Protein AF-A0A1B0DGS0-F1 (afdb_monomer_lite)

pLDDT: mean 70.15, std 24.25, range [21.56, 97.75]

Radius of gyration: 39.39 Å; chains: 1; bounding box: 71×102×113 Å

Organism: Phlebotomus papatasi (NCBI:txid29031)

InterPro domains:
  IPR001995 Peptidase A2A, retrovirus, catalytic [PS50175] (140-220)
  IPR005312 Domain of unknown function DUF1759 [PF03564] (257-398)
  IPR021109 Aspartic peptidase domain superfamily [G3DSA:2.40.70.10] (124-211)
  IPR021109 Aspartic peptidase domain superfamily [SSF50630] (137-196)

Sequence (472 aa):
MDQTKKPDKKIIHHCEKHFAETHTRTQDGRYEVKLPFKDDTSKLGDSRKQAMARLCVRKGTCQQCDKEHHTLLHFEKKNEDKSASDGSNKSTNALTLSIEDAEEEEEEEQHVVLHSSSGSPLFPTALVKIKAIGGNWTLFRALIDTGSGDTFISEKAAQELSLPREKINAPVRGIGGATAGVSKHQIRIQVAPRFPSTFQLDAQALVLSSLTGLLPQRNIESSSYKGLKIGNTANDQYTWSHAAQRPKLPPIKIGKFSGQLTEWKSFYEMFVHIIHKDPRLHDTEKFSYLLSYLEGEAKGVVAHLSPTGDHYQAALELLKKRYDNKRGVTFQYVNILLDSKKVEFRNAKDIIALHDKINEFSAGMKSLGYSVEDWDPVIVGIIIRKLDGESLRLFEESILDPTAVPTTQQLQTFLLKRHHVLNTLKAGDSNIKAKKTNKDNKETSRKAFHATNIQFLHLYFLSRALWTRMVF

Secondary structure (DSSP, 8-state):
-----PPPHHHHHHHHHHHHHHEEE-TTSPEEE-----S-GGGGTTHHHHHHHHH--S----TTT-SSS-GGG-------------------------------------------TTS-PPPPEEEEEEE-TTS-EEEEEEE--TT-SSEEEEHHHHHHHT---EEEEEEEE-TTS-EEEEEEEEEEEEEEESSS-S--EEEEEEEES-S--SS-SS---GGG-TT-----TTS-----S-----------PPPPB-S-HHHHHHHHHHHIIIIIT-TTS-HHHHHHHHHHHB-HHHHHHHTTS-SSHHHHHHHHHHHHHHH--HHHHHHHHHHHHHTPPPPPTT-HHHHHHHHHHHHHHHHHHHHTT---GGGHHHHHHHHHTTS-HHHHHHHHHH-SSTTSPPPHHHHHHHHHHHHHHHHHHHHHHHHHHHHHTS----------------------------------

Foldseek 3Di:
DDDDDDPDPVVVVVVVVQCVVFWDADPVGDIDGHDDDDPDPPPPPCPVVVVQVVQQPDPDAAPPPRHRGDVVVPDPDPDDDDDDYDDDDDDDDDDDDDDDDDDDDDDDPDPDQQDFPPPDGDWDKAWKWKAAPVRDTDIDIDTDDPPDPAAADEPVVCVVSVFDKDADWAFDADPPRHGPDTQGTKGWIWIGHPDDDPDIDIHIHGYDNDDDDDPPPDDDDPVRGPPPPPDPPPPPPPDPPPPVCPPPDPPDDQAADAQPLLCLVVNVVVLCVPQVPDPVDQQLRSLVVVCVRYHHVLNVQCVPPDSDSVCSVVSSVSSCVRRVDLPVLLVVLVCLLQVQAADDDLDLVSLVSNLVSLVSSCVSCVVSPDDCQPCFQVSVVSVLVSYDPVLNVVLCVPDPDNPDRDGPVSSSVSSVVSSVVSVVVVVVVVVVVVVVVPDDDDDDDDDDDDDDDDDDDDDDDDDDDDDDDDDD

Structure (mmCIF, N/CA/C/O backbone):
data_AF-A0A1B0DGS0-F1
#
_entry.id   AF-A0A1B0DGS0-F1
#
loop_
_atom_site.group_PDB
_atom_site.id
_atom_site.type_symbol
_atom_site.label_atom_id
_atom_site.label_alt_id
_atom_site.label_comp_id
_atom_site.label_asym_id
_atom_site.label_entity_id
_atom_site.label_seq_id
_atom_site.pdbx_PDB_ins_code
_atom_site.Cartn_x
_atom_site.Cartn_y
_atom_site.Cartn_z
_atom_site.occupancy
_atom_site.B_iso_or_equiv
_atom_site.auth_seq_id
_atom_site.auth_comp_id
_atom_site.auth_asym_id
_atom_site.auth_atom_id
_atom_site.pdbx_PDB_model_num
ATOM 1 N N . MET A 1 1 ? 22.911 45.894 -50.428 1.00 41.22 1 MET A N 1
ATOM 2 C CA . MET A 1 1 ? 22.354 47.243 -50.215 1.00 41.22 1 MET A CA 1
ATOM 3 C C . MET A 1 1 ? 21.002 47.047 -49.575 1.00 41.22 1 MET A C 1
ATOM 5 O O . MET A 1 1 ? 20.126 46.545 -50.257 1.00 41.22 1 MET A O 1
ATOM 9 N N . ASP A 1 2 ? 20.857 47.364 -48.293 1.00 33.50 2 ASP A N 1
ATOM 10 C CA . ASP A 1 2 ? 19.537 47.625 -47.725 1.00 33.50 2 ASP A CA 1
ATOM 11 C C . ASP A 1 2 ? 19.683 48.640 -46.586 1.00 33.50 2 ASP A C 1
ATOM 13 O O . ASP A 1 2 ? 20.637 48.579 -45.806 1.00 33.50 2 ASP A O 1
ATOM 17 N N . GLN A 1 3 ? 18.830 49.658 -46.606 1.00 38.03 3 GLN A N 1
ATOM 18 C CA . GLN A 1 3 ? 18.982 50.916 -45.880 1.00 38.03 3 GLN A CA 1
ATOM 19 C C . GLN A 1 3 ? 18.247 50.851 -44.537 1.00 38.03 3 GLN A C 1
ATOM 21 O O . GLN A 1 3 ? 17.054 50.572 -44.480 1.00 38.03 3 GLN A O 1
ATOM 26 N N . THR A 1 4 ? 18.928 51.189 -43.442 1.00 41.16 4 THR A N 1
ATOM 27 C CA . THR A 1 4 ? 18.288 51.407 -42.140 1.00 41.16 4 THR A CA 1
ATOM 28 C C . THR A 1 4 ? 17.432 52.679 -42.189 1.00 41.16 4 THR A C 1
ATOM 30 O O . THR A 1 4 ? 17.948 53.799 -42.154 1.00 41.16 4 THR A O 1
ATOM 33 N N . LYS A 1 5 ? 16.102 52.532 -42.271 1.00 48.84 5 LYS A N 1
ATOM 34 C CA . LYS A 1 5 ? 15.164 53.649 -42.075 1.00 48.84 5 LYS A CA 1
ATOM 35 C C . LYS A 1 5 ? 15.330 54.188 -40.649 1.00 48.84 5 LYS A C 1
ATOM 37 O O . LYS A 1 5 ? 15.036 53.497 -39.678 1.00 48.84 5 LYS A O 1
ATOM 42 N N . LYS A 1 6 ? 15.825 55.423 -40.519 1.00 52.88 6 LYS A N 1
ATOM 43 C CA . LYS A 1 6 ? 15.805 56.164 -39.247 1.00 52.88 6 LYS A CA 1
ATOM 44 C C . LYS A 1 6 ? 14.346 56.414 -38.824 1.00 52.88 6 LYS A C 1
ATOM 46 O O . LYS A 1 6 ? 13.530 56.687 -39.703 1.00 52.88 6 LYS A O 1
ATOM 51 N N . PRO A 1 7 ? 14.029 56.355 -37.517 1.00 55.19 7 PRO A N 1
ATOM 52 C CA . PRO A 1 7 ? 12.679 56.600 -37.014 1.00 55.19 7 PRO A CA 1
ATOM 53 C C . PRO A 1 7 ? 12.172 57.993 -37.413 1.00 55.19 7 PRO A C 1
ATOM 55 O O . PRO A 1 7 ? 12.932 58.967 -37.422 1.00 55.19 7 PRO A O 1
ATOM 58 N N . ASP A 1 8 ? 10.889 58.060 -37.773 1.00 60.69 8 ASP A N 1
ATOM 59 C CA . ASP A 1 8 ? 10.235 59.260 -38.290 1.00 60.69 8 ASP A CA 1
ATOM 60 C C . ASP A 1 8 ? 10.256 60.387 -37.242 1.00 60.69 8 ASP A C 1
ATOM 62 O O . ASP A 1 8 ? 9.807 60.225 -36.103 1.00 60.69 8 ASP A O 1
ATOM 66 N N . LYS A 1 9 ? 10.786 61.555 -37.627 1.00 63.78 9 LYS A N 1
ATOM 67 C CA . LYS A 1 9 ? 10.979 62.708 -36.732 1.00 63.78 9 LYS A CA 1
ATOM 68 C C . LYS A 1 9 ? 9.669 63.192 -36.107 1.00 63.78 9 LYS A C 1
ATOM 70 O O . LYS A 1 9 ? 9.698 63.777 -35.027 1.00 63.78 9 LYS A O 1
ATOM 75 N N . LYS A 1 10 ? 8.528 62.941 -36.758 1.00 60.06 10 LYS A N 1
ATOM 76 C CA . LYS A 1 10 ? 7.205 63.299 -36.227 1.00 60.06 10 LYS A CA 1
ATOM 77 C C . LYS A 1 10 ? 6.816 62.467 -35.001 1.00 60.06 10 LYS A C 1
ATOM 79 O O . LYS A 1 10 ? 6.245 63.018 -34.065 1.00 60.06 10 LYS A O 1
ATOM 84 N N . ILE A 1 11 ? 7.170 61.180 -34.981 1.00 64.88 11 ILE A N 1
ATOM 85 C CA . ILE A 1 11 ? 6.867 60.265 -33.868 1.00 64.88 11 ILE A CA 1
ATOM 86 C C . ILE A 1 11 ? 7.700 60.645 -32.646 1.00 64.88 11 ILE A C 1
ATOM 88 O O . ILE A 1 11 ? 7.168 60.781 -31.549 1.00 64.88 11 ILE A O 1
ATOM 92 N N . ILE A 1 12 ? 8.991 60.914 -32.859 1.00 70.00 12 ILE A N 1
ATOM 93 C CA . ILE A 1 12 ? 9.900 61.351 -31.793 1.00 70.00 12 ILE A CA 1
ATOM 94 C C . ILE A 1 12 ? 9.380 62.642 -31.151 1.00 70.00 12 ILE A C 1
ATOM 96 O O . ILE A 1 12 ? 9.268 62.717 -29.931 1.00 70.00 12 ILE A O 1
ATOM 100 N N . HIS A 1 13 ? 8.958 63.614 -31.966 1.00 69.62 13 HIS A N 1
ATOM 101 C CA . HIS A 1 13 ? 8.409 64.870 -31.461 1.00 69.62 13 HIS A CA 1
ATOM 102 C C . HIS A 1 13 ? 7.108 64.682 -30.660 1.00 69.62 13 HIS A C 1
ATOM 104 O O . HIS A 1 13 ? 6.904 65.346 -29.644 1.00 69.62 13 HIS A O 1
ATOM 110 N N . HIS A 1 14 ? 6.230 63.764 -31.079 1.00 67.06 14 HIS A N 1
ATOM 111 C CA . HIS A 1 14 ? 4.997 63.462 -30.350 1.00 67.06 14 HIS A CA 1
ATOM 112 C C . HIS A 1 14 ? 5.276 62.800 -28.992 1.00 67.06 14 HIS A C 1
ATOM 114 O O . HIS A 1 14 ? 4.702 63.207 -27.982 1.00 67.06 14 HIS A O 1
ATOM 120 N N . CYS A 1 15 ? 6.196 61.832 -28.944 1.00 62.12 15 CYS A N 1
ATOM 121 C CA . CYS A 1 15 ? 6.594 61.168 -27.703 1.00 62.12 15 CYS A CA 1
ATOM 122 C C . CYS A 1 15 ? 7.290 62.128 -26.728 1.00 62.12 15 CYS A C 1
ATOM 124 O O . CYS A 1 15 ? 6.995 62.100 -25.534 1.00 62.12 15 CYS A O 1
ATOM 126 N N . GLU A 1 16 ? 8.166 63.008 -27.223 1.00 75.12 16 GLU A N 1
ATOM 127 C CA . GLU A 1 16 ? 8.826 64.033 -26.404 1.00 75.12 16 GLU A CA 1
ATOM 128 C C . GLU A 1 16 ? 7.816 65.020 -25.811 1.00 75.12 16 GLU A C 1
ATOM 130 O O . GLU A 1 16 ? 7.877 65.327 -24.619 1.00 75.12 16 GLU A O 1
ATOM 135 N N . LYS A 1 17 ? 6.842 65.466 -26.613 1.00 73.25 17 LYS A N 1
ATOM 136 C CA . LYS A 1 17 ? 5.770 66.347 -26.141 1.00 73.25 17 LYS A CA 1
ATOM 137 C C . LYS A 1 17 ? 4.888 65.657 -25.097 1.00 73.25 17 LYS A C 1
ATOM 139 O O . LYS A 1 17 ? 4.630 66.235 -24.045 1.00 73.25 17 LYS A O 1
ATOM 144 N N . HIS A 1 18 ? 4.484 64.410 -25.342 1.00 70.38 18 HIS A N 1
ATOM 145 C CA . HIS A 1 18 ? 3.670 63.643 -24.399 1.00 70.38 18 HIS A CA 1
ATOM 146 C C . HIS A 1 18 ? 4.396 63.416 -23.069 1.00 70.38 18 HIS A C 1
ATOM 148 O O . HIS A 1 18 ? 3.798 63.573 -22.004 1.00 70.38 18 HIS A O 1
ATOM 154 N N . PHE A 1 19 ? 5.694 63.106 -23.114 1.00 72.81 19 PHE A N 1
ATOM 155 C CA . PHE A 1 19 ? 6.519 62.967 -21.917 1.00 72.81 19 PHE A CA 1
ATOM 156 C C . PHE A 1 19 ? 6.609 64.287 -21.142 1.00 72.81 19 PHE A C 1
ATOM 158 O O . PHE A 1 19 ? 6.356 64.295 -19.940 1.00 72.81 19 PHE A O 1
ATOM 165 N N . ALA A 1 20 ? 6.873 65.409 -21.819 1.00 74.38 20 ALA A N 1
ATOM 166 C CA . ALA A 1 20 ? 6.952 66.723 -21.179 1.00 74.38 20 ALA A CA 1
ATOM 167 C C . ALA A 1 20 ? 5.625 67.172 -20.532 1.00 74.38 20 ALA A C 1
ATOM 169 O O . ALA A 1 20 ? 5.641 67.845 -19.506 1.00 74.38 20 ALA A O 1
ATOM 170 N N . GLU A 1 21 ? 4.479 66.799 -21.108 1.00 71.31 21 GLU A N 1
ATOM 171 C CA . GLU A 1 21 ? 3.152 67.181 -20.600 1.00 71.31 21 GLU A CA 1
ATOM 172 C C . GLU A 1 21 ? 2.648 66.285 -19.457 1.00 71.31 21 GLU A C 1
ATOM 174 O O . GLU A 1 21 ? 1.819 66.717 -18.654 1.00 71.31 21 GLU A O 1
ATOM 179 N N . THR A 1 22 ? 3.127 65.041 -19.369 1.00 70.88 22 THR A N 1
ATOM 180 C CA . THR A 1 22 ? 2.606 64.046 -18.414 1.00 70.88 22 THR A CA 1
ATOM 181 C C . THR A 1 22 ? 3.586 63.663 -17.314 1.00 70.88 22 THR A C 1
ATOM 183 O O . THR A 1 22 ? 3.142 63.068 -16.334 1.00 70.88 22 THR A O 1
ATOM 186 N N . HIS A 1 23 ? 4.874 64.006 -17.437 1.00 79.81 23 HIS A N 1
ATOM 187 C CA . HIS A 1 23 ? 5.919 63.631 -16.484 1.00 79.81 23 HIS A CA 1
ATOM 188 C C . HIS A 1 23 ? 6.657 64.858 -15.931 1.00 79.81 23 HIS A C 1
ATOM 190 O O . HIS A 1 23 ? 7.199 65.672 -16.675 1.00 79.81 23 HIS A O 1
ATOM 196 N N . THR A 1 24 ? 6.766 64.950 -14.608 1.00 73.75 24 THR A N 1
ATOM 197 C CA . THR A 1 24 ? 7.602 65.936 -13.905 1.00 73.75 24 THR A CA 1
ATOM 198 C C . THR A 1 24 ? 8.569 65.223 -12.965 1.00 73.75 24 THR A C 1
ATOM 200 O O . THR A 1 24 ? 8.316 64.106 -12.520 1.00 73.75 24 THR A O 1
ATOM 203 N N . ARG A 1 25 ? 9.725 65.832 -12.673 1.00 71.62 25 ARG A N 1
ATOM 204 C CA . ARG A 1 25 ? 10.719 65.253 -11.756 1.00 71.62 25 ARG A CA 1
ATOM 205 C C . ARG A 1 25 ? 10.801 66.080 -10.480 1.00 71.62 25 ARG A C 1
ATOM 207 O O . ARG A 1 25 ? 11.000 67.290 -10.546 1.00 71.62 25 ARG A O 1
ATOM 214 N N . THR A 1 26 ? 10.655 65.429 -9.332 1.00 67.44 26 THR A N 1
ATOM 215 C CA . THR A 1 26 ? 10.759 66.080 -8.022 1.00 67.44 26 THR A CA 1
ATOM 216 C C . THR A 1 26 ? 12.222 66.367 -7.662 1.00 67.44 26 THR A C 1
ATOM 218 O O . THR A 1 26 ? 13.140 65.782 -8.247 1.00 67.44 26 THR A O 1
ATOM 221 N N . GLN A 1 27 ? 12.461 67.262 -6.694 1.00 63.06 27 GLN A N 1
ATOM 222 C CA . GLN A 1 27 ? 13.816 67.656 -6.262 1.00 63.06 27 GLN A CA 1
ATOM 223 C C . GLN A 1 27 ? 14.644 66.473 -5.719 1.00 63.06 27 GLN A C 1
ATOM 225 O O . GLN A 1 27 ? 15.866 66.477 -5.833 1.00 63.06 27 GLN A O 1
ATOM 230 N N . ASP A 1 28 ? 13.978 65.414 -5.253 1.00 68.56 28 ASP A N 1
ATOM 231 C CA . ASP A 1 28 ? 14.603 64.187 -4.739 1.00 68.56 28 ASP A CA 1
ATOM 232 C C . ASP A 1 28 ? 14.876 63.150 -5.850 1.00 68.56 28 ASP A C 1
ATOM 234 O O . ASP A 1 28 ? 15.322 62.031 -5.595 1.00 68.56 28 ASP A O 1
ATOM 238 N N . GLY A 1 29 ? 14.581 63.503 -7.106 1.00 60.78 29 GLY A N 1
ATOM 239 C CA . GLY A 1 29 ? 14.925 62.726 -8.292 1.00 60.78 29 GLY A CA 1
ATOM 240 C C . GLY A 1 29 ? 13.883 61.705 -8.756 1.00 60.78 29 GLY A C 1
ATOM 241 O O . GLY A 1 29 ? 14.179 60.984 -9.713 1.00 60.78 29 GLY A O 1
ATOM 242 N N . ARG A 1 30 ? 12.689 61.652 -8.147 1.00 59.31 30 ARG A N 1
ATOM 243 C CA . ARG A 1 30 ? 11.586 60.744 -8.521 1.00 59.31 30 ARG A CA 1
ATOM 244 C C . ARG A 1 30 ? 10.715 61.360 -9.628 1.00 59.31 30 ARG A C 1
ATOM 246 O O . ARG A 1 30 ? 10.514 62.570 -9.651 1.00 59.31 30 ARG A O 1
ATOM 253 N N . TYR A 1 31 ? 10.208 60.532 -10.540 1.00 63.53 31 TYR A N 1
ATOM 254 C CA . TYR A 1 31 ? 9.267 60.960 -11.580 1.00 63.53 31 TYR A CA 1
ATOM 255 C C . TYR A 1 31 ? 7.827 60.888 -11.058 1.00 63.53 31 TYR A C 1
ATOM 257 O O . TYR A 1 31 ? 7.408 59.849 -10.548 1.00 63.53 31 TYR A O 1
ATOM 265 N N . GLU A 1 32 ? 7.082 61.980 -11.191 1.00 65.25 32 GLU A N 1
ATOM 266 C CA . GLU A 1 32 ? 5.631 62.035 -11.028 1.00 65.25 32 GLU A CA 1
ATOM 267 C C . GLU A 1 32 ? 4.965 62.023 -12.399 1.00 65.25 32 GLU A C 1
ATOM 269 O O . GLU A 1 32 ? 5.382 62.746 -13.303 1.00 65.25 32 GLU A O 1
ATOM 274 N N . VAL A 1 33 ? 3.932 61.190 -12.548 1.00 66.44 33 VAL A N 1
ATOM 275 C CA . VAL A 1 33 ? 3.220 61.002 -13.815 1.00 66.44 33 VAL A CA 1
ATOM 276 C C . VAL A 1 33 ? 1.739 61.278 -13.620 1.00 66.44 33 VAL A C 1
ATOM 278 O O . VAL A 1 33 ? 1.089 60.661 -12.772 1.00 66.44 33 VAL A O 1
ATOM 281 N N . LYS A 1 34 ? 1.186 62.194 -14.414 1.00 58.53 34 LYS A N 1
ATOM 282 C CA . LYS A 1 34 ? -0.241 62.519 -14.392 1.00 58.53 34 LYS A CA 1
ATOM 283 C C . LYS A 1 34 ? -1.010 61.510 -15.249 1.00 58.53 34 LYS A C 1
ATOM 285 O O . LYS A 1 34 ? -0.861 61.484 -16.467 1.00 58.53 34 LYS A O 1
ATOM 290 N N . LEU A 1 35 ? -1.837 60.678 -14.613 1.00 50.62 35 LEU A N 1
ATOM 291 C CA . LEU A 1 35 ? -2.671 59.693 -15.311 1.00 50.62 35 LEU A CA 1
ATOM 292 C C . LEU A 1 35 ? -3.775 60.384 -16.136 1.00 50.62 35 LEU A C 1
ATOM 294 O O . LEU A 1 35 ? -4.423 61.303 -15.624 1.00 50.62 35 LEU A O 1
ATOM 298 N N . PRO A 1 36 ? -4.040 59.936 -17.377 1.00 49.59 36 PRO A N 1
ATOM 299 C CA . PRO A 1 36 ? -5.074 60.519 -18.218 1.00 49.59 36 PRO A CA 1
ATOM 300 C C . PRO A 1 36 ? -6.433 59.956 -17.797 1.00 49.59 36 PRO A C 1
ATOM 302 O O . PRO A 1 36 ? -6.884 58.920 -18.287 1.00 49.59 36 PRO A O 1
ATOM 305 N N . PHE A 1 37 ? -7.105 60.614 -16.858 1.00 55.91 37 PHE A N 1
ATOM 306 C CA . PHE A 1 37 ? -8.527 60.353 -16.668 1.00 55.91 37 PHE A CA 1
ATOM 307 C C . PHE A 1 37 ? -9.297 60.957 -17.844 1.00 55.91 37 PHE A C 1
ATOM 309 O O . PHE A 1 37 ? -9.014 62.073 -18.270 1.00 55.91 37 PHE A O 1
ATOM 316 N N . LYS A 1 38 ? -10.265 60.211 -18.388 1.00 51.38 38 LYS A N 1
ATOM 317 C CA . LYS A 1 38 ? -11.242 60.785 -19.320 1.00 51.38 38 LYS A CA 1
ATOM 318 C C . LYS A 1 38 ? -12.039 61.831 -18.542 1.00 51.38 38 LYS A C 1
ATOM 320 O O . LYS A 1 38 ? -12.623 61.485 -17.518 1.00 51.38 38 LYS A O 1
ATOM 325 N N . ASP A 1 39 ? -12.070 63.065 -19.036 1.00 53.69 39 ASP A N 1
ATOM 326 C CA . ASP A 1 39 ? -12.704 64.195 -18.341 1.00 53.69 39 ASP A CA 1
ATOM 327 C C . ASP A 1 39 ? -14.204 63.978 -18.068 1.00 53.69 39 ASP A C 1
ATOM 329 O O . ASP A 1 39 ? -14.761 64.550 -17.134 1.00 53.69 39 ASP A O 1
ATOM 333 N N . ASP A 1 40 ? -14.865 63.113 -18.845 1.00 53.78 40 ASP A N 1
ATOM 334 C CA . ASP A 1 40 ? -16.309 62.908 -18.768 1.00 53.78 40 ASP A CA 1
ATOM 335 C C . ASP A 1 40 ? -16.698 61.584 -18.078 1.00 53.78 40 ASP A C 1
ATOM 337 O O . ASP A 1 40 ? -16.584 60.482 -18.630 1.00 53.78 40 ASP A O 1
ATOM 341 N N . THR A 1 41 ? -17.188 61.710 -16.841 1.00 54.75 41 THR A N 1
ATOM 342 C CA . THR A 1 41 ? -17.612 60.605 -15.959 1.00 54.75 41 THR A CA 1
ATOM 343 C C . THR A 1 41 ? -18.900 59.903 -16.408 1.00 54.75 41 THR A C 1
ATOM 345 O O . THR A 1 41 ? -19.237 58.835 -15.888 1.00 54.75 41 THR A O 1
ATOM 348 N N . SER A 1 42 ? -19.604 60.441 -17.407 1.00 56.00 42 SER A N 1
ATOM 349 C CA . SER A 1 42 ? -20.861 59.890 -17.934 1.00 56.00 42 SER A CA 1
ATOM 350 C C . SER A 1 42 ? -20.707 58.559 -18.699 1.00 56.00 42 SER A C 1
ATOM 352 O O . SER A 1 42 ? -21.686 57.838 -18.889 1.00 56.00 42 SER A O 1
ATOM 354 N N . LYS A 1 43 ? -19.480 58.162 -19.073 1.00 54.75 43 LYS A N 1
ATOM 355 C CA . LYS A 1 43 ? -19.188 56.949 -19.873 1.00 54.75 43 LYS A CA 1
ATOM 356 C C . LYS A 1 43 ? -19.032 55.642 -19.075 1.00 54.75 43 LYS A C 1
ATOM 358 O O . LYS A 1 43 ? -18.731 54.606 -19.661 1.00 54.75 43 LYS A O 1
ATOM 363 N N . LEU A 1 44 ? -19.228 55.652 -17.753 1.00 54.66 44 LEU A N 1
ATOM 364 C CA . LEU A 1 44 ? -19.024 54.473 -16.885 1.00 54.66 44 LEU A CA 1
ATOM 365 C C . LEU A 1 44 ? -20.165 53.427 -16.900 1.00 54.66 44 LEU A C 1
ATOM 367 O O . LEU A 1 44 ? -20.018 52.356 -16.299 1.00 54.66 44 LEU A O 1
ATOM 371 N N . GLY A 1 45 ? -21.268 53.695 -17.611 1.00 62.28 45 GLY A N 1
ATOM 372 C CA . GLY A 1 45 ? -22.337 52.724 -17.890 1.00 62.28 45 GLY A CA 1
ATOM 373 C C . GLY A 1 45 ? -22.966 52.061 -16.649 1.00 62.28 45 GLY A C 1
ATOM 374 O O . GLY A 1 45 ? -23.002 52.627 -15.555 1.00 62.28 45 GLY A O 1
ATOM 375 N N . ASP A 1 46 ? -23.466 50.829 -16.805 1.00 55.69 46 ASP A N 1
ATOM 376 C CA . ASP A 1 46 ? -24.208 50.080 -15.769 1.00 55.69 46 ASP A CA 1
ATOM 377 C C . ASP A 1 46 ? -23.346 49.524 -14.613 1.00 55.69 46 ASP A C 1
ATOM 379 O O . ASP A 1 46 ? -23.862 48.852 -13.709 1.00 55.69 46 ASP A O 1
ATOM 383 N N . SER A 1 47 ? -22.048 49.845 -14.578 1.00 53.91 47 SER A N 1
ATOM 384 C CA . SER A 1 47 ? -21.110 49.412 -13.530 1.00 53.91 47 SER A CA 1
ATOM 385 C C . SER A 1 47 ? -21.600 49.781 -12.124 1.00 53.91 47 SER A C 1
ATOM 387 O O . SER A 1 47 ? -21.462 49.000 -11.180 1.00 53.91 47 SER A O 1
ATOM 389 N N . ARG A 1 48 ? -22.264 50.939 -11.983 1.00 57.38 48 ARG A N 1
ATOM 390 C CA . ARG A 1 48 ? -22.847 51.398 -10.711 1.00 57.38 48 ARG A CA 1
ATOM 391 C C . ARG A 1 48 ? -23.986 50.496 -10.221 1.00 57.38 48 ARG A C 1
ATOM 393 O O . ARG A 1 48 ? -24.050 50.198 -9.029 1.00 57.38 48 ARG A O 1
ATOM 400 N N . LYS A 1 49 ? -24.867 50.035 -11.117 1.00 56.72 49 LYS A N 1
ATOM 401 C CA . LYS A 1 49 ? -25.997 49.157 -10.759 1.00 56.72 49 LYS A CA 1
ATOM 402 C C . LYS A 1 49 ? -25.514 47.771 -10.346 1.00 56.72 49 LYS A C 1
ATOM 404 O O . LYS A 1 49 ? -25.991 47.237 -9.349 1.00 56.72 49 LYS A O 1
ATOM 409 N N . GLN A 1 50 ? -24.538 47.214 -11.066 1.00 56.94 50 GLN A N 1
ATOM 410 C CA . GLN A 1 50 ? -23.952 45.916 -10.716 1.00 56.94 50 GLN A CA 1
ATOM 411 C C . GLN A 1 50 ? -23.205 45.961 -9.379 1.00 56.94 50 GLN A C 1
ATOM 413 O O . GLN A 1 50 ? -23.328 45.032 -8.580 1.00 56.94 50 GLN A O 1
ATOM 418 N N . ALA A 1 51 ? -22.478 47.049 -9.104 1.00 54.22 51 ALA A N 1
ATOM 419 C CA . ALA A 1 51 ? -21.821 47.247 -7.817 1.00 54.22 51 ALA A CA 1
ATOM 420 C C . ALA A 1 51 ? -22.837 47.356 -6.663 1.00 54.22 51 ALA A C 1
ATOM 422 O O . ALA A 1 51 ? -22.662 46.697 -5.641 1.00 54.22 51 ALA A O 1
ATOM 423 N N . MET A 1 52 ? -23.936 48.103 -6.842 1.00 54.69 52 MET A N 1
ATOM 424 C CA . MET A 1 52 ? -25.009 48.204 -5.836 1.00 54.69 52 MET A CA 1
ATOM 425 C C . MET A 1 52 ? -25.725 46.867 -5.593 1.00 54.69 52 MET A C 1
ATOM 427 O O . MET A 1 52 ? -25.937 46.496 -4.441 1.00 54.69 52 MET A O 1
ATOM 431 N N . ALA A 1 53 ? -26.041 46.108 -6.648 1.00 57.44 53 ALA A N 1
ATOM 432 C CA . ALA A 1 53 ? -26.712 44.811 -6.524 1.00 57.44 53 ALA A CA 1
ATOM 433 C C . ALA A 1 53 ? -25.865 43.777 -5.761 1.00 57.44 53 ALA A C 1
ATOM 435 O O . ALA A 1 53 ? -26.397 42.978 -4.993 1.00 57.44 53 ALA A O 1
ATOM 436 N N . ARG A 1 54 ? -24.536 43.815 -5.927 1.00 59.03 54 ARG A N 1
ATOM 437 C CA . ARG A 1 54 ? -23.605 42.933 -5.203 1.00 59.03 54 ARG A CA 1
ATOM 438 C C . ARG A 1 54 ? -23.379 43.353 -3.750 1.00 59.03 54 ARG A C 1
ATOM 440 O O . ARG A 1 54 ? -23.009 42.510 -2.937 1.00 59.03 54 ARG A O 1
ATOM 447 N N . LEU A 1 55 ? -23.614 44.620 -3.410 1.00 54.94 55 LEU A N 1
ATOM 448 C CA . LEU A 1 55 ? -23.439 45.123 -2.046 1.00 54.94 55 LEU A CA 1
ATOM 449 C C . LEU A 1 55 ? -24.667 44.864 -1.145 1.00 54.94 55 LEU A C 1
ATOM 451 O O . LEU A 1 55 ? -24.507 44.717 0.064 1.00 54.94 55 LEU A O 1
ATOM 455 N N . CYS A 1 56 ? -25.874 44.742 -1.714 1.00 52.06 56 CYS A N 1
ATOM 456 C CA . CYS A 1 56 ? -27.138 44.543 -0.978 1.00 52.06 56 CYS A CA 1
ATOM 457 C C . CYS A 1 56 ? -27.594 43.069 -0.855 1.00 52.06 56 CYS A C 1
ATOM 459 O O . CYS A 1 56 ? -28.786 42.781 -0.848 1.00 52.06 56 CYS A O 1
ATOM 461 N N . VAL A 1 57 ? -26.672 42.106 -0.727 1.00 53.44 57 VAL A N 1
ATOM 462 C CA . VAL A 1 57 ? -27.012 40.661 -0.642 1.00 53.44 57 VAL A CA 1
ATOM 463 C C . VAL A 1 57 ? -27.382 40.203 0.790 1.00 53.44 57 VAL A C 1
ATOM 465 O O . VAL A 1 57 ? -27.660 39.030 1.028 1.00 53.44 57 VAL A O 1
ATOM 468 N N . ARG A 1 58 ? -27.443 41.106 1.781 1.00 52.62 58 ARG A N 1
ATOM 469 C CA . ARG A 1 58 ? -27.909 40.780 3.147 1.00 52.62 58 ARG A CA 1
ATOM 470 C C . ARG A 1 58 ? -29.298 41.358 3.419 1.00 52.62 58 ARG A C 1
ATOM 472 O O . ARG A 1 58 ? -29.489 42.561 3.308 1.00 52.62 58 ARG A O 1
ATOM 479 N N . LYS A 1 59 ? -30.236 40.503 3.851 1.00 52.25 59 LYS A N 1
ATOM 480 C CA . LYS A 1 59 ? -31.548 40.902 4.388 1.00 52.25 59 LYS A CA 1
ATOM 481 C C . LYS A 1 59 ? -31.361 41.607 5.739 1.00 52.25 59 LYS A C 1
ATOM 483 O O . LYS A 1 59 ? -31.134 40.946 6.749 1.00 52.25 59 LYS A O 1
ATOM 488 N N . GLY A 1 60 ? -31.428 42.934 5.735 1.00 60.88 60 GLY A N 1
ATOM 489 C CA . GLY A 1 60 ? -31.437 43.797 6.918 1.00 60.88 60 GLY A CA 1
ATOM 490 C C . GLY A 1 60 ? -31.529 45.270 6.509 1.00 60.88 60 GLY A C 1
ATOM 491 O O . GLY A 1 60 ? -30.961 45.654 5.487 1.00 60.88 60 GLY A O 1
ATOM 492 N N . THR A 1 61 ? -32.258 46.081 7.276 1.00 67.94 61 THR A N 1
ATOM 493 C CA . THR A 1 61 ? -32.404 47.527 7.047 1.00 67.94 61 THR A CA 1
ATOM 494 C C . THR A 1 61 ? -31.238 48.306 7.666 1.00 67.94 61 THR A C 1
ATOM 496 O O . THR A 1 61 ? -30.682 47.929 8.701 1.00 67.94 61 THR A O 1
ATOM 499 N N . CYS A 1 62 ? -30.825 49.385 7.001 1.00 64.88 62 CYS A N 1
ATOM 500 C CA . CYS A 1 62 ? -29.737 50.258 7.426 1.00 64.88 62 CYS A CA 1
ATOM 501 C C . CYS A 1 62 ? -30.058 50.911 8.774 1.00 64.88 62 CYS A C 1
ATOM 503 O O . CYS A 1 62 ? -30.992 51.695 8.870 1.00 64.88 62 CYS A O 1
ATOM 505 N N . GLN A 1 63 ? -29.215 50.700 9.783 1.00 64.19 63 GLN A N 1
ATOM 506 C CA . GLN A 1 63 ? -29.406 51.235 11.143 1.00 64.19 63 GLN A CA 1
ATOM 507 C C . GLN A 1 63 ? -29.334 52.777 11.247 1.00 64.19 63 GLN A C 1
ATOM 509 O O . GLN A 1 63 ? -29.540 53.321 12.325 1.00 64.19 63 GLN A O 1
ATOM 514 N N . GLN A 1 64 ? -29.001 53.490 10.163 1.00 70.06 64 GLN A N 1
ATOM 515 C CA . GLN A 1 64 ? -28.937 54.960 10.131 1.00 70.06 64 GLN A CA 1
ATOM 516 C C . GLN A 1 64 ? -30.101 55.623 9.383 1.00 70.06 64 GLN A C 1
ATOM 518 O O . GLN A 1 64 ? -30.343 56.809 9.583 1.00 70.06 64 GLN A O 1
ATOM 523 N N . CYS A 1 65 ? -30.806 54.911 8.499 1.00 72.25 65 CYS A N 1
ATOM 524 C CA . CYS A 1 65 ? -31.914 55.501 7.731 1.00 72.25 65 CYS A CA 1
ATOM 525 C C . CYS A 1 65 ? -33.064 54.536 7.406 1.00 72.25 65 CYS A C 1
ATOM 527 O O . CYS A 1 65 ? -33.944 54.894 6.626 1.00 72.25 65 CYS A O 1
ATOM 529 N N . ASP A 1 66 ? -33.031 53.319 7.953 1.00 59.97 66 ASP A N 1
ATOM 530 C CA . ASP A 1 66 ? -34.041 52.261 7.830 1.00 59.97 66 ASP A CA 1
ATOM 531 C C . ASP A 1 66 ? -34.398 51.811 6.400 1.00 59.97 66 ASP A C 1
ATOM 533 O O . ASP A 1 66 ? -35.424 51.175 6.172 1.00 59.97 66 ASP A O 1
ATOM 537 N N . LYS A 1 67 ? -33.521 52.062 5.417 1.00 60.66 67 LYS A N 1
ATOM 538 C CA . LYS A 1 67 ? -33.664 51.579 4.026 1.00 60.66 67 LYS A CA 1
ATOM 539 C C . LYS A 1 67 ? -32.831 50.319 3.758 1.00 60.66 67 LYS A C 1
ATOM 541 O O . LYS A 1 67 ? -31.893 50.024 4.495 1.00 60.66 67 LYS A O 1
ATOM 546 N N . GLU A 1 68 ? -33.162 49.564 2.710 1.00 55.50 68 GLU A N 1
ATOM 547 C CA . GLU A 1 68 ? -32.539 48.268 2.373 1.00 55.50 68 GLU A CA 1
ATOM 548 C C . GLU A 1 68 ? -31.133 48.405 1.745 1.00 55.50 68 GLU A C 1
ATOM 550 O O . GLU A 1 68 ? -30.910 48.127 0.564 1.00 55.50 68 GLU A O 1
ATOM 555 N N . HIS A 1 69 ? -30.156 48.843 2.546 1.00 62.44 69 HIS A N 1
ATOM 556 C CA . HIS A 1 69 ? -28.739 48.900 2.172 1.00 62.44 69 HIS A CA 1
ATOM 557 C C . HIS A 1 69 ? -27.797 48.746 3.375 1.00 62.44 69 HIS A C 1
ATOM 559 O O . HIS A 1 69 ? -28.195 48.897 4.527 1.00 62.44 69 HIS A O 1
ATOM 565 N N . HIS A 1 70 ? -26.520 48.441 3.119 1.00 65.44 70 HIS A N 1
ATOM 566 C CA . HIS A 1 70 ? -25.522 48.264 4.180 1.00 65.44 70 HIS A CA 1
ATOM 567 C C . HIS A 1 70 ? -25.098 49.612 4.789 1.00 65.44 70 HIS A C 1
ATOM 569 O O . HIS A 1 70 ? -24.766 50.540 4.053 1.00 65.44 70 HIS A O 1
ATOM 575 N N . THR A 1 71 ? -25.021 49.710 6.122 1.00 63.75 71 THR A N 1
ATOM 576 C CA . THR A 1 71 ? -24.735 50.957 6.869 1.00 63.75 71 THR A CA 1
ATOM 577 C C . THR A 1 71 ? -23.430 51.647 6.445 1.00 63.75 71 THR A C 1
ATOM 579 O O . THR A 1 71 ? -23.331 52.865 6.496 1.00 63.75 71 THR A O 1
ATOM 582 N N . LEU A 1 72 ? -22.452 50.882 5.943 1.00 60.88 72 LEU A N 1
ATOM 583 C CA . LEU A 1 72 ? -21.166 51.391 5.425 1.00 60.88 72 LEU A CA 1
ATOM 584 C C . LEU A 1 72 ? -21.268 52.216 4.126 1.00 60.88 72 LEU A C 1
ATOM 586 O O . LEU A 1 72 ? -20.267 52.775 3.695 1.00 60.88 72 LEU A O 1
ATOM 590 N N . LEU A 1 73 ? -22.439 52.289 3.485 1.00 57.19 73 LEU A N 1
ATOM 591 C CA . LEU A 1 73 ? -22.669 53.179 2.339 1.00 57.19 73 LEU A CA 1
ATOM 592 C C . LEU A 1 73 ? -22.891 54.642 2.744 1.00 57.19 73 LEU A C 1
ATOM 594 O O . LEU A 1 73 ? -22.884 55.523 1.882 1.00 57.19 73 LEU A O 1
ATOM 598 N N . HIS A 1 74 ? -23.080 54.916 4.035 1.00 55.56 74 HIS A N 1
ATOM 599 C CA . HIS A 1 74 ? -23.033 56.272 4.558 1.00 55.56 74 HIS A CA 1
ATOM 600 C C . HIS A 1 74 ? -21.571 56.666 4.751 1.00 55.56 74 HIS A C 1
ATOM 602 O O . HIS A 1 74 ? -20.969 56.436 5.795 1.00 55.56 74 HIS A O 1
ATOM 608 N N . PHE A 1 75 ? -20.987 57.248 3.710 1.00 53.03 75 PHE A N 1
ATOM 609 C CA . PHE A 1 75 ? -19.719 57.948 3.840 1.00 53.03 75 PHE A CA 1
ATOM 610 C C . PHE A 1 75 ? -20.002 59.266 4.557 1.00 53.03 75 PHE A C 1
ATOM 612 O O . PHE A 1 75 ? -20.790 60.075 4.061 1.00 53.03 75 PHE A O 1
ATOM 619 N N . GLU A 1 76 ? -19.404 59.462 5.733 1.00 41.34 76 GLU A N 1
ATOM 620 C CA . GLU A 1 76 ? -19.410 60.753 6.420 1.00 41.34 76 GLU A CA 1
ATOM 621 C C . GLU A 1 76 ? -18.942 61.831 5.439 1.00 41.34 76 GLU A C 1
ATOM 623 O O . GLU A 1 76 ? -17.766 61.921 5.082 1.00 41.34 76 GLU A O 1
ATOM 628 N N . LYS A 1 77 ? -19.884 62.653 4.971 1.00 38.47 77 LYS A N 1
ATOM 629 C CA . LYS A 1 77 ? -19.551 63.895 4.288 1.00 38.47 77 LYS A CA 1
ATOM 630 C C . LYS A 1 77 ? -18.952 64.817 5.340 1.00 38.47 77 LYS A C 1
ATOM 632 O O . LYS A 1 77 ? -19.680 65.369 6.162 1.00 38.47 77 LYS A O 1
ATOM 637 N N . LYS A 1 78 ? -17.634 65.018 5.293 1.00 31.58 78 LYS A N 1
ATOM 638 C CA . LYS A 1 78 ? -17.071 66.270 5.796 1.00 31.58 78 LYS A CA 1
ATOM 639 C C . LYS A 1 78 ? -17.708 67.402 4.992 1.00 31.58 78 LYS A C 1
ATOM 641 O O . LYS A 1 78 ? -17.658 67.399 3.764 1.00 31.58 78 LYS A O 1
ATOM 646 N N . ASN A 1 79 ? -18.385 68.277 5.724 1.00 31.27 79 ASN A N 1
ATOM 647 C CA . ASN A 1 79 ? -19.057 69.471 5.239 1.00 31.27 79 ASN A CA 1
ATOM 648 C C . ASN A 1 79 ? -18.118 70.332 4.399 1.00 31.27 79 ASN A C 1
ATOM 650 O O . ASN A 1 79 ? -17.123 70.814 4.930 1.00 31.27 79 ASN A O 1
ATOM 654 N N . GLU A 1 80 ? -18.520 70.598 3.160 1.00 30.67 80 GLU A N 1
ATOM 655 C CA . GLU A 1 80 ? -18.272 71.875 2.497 1.00 30.67 80 GLU A CA 1
ATOM 656 C C . GLU A 1 80 ? -19.567 72.315 1.797 1.00 30.67 80 GLU A C 1
ATOM 658 O O . GLU A 1 80 ? -20.382 71.501 1.351 1.00 30.67 80 GLU A O 1
ATOM 663 N N . ASP A 1 81 ? -19.789 73.620 1.856 1.00 30.36 81 ASP A N 1
ATOM 664 C CA . ASP A 1 81 ? -21.062 74.326 1.828 1.00 30.36 81 ASP A CA 1
ATOM 665 C C . ASP A 1 81 ? -21.809 74.398 0.478 1.00 30.36 81 ASP A C 1
ATOM 667 O O . ASP A 1 81 ? -21.231 74.457 -0.600 1.00 30.36 81 ASP A O 1
ATOM 671 N N . LYS A 1 82 ? -23.144 74.472 0.611 1.00 30.83 82 LYS A N 1
ATOM 672 C CA . LYS A 1 82 ? -24.150 75.251 -0.151 1.00 30.83 82 LYS A CA 1
ATOM 673 C C . LYS A 1 82 ? -23.919 75.520 -1.655 1.00 30.83 82 LYS A C 1
ATOM 675 O O . LYS A 1 82 ? -23.145 76.401 -2.014 1.00 30.83 82 LYS A O 1
ATOM 680 N N . SER A 1 83 ? -24.824 75.005 -2.504 1.00 28.08 83 SER A N 1
ATOM 681 C CA . SER A 1 83 ? -25.933 75.792 -3.111 1.00 28.08 83 SER A CA 1
ATOM 682 C C . SER A 1 83 ? -26.739 75.010 -4.175 1.00 28.08 83 SER A C 1
ATOM 684 O O . SER A 1 83 ? -26.182 74.416 -5.086 1.00 28.08 83 SER A O 1
ATOM 686 N N . ALA A 1 84 ? -28.065 75.033 -3.985 1.00 28.70 84 ALA A N 1
ATOM 687 C CA . ALA A 1 84 ? -29.210 75.034 -4.915 1.00 28.70 84 ALA A CA 1
ATOM 688 C C . ALA A 1 84 ? -29.164 74.366 -6.320 1.00 28.70 84 ALA A C 1
ATOM 690 O O . ALA A 1 84 ? -28.491 74.850 -7.220 1.00 28.70 84 ALA A O 1
ATOM 691 N N . SER A 1 85 ? -30.096 73.413 -6.539 1.00 26.98 85 SER A N 1
ATOM 692 C CA . SER A 1 85 ? -31.227 73.443 -7.522 1.00 26.98 85 SER A CA 1
ATOM 693 C C . SER A 1 85 ? -30.845 72.984 -8.948 1.00 26.98 85 SER A C 1
ATOM 695 O O . SER A 1 85 ? -29.732 73.242 -9.367 1.00 26.98 85 SER A O 1
ATOM 697 N N . ASP A 1 86 ? -31.621 72.297 -9.789 1.00 25.78 86 ASP A N 1
ATOM 698 C CA . ASP A 1 86 ? -33.012 71.829 -9.864 1.00 25.78 86 ASP A CA 1
ATOM 699 C C . ASP A 1 86 ? -33.089 70.827 -11.060 1.00 25.78 86 ASP A C 1
ATOM 701 O O . ASP A 1 86 ? -32.162 70.781 -11.870 1.00 25.78 86 ASP A O 1
ATOM 705 N N . GLY A 1 87 ? -34.196 70.093 -11.240 1.00 26.36 87 GLY A N 1
ATOM 706 C CA . GLY A 1 87 ? -34.661 69.727 -12.598 1.00 26.36 87 GLY A CA 1
ATOM 707 C C . GLY A 1 87 ? -34.476 68.294 -13.145 1.00 26.36 87 GLY A C 1
ATOM 708 O O . GLY A 1 87 ? -33.676 68.043 -14.033 1.00 26.36 87 GLY A O 1
ATOM 709 N N . SER A 1 88 ? -35.322 67.369 -12.682 1.00 25.06 88 SER A N 1
ATOM 710 C CA . SER A 1 88 ? -36.296 66.597 -13.491 1.00 25.06 88 SER A CA 1
ATOM 711 C C . SER A 1 88 ? -35.980 66.085 -14.931 1.00 25.06 88 SER A C 1
ATOM 713 O O . SER A 1 88 ? -35.937 66.848 -15.889 1.00 25.06 88 SER A O 1
ATOM 715 N N . ASN A 1 89 ? -36.141 64.755 -15.064 1.00 26.83 89 ASN A N 1
ATOM 716 C CA . ASN A 1 89 ? -36.889 63.989 -16.090 1.00 26.83 89 ASN A CA 1
ATOM 717 C C . ASN A 1 89 ? -36.226 63.309 -17.315 1.00 26.83 89 ASN A C 1
ATOM 719 O O . ASN A 1 89 ? -35.693 63.928 -18.222 1.00 26.83 89 ASN A O 1
ATOM 723 N N . LYS A 1 90 ? -36.549 62.002 -17.362 1.00 25.67 90 LYS A N 1
ATOM 724 C CA . LYS A 1 90 ? -36.986 61.148 -18.486 1.00 25.67 90 LYS A CA 1
ATOM 725 C C . LYS A 1 90 ? -36.032 60.861 -19.651 1.00 25.67 90 LYS A C 1
ATOM 727 O O . LYS A 1 90 ? -35.953 61.578 -20.638 1.00 25.67 90 LYS A O 1
ATOM 732 N N . SER A 1 91 ? -35.521 59.631 -19.599 1.00 24.95 91 SER A N 1
ATOM 733 C CA . SER A 1 91 ? -35.300 58.744 -20.740 1.00 24.95 91 SER A CA 1
ATOM 734 C C . SER A 1 91 ? -36.511 58.683 -21.680 1.00 24.95 91 SER A C 1
ATOM 736 O O . SER A 1 91 ? -37.644 58.533 -21.221 1.00 24.95 91 SER A O 1
ATOM 738 N N . THR A 1 92 ? -36.289 58.660 -22.991 1.00 25.19 92 THR A N 1
ATOM 739 C CA . THR A 1 92 ? -36.331 57.452 -23.847 1.00 25.19 92 THR A CA 1
ATOM 740 C C . THR A 1 92 ? -36.462 57.839 -25.321 1.00 25.19 92 THR A C 1
ATOM 742 O O . THR A 1 92 ? -36.927 58.922 -25.655 1.00 25.19 92 THR A O 1
ATOM 745 N N . ASN A 1 93 ? -36.102 56.866 -26.158 1.00 26.20 93 ASN A N 1
ATOM 746 C CA . ASN A 1 93 ? -36.191 56.773 -27.613 1.00 26.20 93 ASN A CA 1
ATOM 747 C C . ASN A 1 93 ? -34.969 57.331 -28.357 1.00 26.20 93 ASN A C 1
ATOM 749 O O . ASN A 1 93 ? -34.738 58.530 -28.347 1.00 26.20 93 ASN A O 1
ATOM 753 N N . ALA A 1 94 ? -34.046 56.519 -28.879 1.00 23.77 94 ALA A N 1
ATOM 754 C CA . ALA A 1 94 ? -34.107 55.298 -29.702 1.00 23.77 94 ALA A CA 1
ATOM 755 C C . ALA A 1 94 ? -33.756 55.603 -31.162 1.00 23.77 94 ALA A C 1
ATOM 757 O O . ALA A 1 94 ? -33.976 56.706 -31.651 1.00 23.77 94 ALA A O 1
ATOM 758 N N . LEU A 1 95 ? -33.322 54.515 -31.803 1.00 22.53 95 LEU A N 1
ATOM 759 C CA . LEU A 1 95 ? -33.189 54.239 -33.232 1.00 22.53 95 LEU A CA 1
ATOM 760 C C . LEU A 1 95 ? -31.819 54.580 -33.839 1.00 22.53 95 LEU A C 1
ATOM 762 O O . LEU A 1 95 ? -31.421 55.736 -33.868 1.00 22.53 95 LEU A O 1
ATOM 766 N N . THR A 1 96 ? -30.963 53.565 -34.039 1.00 22.56 96 THR A N 1
ATOM 767 C CA . THR A 1 96 ? -30.799 52.690 -35.241 1.00 22.56 96 THR A CA 1
ATOM 768 C C . THR A 1 96 ? -30.081 53.415 -36.391 1.00 22.56 96 THR A C 1
ATOM 770 O O . THR A 1 96 ? -30.158 54.626 -36.479 1.00 22.56 96 THR A O 1
ATOM 773 N N . LEU A 1 97 ? -29.321 52.799 -37.299 1.00 21.56 97 LEU A N 1
ATOM 774 C CA . LEU A 1 97 ? -29.339 51.466 -37.910 1.00 21.56 97 LEU A CA 1
ATOM 775 C C . LEU A 1 97 ? -27.975 51.277 -38.621 1.00 21.56 97 LEU A C 1
ATOM 777 O O . LEU A 1 97 ? -27.442 52.249 -39.142 1.00 21.56 97 LEU A O 1
ATOM 781 N N . SER A 1 98 ? -27.475 50.035 -38.612 1.00 28.58 98 SER A N 1
ATOM 782 C CA . SER A 1 98 ? -26.747 49.293 -39.671 1.00 28.58 98 SER A CA 1
ATOM 783 C C . SER A 1 98 ? -25.843 50.003 -40.696 1.00 28.58 98 SER A C 1
ATOM 785 O O . SER A 1 98 ? -26.258 50.973 -41.318 1.00 28.58 98 SER A O 1
ATOM 787 N N . ILE A 1 99 ? -24.733 49.347 -41.056 1.00 22.33 99 ILE A N 1
ATOM 788 C CA . ILE A 1 99 ? -24.538 48.649 -42.350 1.00 22.33 99 ILE A CA 1
ATOM 789 C C . ILE A 1 99 ? -23.179 47.918 -42.329 1.00 22.33 99 ILE A C 1
ATOM 791 O O . ILE A 1 99 ? -22.221 48.399 -41.728 1.00 22.33 99 ILE A O 1
ATOM 795 N N . GLU A 1 100 ? -23.164 46.726 -42.924 1.00 28.58 100 GLU A N 1
ATOM 796 C CA . GLU A 1 100 ? -21.999 45.871 -43.174 1.00 28.58 100 GLU A CA 1
ATOM 797 C C . GLU A 1 100 ? -21.143 46.375 -44.355 1.00 28.58 100 GLU A C 1
ATOM 799 O O . GLU A 1 100 ? -21.644 47.042 -45.258 1.00 28.58 100 GLU A O 1
ATOM 804 N N . ASP A 1 101 ? -19.877 45.948 -44.314 1.00 31.00 101 ASP A N 1
ATOM 805 C CA . ASP A 1 101 ? -18.851 45.848 -45.362 1.00 31.00 101 ASP A CA 1
ATOM 806 C C . ASP A 1 101 ? -18.168 47.113 -45.917 1.00 31.00 101 ASP A C 1
ATOM 808 O O . ASP A 1 101 ? -18.690 47.828 -46.770 1.00 31.00 101 ASP A O 1
ATOM 812 N N . ALA A 1 102 ? -16.895 47.274 -45.532 1.00 23.17 102 ALA A N 1
ATOM 813 C CA . ALA A 1 102 ? -15.803 47.617 -46.446 1.00 23.17 102 ALA A CA 1
ATOM 814 C C . ALA A 1 102 ? -14.460 47.146 -45.853 1.00 23.17 102 ALA A C 1
ATOM 816 O O . ALA A 1 102 ? -14.123 47.464 -44.714 1.00 23.17 102 ALA A O 1
ATOM 817 N N . GLU A 1 103 ? -13.733 46.352 -46.635 1.00 37.59 103 GLU A N 1
ATOM 818 C CA . GLU A 1 103 ? -12.379 45.867 -46.373 1.00 37.59 103 GLU A CA 1
ATOM 819 C C . GLU A 1 103 ? -11.376 47.029 -46.410 1.00 37.59 103 GLU A C 1
ATOM 821 O O . GLU A 1 103 ? -11.195 47.643 -47.458 1.00 37.59 103 GLU A O 1
ATOM 826 N N . GLU A 1 104 ? -10.672 47.280 -45.305 1.00 26.08 104 GLU A N 1
ATOM 827 C CA . GLU A 1 104 ? -9.363 47.942 -45.322 1.00 26.08 104 GLU A CA 1
ATOM 828 C C . GLU A 1 104 ? -8.416 47.189 -44.375 1.00 26.08 104 GLU A C 1
ATOM 830 O O . GLU A 1 104 ? -8.678 47.021 -43.183 1.00 26.08 104 GLU A O 1
ATOM 835 N N . GLU A 1 105 ? -7.330 46.668 -44.948 1.00 33.78 105 GLU A N 1
ATOM 836 C CA . GLU A 1 105 ? -6.216 46.060 -44.226 1.00 33.78 105 GLU A CA 1
ATOM 837 C C . GLU A 1 105 ? -5.406 47.166 -43.529 1.00 33.78 105 GLU A C 1
ATOM 839 O O . GLU A 1 105 ? -4.573 47.824 -44.151 1.00 33.78 105 GLU A O 1
ATOM 844 N N . GLU A 1 106 ? -5.623 47.355 -42.226 1.00 28.02 106 GLU A N 1
ATOM 845 C CA . GLU A 1 106 ? -4.686 48.064 -41.351 1.00 28.02 106 GLU A CA 1
ATOM 846 C C . GLU A 1 106 ? -3.955 47.054 -40.451 1.00 28.02 106 GLU A C 1
ATOM 848 O O . GLU A 1 106 ? -4.548 46.366 -39.616 1.00 28.02 106 GLU A O 1
ATOM 853 N N . GLU A 1 107 ? -2.636 46.948 -40.633 1.00 28.67 107 GLU A N 1
ATOM 854 C CA . GLU A 1 107 ? -1.738 46.236 -39.723 1.00 28.67 107 GLU A CA 1
ATOM 855 C C . GLU A 1 107 ? -1.633 47.009 -38.393 1.00 28.67 107 GLU A C 1
ATOM 857 O O . GLU A 1 107 ? -0.774 47.873 -38.217 1.00 28.67 107 GLU A O 1
ATOM 862 N N . GLU A 1 108 ? -2.511 46.708 -37.433 1.00 30.00 108 GLU A N 1
ATOM 863 C CA . GLU A 1 108 ? -2.371 47.189 -36.054 1.00 30.00 108 GLU A CA 1
ATOM 864 C C . GLU A 1 108 ? -1.243 46.433 -35.320 1.00 30.00 108 GLU A C 1
ATOM 866 O O . GLU A 1 108 ? -1.316 45.222 -35.084 1.00 30.00 108 GLU A O 1
ATOM 871 N N . GLU A 1 109 ? -0.200 47.153 -34.890 1.00 32.19 109 GLU A N 1
ATOM 872 C CA . GLU A 1 109 ? 0.822 46.646 -33.966 1.00 32.19 109 GLU A CA 1
ATOM 873 C C . GLU A 1 109 ? 0.195 46.329 -32.590 1.00 32.19 109 GLU A C 1
ATOM 875 O O . GLU A 1 109 ? 0.007 47.192 -31.731 1.00 32.19 109 GLU A O 1
ATOM 880 N N . GLN A 1 110 ? -0.146 45.058 -32.359 1.00 29.45 110 GLN A N 1
ATOM 881 C CA . GLN A 1 110 ? -0.762 44.603 -31.110 1.00 29.45 110 GLN A CA 1
ATOM 882 C C . GLN A 1 110 ? 0.257 44.465 -29.965 1.00 29.45 110 GLN A C 1
ATOM 884 O O . GLN A 1 110 ? 1.085 43.550 -29.936 1.00 29.45 110 GLN A O 1
ATOM 889 N N . HIS A 1 111 ? 0.123 45.297 -28.930 1.00 34.09 111 HIS A N 1
ATOM 890 C CA . HIS A 1 111 ? 0.683 45.009 -27.607 1.00 34.09 111 HIS A CA 1
ATOM 891 C C . HIS A 1 111 ? -0.081 43.834 -26.968 1.00 34.09 111 HIS A C 1
ATOM 893 O O . HIS A 1 111 ? -1.211 43.983 -26.503 1.00 34.09 111 HIS A O 1
ATOM 899 N N . VAL A 1 112 ? 0.527 42.644 -26.935 1.00 33.94 112 VAL A N 1
ATOM 900 C CA . VAL A 1 112 ? -0.115 41.431 -26.401 1.00 33.94 112 VAL A CA 1
ATOM 901 C C . VAL A 1 112 ? -0.181 41.477 -24.870 1.00 33.94 112 VAL A C 1
ATOM 903 O O . VAL A 1 112 ? 0.739 41.046 -24.176 1.00 33.94 112 VAL A O 1
ATOM 906 N N . VAL A 1 113 ? -1.308 41.939 -24.328 1.00 39.03 113 VAL A N 1
ATOM 907 C CA . VAL A 1 113 ? -1.749 41.574 -22.975 1.00 39.03 113 VAL A CA 1
ATOM 908 C C . VAL A 1 113 ? -2.743 40.424 -23.119 1.00 39.03 113 VAL A C 1
ATOM 910 O O . VAL A 1 113 ? -3.848 40.600 -23.627 1.00 39.03 113 VAL A O 1
ATOM 913 N N . LEU A 1 114 ? -2.354 39.217 -22.695 1.00 42.19 114 LEU A N 1
ATOM 914 C CA . LEU A 1 114 ? -3.238 38.047 -22.707 1.00 42.19 114 LEU A CA 1
ATOM 915 C C . LEU A 1 114 ? -4.327 38.211 -21.635 1.00 42.19 114 LEU A C 1
ATOM 917 O O . LEU A 1 114 ? -4.139 37.839 -20.476 1.00 42.19 114 LEU A O 1
ATOM 921 N N . HIS A 1 115 ? -5.478 38.760 -22.016 1.00 42.12 115 HIS A N 1
ATOM 922 C CA . HIS A 1 115 ? -6.656 38.792 -21.154 1.00 42.12 115 HIS A CA 1
ATOM 923 C C . HIS A 1 115 ? -7.336 37.416 -21.133 1.00 42.12 115 HIS A C 1
ATOM 925 O O . HIS A 1 115 ? -7.847 36.943 -22.147 1.00 42.12 115 HIS A O 1
ATOM 931 N N . SER A 1 116 ? -7.373 36.774 -19.960 1.00 43.16 116 SER A N 1
ATOM 932 C CA . SER A 1 116 ? -8.289 35.657 -19.714 1.00 43.16 116 SER A CA 1
ATOM 933 C C . SER A 1 116 ? -9.676 36.195 -19.373 1.00 43.16 116 SER A C 1
ATOM 935 O O . SER A 1 116 ? -9.811 37.119 -18.571 1.00 43.16 116 SER A O 1
ATOM 937 N N . SER A 1 117 ? -10.726 35.573 -19.915 1.00 45.44 117 SER A N 1
ATOM 938 C CA . SER A 1 117 ? -12.114 35.819 -19.491 1.00 45.44 117 SER A CA 1
ATOM 939 C C . SER A 1 117 ? -12.362 35.433 -18.020 1.00 45.44 117 SER A C 1
ATOM 941 O O . SER A 1 117 ? -13.400 35.772 -17.457 1.00 45.44 117 SER A O 1
ATOM 943 N N . SER A 1 118 ? -11.392 34.766 -17.379 1.00 48.00 118 SER A N 1
ATOM 944 C CA . SER A 1 118 ? -11.427 34.247 -16.009 1.00 48.00 118 SER A CA 1
ATOM 945 C C . SER A 1 118 ? -10.368 34.859 -15.071 1.00 48.00 118 SER A C 1
ATOM 947 O O . SER A 1 118 ? -9.870 34.185 -14.166 1.00 48.00 118 SER A O 1
ATOM 949 N N . GLY A 1 119 ? -10.011 36.133 -15.263 1.00 50.97 119 GLY A N 1
ATOM 950 C CA . GLY A 1 119 ? -9.465 36.998 -14.204 1.00 50.97 119 GLY A CA 1
ATOM 951 C C . GLY A 1 119 ? -8.099 36.637 -13.602 1.00 50.97 119 GLY A C 1
ATOM 952 O O . GLY A 1 119 ? -7.766 37.166 -12.545 1.00 50.97 119 GLY A O 1
ATOM 953 N N . SER A 1 120 ? -7.302 35.764 -14.227 1.00 55.22 120 SER A N 1
ATOM 954 C CA . SER A 1 120 ? -5.932 35.469 -13.770 1.00 55.22 120 SER A CA 1
ATOM 955 C C . SER A 1 120 ? -4.909 36.052 -14.752 1.00 55.22 120 SER A C 1
ATOM 957 O O . SER A 1 120 ? -4.911 35.632 -15.916 1.00 55.22 120 SER A O 1
ATOM 959 N N . PRO A 1 121 ? -4.058 37.011 -14.332 1.00 56.38 121 PRO A N 1
ATOM 960 C CA . PRO A 1 121 ? -3.007 37.556 -15.184 1.00 56.38 121 PRO A CA 1
ATOM 961 C C . PRO A 1 121 ? -1.915 36.502 -15.405 1.00 56.38 121 PRO A C 1
ATOM 963 O O . PRO A 1 121 ? -1.435 35.880 -14.457 1.00 56.38 121 PRO A O 1
ATOM 966 N N . LEU A 1 122 ? -1.540 36.280 -16.666 1.00 61.72 122 LEU A N 1
ATOM 967 C CA . LEU A 1 122 ? -0.401 35.443 -17.036 1.00 61.72 122 LEU A CA 1
ATOM 968 C C . LEU A 1 122 ? 0.814 36.331 -17.287 1.00 61.72 122 LEU A C 1
ATOM 970 O O . LEU A 1 122 ? 0.723 37.316 -18.015 1.00 61.72 122 LEU A O 1
ATOM 974 N N . PHE A 1 123 ? 1.957 35.942 -16.731 1.00 64.94 123 PHE A N 1
ATOM 975 C CA . PHE A 1 123 ? 3.225 36.595 -17.029 1.00 64.94 123 PHE A CA 1
ATOM 976 C C . PHE A 1 123 ? 3.878 35.953 -18.261 1.00 64.94 123 PHE A C 1
ATOM 978 O O . PHE A 1 123 ? 3.973 34.719 -18.326 1.00 64.94 123 PHE A O 1
ATOM 985 N N . PRO A 1 124 ? 4.342 36.748 -19.239 1.00 68.44 124 PRO A N 1
ATOM 986 C CA . PRO A 1 124 ? 5.067 36.221 -20.384 1.00 68.44 124 PRO A CA 1
ATOM 987 C C . PRO A 1 124 ? 6.376 35.548 -19.953 1.00 68.44 124 PRO A C 1
ATOM 989 O O . PRO A 1 124 ? 7.059 35.992 -19.032 1.00 68.44 124 PRO A O 1
ATOM 992 N N . THR A 1 125 ? 6.753 34.465 -20.640 1.00 76.75 125 THR A N 1
ATOM 993 C CA . THR A 1 125 ? 8.075 33.840 -20.474 1.00 76.75 125 THR A CA 1
ATOM 994 C C . THR A 1 125 ? 8.805 33.777 -21.805 1.00 76.75 125 THR A C 1
ATOM 996 O O . THR A 1 125 ? 8.189 33.540 -22.842 1.00 76.75 125 THR A O 1
ATOM 999 N N . ALA A 1 126 ? 10.123 33.949 -21.775 1.00 78.62 126 ALA A N 1
ATOM 1000 C CA . ALA A 1 126 ? 10.986 33.876 -22.946 1.00 78.62 126 ALA A CA 1
ATOM 1001 C C . ALA A 1 126 ? 12.120 32.872 -22.732 1.00 78.62 126 ALA A C 1
ATOM 1003 O O . ALA A 1 126 ? 12.591 32.670 -21.613 1.00 78.62 126 ALA A O 1
ATOM 1004 N N . LEU A 1 127 ? 12.579 32.247 -23.818 1.00 82.94 127 LEU A N 1
ATOM 1005 C CA . LEU A 1 127 ? 13.838 31.505 -23.818 1.00 82.94 127 LEU A CA 1
ATOM 1006 C C . LEU A 1 127 ? 14.959 32.435 -24.254 1.00 82.94 127 LEU A C 1
ATOM 1008 O O . LEU A 1 127 ? 14.906 33.004 -25.346 1.00 82.94 127 LEU A O 1
ATOM 1012 N N . VAL A 1 128 ? 15.971 32.559 -23.405 1.00 86.69 128 VAL A N 1
ATOM 1013 C CA . VAL A 1 128 ? 17.112 33.453 -23.601 1.00 86.69 128 VAL A CA 1
ATOM 1014 C C . VAL A 1 128 ? 18.412 32.690 -23.404 1.00 86.69 128 VAL A C 1
ATOM 1016 O O . VAL A 1 128 ? 18.471 31.736 -22.633 1.00 86.69 128 VAL A O 1
ATOM 1019 N N . LYS A 1 129 ? 19.464 33.092 -24.106 1.00 89.94 129 LYS A N 1
ATOM 1020 C CA . LYS A 1 129 ? 20.818 32.582 -23.897 1.00 89.94 129 LYS A CA 1
ATOM 1021 C C . LYS A 1 129 ? 21.543 33.498 -22.919 1.00 89.94 129 LYS A C 1
ATOM 1023 O O . LYS A 1 129 ? 21.490 34.710 -23.082 1.00 89.94 129 LYS A O 1
ATOM 1028 N N . ILE A 1 130 ? 22.230 32.932 -21.934 1.00 93.00 130 ILE A N 1
ATOM 1029 C CA . ILE A 1 130 ? 23.081 33.669 -20.998 1.00 93.00 130 ILE A CA 1
ATOM 1030 C C . ILE A 1 130 ? 24.512 33.158 -21.126 1.00 93.00 130 ILE A C 1
ATOM 1032 O O . ILE A 1 130 ? 24.743 31.948 -21.187 1.00 93.00 130 ILE A O 1
ATOM 1036 N N . LYS A 1 131 ? 25.471 34.080 -21.199 1.00 90.50 131 LYS A N 1
ATOM 1037 C CA . LYS A 1 131 ? 26.892 33.748 -21.327 1.00 90.50 131 LYS A CA 1
ATOM 1038 C C . LYS A 1 131 ? 27.476 33.313 -19.980 1.00 90.50 131 LYS A C 1
ATOM 1040 O O . LYS A 1 131 ? 27.403 34.055 -19.003 1.00 90.50 131 LYS A O 1
ATOM 1045 N N . ALA A 1 132 ? 28.063 32.122 -19.933 1.00 89.75 132 ALA A N 1
ATOM 1046 C CA . ALA A 1 132 ? 28.795 31.600 -18.782 1.00 89.75 132 ALA A CA 1
ATOM 1047 C C . ALA A 1 132 ? 30.224 32.166 -18.717 1.00 89.75 132 ALA A C 1
ATOM 1049 O O . ALA A 1 132 ? 30.747 32.680 -19.710 1.00 89.75 132 ALA A O 1
ATOM 1050 N N . ILE A 1 133 ? 30.898 32.009 -17.570 1.00 85.00 133 ILE A N 1
ATOM 1051 C CA . ILE A 1 133 ? 32.281 32.490 -17.376 1.00 85.00 133 ILE A CA 1
ATOM 1052 C C . ILE A 1 133 ? 33.273 31.901 -18.394 1.00 85.00 133 ILE A C 1
ATOM 1054 O O . ILE A 1 133 ? 34.205 32.579 -18.814 1.00 85.00 133 ILE A O 1
ATOM 1058 N N . GLY A 1 134 ? 33.034 30.666 -18.849 1.00 76.56 134 GLY A N 1
ATOM 1059 C CA . GLY A 1 134 ? 33.836 29.991 -19.876 1.00 76.56 134 GLY A CA 1
ATOM 1060 C C . GLY A 1 134 ? 33.580 30.477 -21.308 1.00 76.56 134 GLY A C 1
ATOM 1061 O O . GLY A 1 134 ? 34.072 29.863 -22.247 1.00 76.56 134 GLY A O 1
ATOM 1062 N N . GLY A 1 135 ? 32.771 31.525 -21.501 1.00 81.62 135 GLY A N 1
ATOM 1063 C CA . GLY A 1 135 ? 32.455 32.109 -22.810 1.00 81.62 135 GLY A CA 1
ATOM 1064 C C . GLY A 1 135 ? 31.322 31.419 -23.577 1.00 81.62 135 GLY A C 1
ATOM 1065 O O . GLY A 1 135 ? 30.812 31.993 -24.540 1.00 81.62 135 GLY A O 1
ATOM 1066 N N . ASN A 1 136 ? 30.892 30.238 -23.130 1.00 86.56 136 ASN A N 1
ATOM 1067 C CA . ASN A 1 136 ? 29.793 29.478 -23.726 1.00 86.56 136 ASN A CA 1
ATOM 1068 C C . ASN A 1 136 ? 28.425 30.088 -23.397 1.00 86.56 136 ASN A C 1
ATOM 1070 O O . ASN A 1 136 ? 28.225 30.654 -22.323 1.00 86.56 136 ASN A O 1
ATOM 1074 N N . TRP A 1 137 ? 27.465 29.927 -24.306 1.00 86.81 137 TRP A N 1
ATOM 1075 C CA . TRP A 1 137 ? 26.086 30.387 -24.130 1.00 86.81 137 TRP A CA 1
ATOM 1076 C C . TRP A 1 137 ? 25.175 29.241 -23.685 1.00 86.81 137 TRP A C 1
ATOM 1078 O O . TRP A 1 137 ? 25.074 28.230 -24.380 1.00 86.81 137 TRP A O 1
ATOM 1088 N N . THR A 1 138 ? 24.454 29.434 -22.581 1.00 85.31 138 THR A N 1
ATOM 1089 C CA . THR A 1 138 ? 23.520 28.448 -22.014 1.00 85.31 138 THR A CA 1
ATOM 1090 C C . THR A 1 138 ? 22.089 28.978 -22.064 1.00 85.31 138 THR A C 1
ATOM 1092 O O . THR A 1 138 ? 21.857 30.167 -21.864 1.00 85.31 138 THR A O 1
ATOM 1095 N N . LEU A 1 139 ? 21.114 28.118 -22.362 1.00 86.25 139 LEU A N 1
ATOM 1096 C CA . LEU A 1 139 ? 19.711 28.510 -22.516 1.00 86.25 139 LEU A CA 1
ATOM 1097 C C . LEU A 1 139 ? 18.974 28.510 -21.167 1.00 86.25 139 LEU A C 1
ATOM 1099 O O . LEU A 1 139 ? 18.981 27.509 -20.457 1.00 86.25 139 LEU A O 1
ATOM 1103 N N . PHE A 1 140 ? 18.269 29.596 -20.861 1.00 85.94 140 PHE A N 1
ATOM 1104 C CA . PHE A 1 140 ? 17.436 29.760 -19.670 1.00 85.94 140 PHE A CA 1
ATOM 1105 C C . PHE A 1 140 ? 16.024 30.216 -20.041 1.00 85.94 140 PHE A C 1
ATOM 1107 O O . PHE A 1 140 ? 15.793 30.809 -21.097 1.00 85.94 140 PHE A O 1
ATOM 1114 N N . ARG A 1 141 ? 15.067 29.959 -19.144 1.00 83.31 141 ARG A N 1
ATOM 1115 C CA . ARG A 1 141 ? 13.722 30.536 -19.211 1.00 83.31 141 ARG A CA 1
ATOM 1116 C C . ARG A 1 141 ? 13.670 31.782 -18.332 1.00 83.31 141 ARG A C 1
ATOM 1118 O O . ARG A 1 141 ? 13.871 31.682 -17.126 1.00 83.31 141 ARG A O 1
ATOM 1125 N N . ALA A 1 142 ? 13.381 32.923 -18.940 1.00 84.94 142 ALA A N 1
ATOM 1126 C CA . ALA A 1 142 ? 13.137 34.184 -18.260 1.00 84.94 142 ALA A CA 1
ATOM 1127 C C . ALA A 1 142 ? 11.629 34.398 -18.095 1.00 84.94 142 ALA A C 1
ATOM 1129 O O . ALA A 1 142 ? 10.865 34.181 -19.036 1.00 84.94 142 ALA A O 1
ATOM 1130 N N . LEU A 1 143 ? 11.212 34.819 -16.904 1.00 83.75 143 LEU A N 1
ATOM 1131 C CA . LEU A 1 143 ? 9.898 35.409 -16.670 1.00 83.75 143 LEU A CA 1
ATOM 1132 C C . LEU A 1 143 ? 10.020 36.906 -16.956 1.00 83.75 143 LEU A C 1
ATOM 1134 O O . LEU A 1 143 ? 10.925 37.547 -16.428 1.00 83.75 143 LEU A O 1
ATOM 1138 N N . ILE A 1 144 ? 9.148 37.442 -17.801 1.00 81.50 144 ILE A N 1
ATOM 1139 C CA . ILE A 1 144 ? 9.126 38.864 -18.130 1.00 81.50 144 ILE A CA 1
ATOM 1140 C C . ILE A 1 144 ? 7.988 39.486 -17.330 1.00 81.50 144 ILE A C 1
ATOM 1142 O O . ILE A 1 144 ? 6.817 39.212 -17.582 1.00 81.50 144 ILE A O 1
ATOM 1146 N N . ASP A 1 145 ? 8.353 40.304 -16.350 1.00 78.75 145 ASP A N 1
ATOM 1147 C CA . ASP A 1 145 ? 7.415 41.004 -15.481 1.00 78.75 145 ASP A CA 1
ATOM 1148 C C . ASP A 1 145 ? 7.615 42.514 -15.632 1.00 78.75 145 ASP A C 1
ATOM 1150 O O . ASP A 1 145 ? 8.632 43.064 -15.210 1.00 78.75 145 ASP A O 1
ATOM 1154 N N . THR A 1 146 ? 6.640 43.186 -16.247 1.00 71.75 146 THR A N 1
ATOM 1155 C CA . THR A 1 146 ? 6.651 44.645 -16.435 1.00 71.75 146 THR A CA 1
ATOM 1156 C C . THR A 1 146 ? 6.468 45.414 -15.126 1.00 71.75 146 THR A C 1
ATOM 1158 O O . THR A 1 146 ? 6.673 46.623 -15.104 1.00 71.75 146 THR A O 1
ATOM 1161 N N . GLY A 1 147 ? 6.060 44.742 -14.044 1.00 69.38 147 GLY A N 1
ATOM 1162 C CA . GLY A 1 147 ? 5.930 45.319 -12.708 1.00 69.38 147 GLY A CA 1
ATOM 1163 C C . GLY A 1 147 ? 7.191 45.203 -11.846 1.00 69.38 147 GLY A C 1
ATOM 1164 O O . GLY A 1 147 ? 7.209 45.750 -10.743 1.00 69.38 147 GLY A O 1
ATOM 1165 N N . SER A 1 148 ? 8.236 44.509 -12.314 1.00 78.50 148 SER A N 1
ATOM 1166 C CA . SER A 1 148 ? 9.486 44.358 -11.562 1.00 78.50 148 SER A CA 1
ATOM 1167 C C . SER A 1 148 ? 10.438 45.528 -11.810 1.00 78.50 148 SER A C 1
ATOM 1169 O O . SER A 1 148 ? 10.734 45.867 -12.953 1.00 78.50 148 SER A O 1
ATOM 1171 N N . GLY A 1 149 ? 10.960 46.123 -10.732 1.00 76.50 149 GLY A N 1
ATOM 1172 C CA . GLY A 1 149 ? 11.998 47.162 -10.799 1.00 76.50 149 GLY A CA 1
ATOM 1173 C C . GLY A 1 149 ? 13.428 46.617 -10.889 1.00 76.50 149 GLY A C 1
ATOM 1174 O O . GLY A 1 149 ? 14.329 47.346 -11.290 1.00 76.50 149 GLY A O 1
ATOM 1175 N N . ASP A 1 150 ? 13.625 45.340 -10.553 1.00 84.56 150 ASP A N 1
ATOM 1176 C CA . ASP A 1 150 ? 14.930 44.676 -10.517 1.00 84.56 150 ASP A CA 1
ATOM 1177 C C . ASP A 1 150 ? 14.933 43.405 -11.381 1.00 84.56 150 ASP A C 1
ATOM 1179 O O . ASP A 1 150 ? 13.891 42.796 -11.649 1.00 84.56 150 ASP A O 1
ATOM 1183 N N . THR A 1 151 ? 16.129 42.974 -11.794 1.00 89.38 151 THR A N 1
ATOM 1184 C CA . THR A 1 151 ? 16.348 41.672 -12.440 1.00 89.38 151 THR A CA 1
ATOM 1185 C C . THR A 1 151 ? 16.825 40.656 -11.408 1.00 89.38 151 THR A C 1
ATOM 1187 O O . THR A 1 151 ? 17.696 40.941 -10.586 1.00 89.38 151 THR A O 1
ATOM 1190 N N . PHE A 1 152 ? 16.296 39.436 -11.481 1.00 90.44 152 PHE A N 1
ATOM 1191 C CA . PHE A 1 152 ? 16.622 38.369 -10.541 1.00 90.44 152 PHE A CA 1
ATOM 1192 C C . PHE A 1 152 ? 17.107 37.112 -11.257 1.00 90.44 152 PHE A C 1
ATOM 1194 O O . PHE A 1 152 ? 16.652 36.780 -12.352 1.00 90.44 152 PHE A O 1
ATOM 1201 N N . ILE A 1 153 ? 18.001 36.375 -10.603 1.00 89.44 153 ILE A N 1
ATOM 1202 C CA . ILE A 1 153 ? 18.465 35.065 -11.055 1.00 89.44 153 ILE A CA 1
ATOM 1203 C C . ILE A 1 153 ? 18.467 34.073 -9.892 1.00 89.44 153 ILE A C 1
ATOM 1205 O O . ILE A 1 153 ? 18.729 34.432 -8.745 1.00 89.44 153 ILE A O 1
ATOM 1209 N N . SER A 1 154 ? 18.159 32.807 -10.175 1.00 88.88 154 SER A N 1
ATOM 1210 C CA . SER A 1 154 ? 18.202 31.771 -9.145 1.00 88.88 154 SER A CA 1
ATOM 1211 C C . SER A 1 154 ? 19.643 31.411 -8.780 1.00 88.88 154 SER A C 1
ATOM 1213 O O . SER A 1 154 ? 20.531 31.401 -9.633 1.00 88.88 154 SER A O 1
ATOM 1215 N N . GLU A 1 155 ? 19.858 31.031 -7.523 1.00 84.44 155 GLU A N 1
ATOM 1216 C CA . GLU A 1 155 ? 21.138 30.541 -7.001 1.00 84.44 155 GLU A CA 1
ATOM 1217 C C . GLU A 1 155 ? 21.709 29.403 -7.863 1.00 84.44 155 GLU A C 1
ATOM 1219 O O . GLU A 1 155 ? 22.893 29.399 -8.201 1.00 84.44 155 GLU A O 1
ATOM 1224 N N . LYS A 1 156 ? 20.838 28.484 -8.301 1.00 82.19 156 LYS A N 1
ATOM 1225 C CA . LYS A 1 156 ? 21.200 27.366 -9.180 1.00 82.19 156 LYS A CA 1
ATOM 1226 C C . LYS A 1 156 ? 21.716 27.849 -10.539 1.00 82.19 156 LYS A C 1
ATOM 1228 O O . LYS A 1 156 ? 22.760 27.385 -10.983 1.00 82.19 156 LYS A O 1
ATOM 1233 N N . ALA A 1 157 ? 21.012 28.782 -11.182 1.00 84.94 157 ALA A N 1
ATOM 1234 C CA . ALA A 1 157 ? 21.427 29.325 -12.476 1.00 84.94 157 ALA A CA 1
ATOM 1235 C C . ALA A 1 157 ? 22.730 30.134 -12.359 1.00 84.94 157 ALA A C 1
ATOM 1237 O O . ALA A 1 157 ? 23.617 30.003 -13.198 1.00 84.94 157 ALA A O 1
ATOM 1238 N N . ALA A 1 158 ? 22.894 30.909 -11.283 1.00 86.88 158 ALA A N 1
ATOM 1239 C CA . ALA A 1 158 ? 24.140 31.619 -11.001 1.00 86.88 158 ALA A CA 1
ATOM 1240 C C . ALA A 1 158 ? 25.326 30.656 -10.802 1.00 86.88 158 ALA A C 1
ATOM 1242 O O . ALA A 1 158 ? 26.437 30.942 -11.245 1.00 86.88 158 ALA A O 1
ATOM 1243 N N . GLN A 1 159 ? 25.102 29.514 -10.145 1.00 86.75 159 GLN A N 1
ATOM 1244 C CA . GLN A 1 159 ? 26.118 28.475 -9.960 1.00 86.75 159 GLN A CA 1
ATOM 1245 C C . GLN A 1 159 ? 26.473 27.772 -11.279 1.00 86.75 159 GLN A C 1
ATOM 1247 O O . GLN A 1 159 ? 27.651 27.584 -11.568 1.00 86.75 159 GLN A O 1
ATOM 1252 N N . GLU A 1 160 ? 25.477 27.454 -12.107 1.00 86.31 160 GLU A N 1
ATOM 1253 C CA . GLU A 1 160 ? 25.676 26.851 -13.432 1.00 86.31 160 GLU A CA 1
ATOM 1254 C C . GLU A 1 160 ? 26.481 27.759 -14.373 1.00 86.31 160 GLU A C 1
ATOM 1256 O O . GLU A 1 160 ? 27.380 27.298 -15.070 1.00 86.31 160 GLU A O 1
ATOM 1261 N N . LEU A 1 161 ? 26.220 29.068 -14.342 1.00 87.12 161 LEU A N 1
ATOM 1262 C CA . LEU A 1 161 ? 26.956 30.055 -15.135 1.00 87.12 161 LEU A CA 1
ATOM 1263 C C . LEU A 1 161 ? 28.381 30.312 -14.617 1.00 87.12 161 LEU A C 1
ATOM 1265 O O . LEU A 1 161 ? 29.214 30.835 -15.363 1.00 87.12 161 LEU A O 1
ATOM 1269 N N . SER A 1 162 ? 28.655 29.959 -13.353 1.00 87.25 162 SER A N 1
ATOM 1270 C CA . SER A 1 162 ? 29.938 30.164 -12.663 1.00 87.25 162 SER A CA 1
ATOM 1271 C C . SER A 1 162 ? 30.475 31.601 -12.763 1.00 87.25 162 SER A C 1
ATOM 1273 O O . SER A 1 162 ? 31.682 31.825 -12.751 1.00 87.25 162 SER A O 1
ATOM 1275 N N . LEU A 1 163 ? 29.581 32.590 -12.879 1.00 85.69 163 LEU A N 1
ATOM 1276 C CA . LEU A 1 163 ? 29.948 34.001 -13.003 1.00 85.69 163 LEU A CA 1
ATOM 1277 C C . LEU A 1 163 ? 30.433 34.578 -11.660 1.00 85.69 163 LEU A C 1
ATOM 1279 O O . LEU A 1 163 ? 29.966 34.136 -10.602 1.00 85.69 163 LEU A O 1
ATOM 1283 N N . PRO A 1 164 ? 31.331 35.585 -11.676 1.00 86.81 164 PRO A N 1
ATOM 1284 C CA . PRO A 1 164 ? 31.791 36.250 -10.462 1.00 86.81 164 PRO A CA 1
ATOM 1285 C C . PRO A 1 164 ? 30.625 36.867 -9.688 1.00 86.81 164 PRO A C 1
ATOM 1287 O O . PRO A 1 164 ? 29.756 37.521 -10.267 1.00 86.81 164 PRO A O 1
ATOM 1290 N N . ARG A 1 165 ? 30.626 36.666 -8.368 1.00 91.25 165 ARG A N 1
ATOM 1291 C CA . ARG A 1 165 ? 29.585 37.159 -7.464 1.00 91.25 165 ARG A CA 1
ATOM 1292 C C . ARG A 1 165 ? 30.097 38.344 -6.671 1.00 91.25 165 ARG A C 1
ATOM 1294 O O . ARG A 1 165 ? 31.107 38.237 -5.979 1.00 91.25 165 ARG A O 1
ATOM 1301 N N . GLU A 1 166 ? 29.359 39.438 -6.719 1.00 92.56 166 GLU A N 1
ATOM 1302 C CA . GLU A 1 166 ? 29.607 40.606 -5.889 1.00 92.56 166 GLU A CA 1
ATOM 1303 C C . GLU A 1 166 ? 28.736 40.527 -4.633 1.00 92.56 166 GLU A C 1
ATOM 1305 O O . GLU A 1 166 ? 27.535 40.260 -4.713 1.00 92.56 166 GLU A O 1
ATOM 1310 N N . LYS A 1 167 ? 29.346 40.714 -3.458 1.00 90.19 167 LYS A N 1
ATOM 1311 C CA . LYS A 1 167 ? 28.621 40.715 -2.183 1.00 90.19 167 LYS A CA 1
ATOM 1312 C C . LYS A 1 167 ? 27.861 42.022 -2.030 1.00 90.19 167 LYS A C 1
ATOM 1314 O O . LYS A 1 167 ? 28.457 43.091 -2.071 1.00 90.19 167 LYS A O 1
ATOM 1319 N N . ILE A 1 168 ? 26.569 41.908 -1.767 1.00 90.25 168 ILE A N 1
ATOM 1320 C CA . ILE A 1 168 ? 25.674 43.039 -1.537 1.00 90.25 168 ILE A CA 1
ATOM 1321 C C . ILE A 1 168 ? 24.698 42.711 -0.409 1.00 90.25 168 ILE A C 1
ATOM 1323 O O . ILE A 1 168 ? 24.603 41.573 0.044 1.00 90.25 168 ILE A O 1
ATOM 1327 N N . ASN A 1 169 ? 23.959 43.713 0.048 1.00 87.44 169 ASN A N 1
ATOM 1328 C CA . ASN A 1 169 ? 22.869 43.535 0.997 1.00 87.44 169 ASN A CA 1
ATOM 1329 C C . ASN A 1 169 ? 21.649 44.310 0.490 1.00 87.44 169 ASN A C 1
ATOM 1331 O O . ASN A 1 169 ? 21.369 45.415 0.953 1.00 87.44 169 ASN A O 1
ATOM 1335 N N . ALA A 1 170 ? 20.984 43.760 -0.530 1.00 85.44 170 ALA A N 1
ATOM 1336 C CA . ALA A 1 170 ? 19.859 44.412 -1.196 1.00 85.44 170 ALA A CA 1
ATOM 1337 C C . ALA A 1 170 ? 18.526 43.807 -0.722 1.00 85.44 170 ALA A C 1
ATOM 1339 O O . ALA A 1 170 ? 18.257 42.632 -0.998 1.00 85.44 170 ALA A O 1
ATOM 1340 N N . PRO A 1 171 ? 17.676 44.565 -0.004 1.00 83.25 171 PRO A N 1
ATOM 1341 C CA . PRO A 1 171 ? 16.353 44.094 0.378 1.00 83.25 171 PRO A CA 1
ATOM 1342 C C . PRO A 1 171 ? 15.437 44.036 -0.848 1.00 83.25 171 PRO A C 1
ATOM 1344 O O . PRO A 1 171 ? 15.192 45.048 -1.499 1.00 83.25 171 PRO A O 1
ATOM 1347 N N . VAL A 1 172 ? 14.882 42.859 -1.122 1.00 83.44 172 VAL A N 1
ATOM 1348 C CA . VAL A 1 172 ? 13.857 42.656 -2.147 1.00 83.44 172 VAL A CA 1
ATOM 1349 C C . VAL A 1 172 ? 12.512 43.024 -1.541 1.00 83.44 172 VAL A C 1
ATOM 1351 O O . VAL A 1 172 ? 12.070 42.402 -0.572 1.00 83.44 172 VAL A O 1
ATOM 1354 N N . ARG A 1 173 ? 11.867 44.055 -2.083 1.00 78.81 173 ARG A N 1
ATOM 1355 C CA . ARG A 1 173 ? 10.596 44.579 -1.571 1.00 78.81 173 ARG A CA 1
ATOM 1356 C C . ARG A 1 173 ? 9.443 44.131 -2.462 1.00 78.81 173 ARG A C 1
ATOM 1358 O O . ARG A 1 173 ? 9.522 44.235 -3.678 1.00 78.81 173 ARG A O 1
ATOM 1365 N N . GLY A 1 174 ? 8.383 43.635 -1.837 1.00 71.38 174 GLY A N 1
ATOM 1366 C CA . GLY A 1 174 ? 7.124 43.308 -2.491 1.00 71.38 174 GLY A CA 1
ATOM 1367 C C . GLY A 1 174 ? 6.126 44.466 -2.454 1.00 71.38 174 GLY A C 1
ATOM 1368 O O . GLY A 1 174 ? 6.407 45.569 -1.971 1.00 71.38 174 GLY A O 1
ATOM 1369 N N . ILE A 1 175 ? 4.918 44.186 -2.943 1.00 60.91 175 ILE A N 1
ATOM 1370 C CA . ILE A 1 175 ? 3.795 45.129 -2.949 1.00 60.91 175 ILE A CA 1
ATOM 1371 C C . ILE A 1 175 ? 3.475 45.556 -1.506 1.00 60.91 175 ILE A C 1
ATOM 1373 O O . ILE A 1 175 ? 3.391 44.726 -0.604 1.00 60.91 175 ILE A O 1
ATOM 1377 N N . GLY A 1 176 ? 3.328 46.866 -1.280 1.00 65.38 176 GLY A N 1
ATOM 1378 C CA . GLY A 1 176 ? 3.131 47.451 0.054 1.00 65.38 176 GLY A CA 1
ATOM 1379 C C . GLY A 1 176 ? 4.427 47.773 0.812 1.00 65.38 176 GLY A C 1
ATOM 1380 O O . GLY A 1 176 ? 4.371 48.148 1.979 1.00 65.38 176 GLY A O 1
ATOM 1381 N N . GLY A 1 177 ? 5.597 47.635 0.174 1.00 66.31 177 GLY A N 1
ATOM 1382 C CA . GLY A 1 177 ? 6.897 47.989 0.760 1.00 66.31 177 GLY A CA 1
ATOM 1383 C C . GLY A 1 177 ? 7.458 46.957 1.744 1.00 66.31 177 GLY A C 1
ATOM 1384 O O . GLY A 1 177 ? 8.544 47.173 2.288 1.00 66.31 177 GLY A O 1
ATOM 1385 N N . ALA A 1 178 ? 6.748 45.841 1.943 1.00 66.25 178 ALA A N 1
ATOM 1386 C CA . ALA A 1 178 ? 7.179 44.721 2.768 1.00 66.25 178 ALA A CA 1
ATOM 1387 C C . ALA A 1 178 ? 8.406 44.031 2.156 1.00 66.25 178 ALA A C 1
ATOM 1389 O O . ALA A 1 178 ? 8.442 43.745 0.960 1.00 66.25 178 ALA A O 1
ATOM 1390 N N . THR A 1 179 ? 9.418 43.743 2.972 1.00 71.44 179 THR A N 1
ATOM 1391 C CA . THR A 1 179 ? 10.617 43.024 2.526 1.00 71.44 179 THR A CA 1
ATOM 1392 C C . THR A 1 179 ? 10.285 41.542 2.333 1.00 71.44 179 THR A C 1
ATOM 1394 O O . THR A 1 179 ? 10.047 40.830 3.305 1.00 71.44 179 THR A O 1
ATOM 1397 N N . ALA A 1 180 ? 10.282 41.076 1.084 1.00 67.25 180 ALA A N 1
ATOM 1398 C CA . ALA A 1 180 ? 10.070 39.676 0.712 1.00 67.25 180 ALA A CA 1
ATOM 1399 C C . ALA A 1 180 ? 11.331 38.816 0.923 1.00 67.25 180 ALA A C 1
ATOM 1401 O O . ALA A 1 180 ? 11.247 37.597 1.056 1.00 67.25 180 ALA A O 1
ATOM 1402 N N . GLY A 1 181 ? 12.506 39.448 0.976 1.00 77.38 181 GLY A N 1
ATOM 1403 C CA . GLY A 1 181 ? 13.779 38.788 1.246 1.00 77.38 181 GLY A CA 1
ATOM 1404 C C . GLY A 1 181 ? 14.958 39.750 1.139 1.00 77.38 181 GLY A C 1
ATOM 1405 O O . GLY A 1 181 ? 14.784 40.939 0.891 1.00 77.38 181 GLY A O 1
ATOM 1406 N N . VAL A 1 182 ? 16.172 39.237 1.321 1.00 81.69 182 VAL A N 1
ATOM 1407 C CA . VAL A 1 182 ? 17.414 40.002 1.153 1.00 81.69 182 VAL A CA 1
ATOM 1408 C C . VAL A 1 182 ? 18.339 39.227 0.229 1.00 81.69 182 VAL A C 1
ATOM 1410 O O . VAL A 1 182 ? 18.712 38.091 0.530 1.00 81.69 182 VAL A O 1
ATOM 1413 N N . SER A 1 183 ? 18.725 39.850 -0.880 1.00 87.06 183 SER A N 1
ATOM 1414 C CA . SER A 1 183 ? 19.765 39.327 -1.752 1.00 87.06 183 SER A CA 1
ATOM 1415 C C . SER A 1 183 ? 21.138 39.633 -1.159 1.00 87.06 183 SER A C 1
ATOM 1417 O O . SER A 1 183 ? 21.469 40.788 -0.880 1.00 87.06 183 SER A O 1
ATOM 1419 N N . LYS A 1 184 ? 21.939 38.580 -0.970 1.00 89.38 184 LYS A N 1
ATOM 1420 C CA . LYS A 1 184 ? 23.316 38.671 -0.451 1.00 89.38 184 LYS A CA 1
ATOM 1421 C C . LYS A 1 184 ? 24.360 38.837 -1.556 1.00 89.38 184 LYS A C 1
ATOM 1423 O O . LYS A 1 184 ? 25.520 39.137 -1.276 1.00 89.38 184 LYS A O 1
ATOM 1428 N N . HIS A 1 185 ? 23.970 38.578 -2.802 1.00 89.50 185 HIS A N 1
ATOM 1429 C CA . HIS A 1 185 ? 24.881 38.570 -3.937 1.00 89.50 185 HIS A CA 1
ATOM 1430 C C . HIS A 1 185 ? 24.199 39.120 -5.188 1.00 89.50 185 HIS A C 1
ATOM 1432 O O . HIS A 1 185 ? 23.009 38.897 -5.408 1.00 89.50 185 HIS A O 1
ATOM 1438 N N . GLN A 1 186 ? 24.974 39.781 -6.036 1.00 92.94 186 GLN A N 1
ATOM 1439 C CA . GLN A 1 186 ? 24.578 40.115 -7.399 1.00 92.94 186 GLN A CA 1
ATOM 1440 C C . GLN A 1 186 ? 25.602 39.590 -8.392 1.00 92.94 186 GLN A C 1
ATOM 1442 O O . GLN A 1 186 ? 26.774 39.392 -8.059 1.00 92.94 186 GLN A O 1
ATOM 1447 N N . ILE A 1 187 ? 25.143 39.360 -9.615 1.00 94.06 187 ILE A N 1
ATOM 1448 C CA . ILE A 1 187 ? 25.990 38.987 -10.742 1.00 94.06 187 ILE A CA 1
ATOM 1449 C C . ILE A 1 187 ? 25.648 39.855 -11.949 1.00 94.06 187 ILE A C 1
ATOM 1451 O O . ILE A 1 187 ? 24.501 40.262 -12.134 1.00 94.06 187 ILE A O 1
ATOM 1455 N N . ARG A 1 188 ? 26.637 40.108 -12.804 1.00 93.69 188 ARG A N 1
ATOM 1456 C CA . ARG A 1 188 ? 26.410 40.719 -14.116 1.00 93.69 188 ARG A CA 1
ATOM 1457 C C . ARG A 1 188 ? 26.219 39.613 -15.145 1.00 93.69 188 ARG A C 1
ATOM 1459 O O . ARG A 1 188 ? 27.082 38.749 -15.278 1.00 93.69 188 ARG A O 1
ATOM 1466 N N . ILE A 1 189 ? 25.102 39.644 -15.860 1.00 93.81 189 ILE A N 1
ATOM 1467 C CA . ILE A 1 189 ? 24.758 38.672 -16.900 1.00 93.81 189 ILE A CA 1
ATOM 1468 C C . ILE A 1 189 ? 24.721 39.347 -18.268 1.00 93.81 189 ILE A C 1
ATOM 1470 O O . ILE A 1 189 ? 24.332 40.507 -18.377 1.00 93.81 189 ILE A O 1
ATOM 1474 N N . GLN A 1 190 ? 25.099 38.598 -19.304 1.00 93.00 190 GLN A N 1
ATOM 1475 C CA . GLN A 1 190 ? 24.886 38.981 -20.701 1.00 93.00 190 GLN A CA 1
ATOM 1476 C C . GLN A 1 190 ? 23.821 38.065 -21.288 1.00 93.00 190 GLN A C 1
ATOM 1478 O O . GLN A 1 190 ? 23.996 36.844 -21.295 1.00 93.00 190 GLN A O 1
ATOM 1483 N N . VAL A 1 191 ? 22.726 38.650 -21.755 1.00 92.75 191 VAL A N 1
ATOM 1484 C CA . VAL A 1 191 ? 21.543 37.956 -22.258 1.00 92.75 191 VAL A CA 1
ATOM 1485 C C . VAL A 1 191 ? 21.446 38.166 -23.765 1.00 92.75 191 VAL A C 1
ATOM 1487 O O . VAL A 1 191 ? 21.545 39.289 -24.248 1.00 92.75 191 VAL A O 1
ATOM 1490 N N . ALA A 1 192 ? 21.226 37.095 -24.516 1.00 90.00 192 ALA A N 1
ATOM 1491 C CA . ALA A 1 192 ? 21.018 37.126 -25.958 1.00 90.00 192 ALA A CA 1
ATOM 1492 C C . ALA A 1 192 ? 19.733 36.369 -26.343 1.00 90.00 192 ALA A C 1
ATOM 1494 O O . ALA A 1 192 ? 19.293 35.473 -25.609 1.00 90.00 192 ALA A O 1
ATOM 1495 N N . PRO A 1 193 ? 19.118 36.680 -27.497 1.00 84.69 193 PRO A N 1
ATOM 1496 C CA . PRO A 1 193 ? 17.983 35.921 -28.003 1.00 84.69 193 PRO A CA 1
ATOM 1497 C C . PRO A 1 193 ? 18.349 34.452 -28.258 1.00 84.69 193 PRO A C 1
ATOM 1499 O O . PRO A 1 193 ? 19.497 34.108 -28.542 1.00 84.69 193 PRO A O 1
ATOM 1502 N N . ARG A 1 194 ? 17.360 33.551 -28.188 1.00 85.31 194 ARG A N 1
ATOM 1503 C CA . ARG A 1 194 ? 17.582 32.127 -28.510 1.00 85.31 194 ARG A CA 1
ATOM 1504 C C . ARG A 1 194 ? 17.985 31.907 -29.976 1.00 85.31 194 ARG A C 1
ATOM 1506 O O . ARG A 1 194 ? 18.739 30.975 -30.265 1.00 85.31 194 ARG A O 1
ATOM 1513 N N . PHE A 1 195 ? 17.479 32.753 -30.872 1.00 81.06 195 PHE A N 1
ATOM 1514 C CA . PHE A 1 195 ? 17.711 32.724 -32.317 1.00 81.06 195 PHE A CA 1
ATOM 1515 C C . PHE A 1 195 ? 18.964 33.529 -32.706 1.00 81.06 195 PHE A C 1
ATOM 1517 O O . PHE A 1 195 ? 19.393 34.382 -31.927 1.00 81.06 195 PHE A O 1
ATOM 1524 N N . PRO A 1 196 ? 19.574 33.265 -33.879 1.00 79.06 196 PRO A N 1
ATOM 1525 C CA . PRO A 1 196 ? 20.742 34.010 -34.345 1.00 79.06 196 PRO A CA 1
ATOM 1526 C C . PRO A 1 196 ? 20.456 35.513 -34.392 1.00 79.06 196 PRO A C 1
ATOM 1528 O O . PRO A 1 196 ? 19.556 35.963 -35.095 1.00 79.06 196 PRO A O 1
ATOM 1531 N N . SER A 1 197 ? 21.203 36.284 -33.609 1.00 83.25 197 SER A N 1
ATOM 1532 C CA . SER A 1 197 ? 21.100 37.738 -33.540 1.00 83.25 197 SER A CA 1
ATOM 1533 C C . SER A 1 197 ? 22.404 38.311 -32.995 1.00 83.25 197 SER A C 1
ATOM 1535 O O . SER A 1 197 ? 23.105 37.656 -32.222 1.00 83.25 197 SER A O 1
ATOM 1537 N N . THR A 1 198 ? 22.727 39.537 -33.394 1.00 84.75 198 THR A N 1
ATOM 1538 C CA . THR A 1 198 ? 23.836 40.315 -32.826 1.00 84.75 198 THR A CA 1
ATOM 1539 C C . THR A 1 198 ? 23.437 41.051 -31.547 1.00 84.75 198 THR A C 1
ATOM 1541 O O . THR A 1 198 ? 24.307 41.564 -30.848 1.00 84.75 198 THR A O 1
ATOM 1544 N N . PHE A 1 199 ? 22.140 41.094 -31.221 1.00 88.38 199 PHE A N 1
ATOM 1545 C CA . PHE A 1 199 ? 21.632 41.764 -30.029 1.00 88.38 199 PHE A CA 1
ATOM 1546 C C . PHE A 1 199 ? 22.100 41.064 -28.747 1.00 88.38 199 PHE A C 1
ATOM 1548 O O . PHE A 1 199 ? 21.935 39.852 -28.589 1.00 88.38 199 PHE A O 1
ATOM 1555 N N . GLN A 1 200 ? 22.642 41.848 -27.815 1.00 86.88 200 GLN A N 1
ATOM 1556 C CA . GLN A 1 200 ? 23.030 41.412 -26.477 1.00 86.88 200 GLN A CA 1
ATOM 1557 C C . GLN A 1 200 ? 22.624 42.479 -25.462 1.00 86.88 200 GLN A C 1
ATOM 1559 O O . GLN A 1 200 ? 22.752 43.675 -25.722 1.00 86.88 200 GLN A O 1
ATOM 1564 N N . LEU A 1 201 ? 22.145 42.031 -24.308 1.00 89.12 201 LEU A N 1
ATOM 1565 C CA . LEU A 1 201 ? 21.725 42.868 -23.196 1.00 89.12 201 LEU A CA 1
ATOM 1566 C C . LEU A 1 201 ? 22.563 42.533 -21.965 1.00 89.12 201 LEU A C 1
ATOM 1568 O O . LEU A 1 201 ? 22.529 41.405 -21.476 1.00 89.12 201 LEU A O 1
ATOM 1572 N N . ASP A 1 202 ? 23.267 43.525 -21.437 1.00 91.56 202 ASP A N 1
ATOM 1573 C CA . ASP A 1 202 ? 23.923 43.421 -20.139 1.00 91.56 202 ASP A CA 1
ATOM 1574 C C . ASP A 1 202 ? 22.933 43.803 -19.032 1.00 91.56 202 ASP A C 1
ATOM 1576 O O . ASP A 1 202 ? 22.321 44.869 -19.085 1.00 91.56 202 ASP A O 1
ATOM 1580 N N . ALA A 1 203 ? 22.806 42.962 -18.007 1.00 88.94 203 ALA A N 1
ATOM 1581 C CA . ALA A 1 203 ? 21.954 43.231 -16.852 1.00 88.94 203 ALA A CA 1
ATOM 1582 C C . ALA A 1 203 ? 22.661 42.880 -15.538 1.00 88.94 203 ALA A C 1
ATOM 1584 O O . ALA A 1 203 ? 23.484 41.963 -15.475 1.00 88.94 203 ALA A O 1
ATOM 1585 N N . GLN A 1 204 ? 22.325 43.605 -14.472 1.00 92.38 204 GLN A N 1
ATOM 1586 C CA . GLN A 1 204 ? 22.689 43.236 -13.105 1.00 92.38 204 GLN A CA 1
ATOM 1587 C C . GLN A 1 204 ? 21.542 42.437 -12.496 1.00 92.38 204 GLN A C 1
ATOM 1589 O O . GLN A 1 204 ? 20.411 42.913 -12.458 1.00 92.38 204 GLN A O 1
ATOM 1594 N N . ALA A 1 205 ? 21.832 41.218 -12.049 1.00 92.50 205 ALA A N 1
ATOM 1595 C CA . ALA A 1 205 ? 20.843 40.309 -11.496 1.00 92.50 205 ALA A CA 1
ATOM 1596 C C . ALA A 1 205 ? 21.130 40.018 -10.021 1.00 92.50 205 ALA A C 1
ATOM 1598 O O . ALA A 1 205 ? 22.216 39.551 -9.662 1.00 92.50 205 ALA A O 1
ATOM 1599 N N . LEU A 1 206 ? 20.130 40.247 -9.172 1.00 91.06 206 LEU A N 1
ATOM 1600 C CA . LEU A 1 206 ? 20.150 39.862 -7.765 1.00 91.06 206 LEU A CA 1
ATOM 1601 C C . LEU A 1 206 ? 19.962 38.343 -7.644 1.00 91.06 206 LEU A C 1
ATOM 1603 O O . LEU A 1 206 ? 19.045 37.771 -8.240 1.00 91.06 206 LEU A O 1
ATOM 1607 N N . VAL A 1 207 ? 20.825 37.680 -6.872 1.00 89.44 207 VAL A N 1
ATOM 1608 C CA . VAL A 1 207 ? 20.793 36.221 -6.709 1.00 89.44 207 VAL A CA 1
ATOM 1609 C C . VAL A 1 207 ? 19.855 35.832 -5.568 1.00 89.44 207 VAL A C 1
ATOM 1611 O O . VAL A 1 207 ? 20.080 36.193 -4.411 1.00 89.44 207 VAL A O 1
ATOM 1614 N N . LEU A 1 208 ? 18.822 35.050 -5.885 1.00 85.75 208 LEU A N 1
ATOM 1615 C CA . LEU A 1 208 ? 17.834 34.556 -4.922 1.00 85.75 208 LEU A CA 1
ATOM 1616 C C . LEU A 1 208 ? 17.812 33.025 -4.861 1.00 85.75 208 LEU A C 1
ATOM 1618 O O . LEU A 1 208 ? 17.981 32.340 -5.868 1.00 85.75 208 LEU A O 1
ATOM 1622 N N . SER A 1 209 ? 17.546 32.470 -3.676 1.00 77.12 209 SER A N 1
ATOM 1623 C CA . SER A 1 209 ? 17.444 31.016 -3.471 1.00 77.12 209 SER A CA 1
ATOM 1624 C C . SER A 1 209 ? 16.255 30.397 -4.212 1.00 77.12 209 SER A C 1
ATOM 1626 O O . SER A 1 209 ? 16.350 29.272 -4.700 1.00 77.12 209 SER A O 1
ATOM 1628 N N . SER A 1 210 ? 15.156 31.142 -4.336 1.00 69.94 210 SER A N 1
ATOM 1629 C CA . SER A 1 210 ? 13.999 30.792 -5.154 1.00 69.94 210 SER A CA 1
ATOM 1630 C C . SER A 1 210 ? 13.382 32.054 -5.751 1.00 69.94 210 SER A C 1
ATOM 1632 O O . SER A 1 210 ? 13.187 33.035 -5.036 1.00 69.94 210 SER A O 1
ATOM 1634 N N . LEU A 1 211 ? 13.087 32.026 -7.054 1.00 65.75 211 LEU A N 1
ATOM 1635 C CA . LEU A 1 211 ? 12.453 33.139 -7.773 1.00 65.75 211 LEU A CA 1
ATOM 1636 C C . LEU A 1 211 ? 10.923 33.074 -7.713 1.00 65.75 211 LEU A C 1
ATOM 1638 O O . LEU A 1 211 ? 10.261 34.103 -7.677 1.00 65.75 211 LEU A O 1
ATOM 1642 N N . THR A 1 212 ? 10.358 31.864 -7.697 1.00 62.81 212 THR A N 1
ATOM 1643 C CA . THR A 1 212 ? 8.909 31.626 -7.703 1.00 62.81 212 THR A CA 1
ATOM 1644 C C . THR A 1 212 ? 8.571 30.382 -6.880 1.00 62.81 212 THR A C 1
ATOM 1646 O O . THR A 1 212 ? 9.355 29.435 -6.818 1.00 62.81 212 THR A O 1
ATOM 1649 N N . GLY A 1 213 ? 7.383 30.350 -6.271 1.00 58.97 213 GLY A N 1
ATOM 1650 C CA . GLY A 1 213 ? 6.811 29.117 -5.716 1.00 58.97 213 GLY A CA 1
ATOM 1651 C C . GLY A 1 213 ? 6.358 28.139 -6.810 1.00 58.97 213 GLY A C 1
ATOM 1652 O O . GLY A 1 213 ? 6.533 28.398 -8.001 1.00 58.97 213 GLY A O 1
ATOM 1653 N N . LEU A 1 214 ? 5.748 27.017 -6.413 1.00 49.22 214 LEU A N 1
ATOM 1654 C CA . LEU A 1 214 ? 5.115 26.089 -7.357 1.00 49.22 214 LEU A CA 1
ATOM 1655 C C . LEU A 1 214 ? 4.002 26.812 -8.132 1.00 49.22 214 LEU A C 1
ATOM 1657 O O . LEU A 1 214 ? 3.017 27.265 -7.547 1.00 49.22 214 LEU A O 1
ATOM 1661 N N . LEU A 1 215 ? 4.178 26.910 -9.449 1.00 57.38 215 LEU A N 1
ATOM 1662 C CA . LEU A 1 215 ? 3.198 27.426 -10.399 1.00 57.38 215 LEU A CA 1
ATOM 1663 C C . LEU A 1 215 ? 2.904 26.344 -11.458 1.00 57.38 215 LEU A C 1
ATOM 1665 O O . LEU A 1 215 ? 3.834 25.642 -11.862 1.00 57.38 215 LEU A O 1
ATOM 1669 N N . PRO A 1 216 ? 1.651 26.216 -11.932 1.00 54.62 216 PRO A N 1
ATOM 1670 C CA . PRO A 1 216 ? 0.491 27.015 -11.545 1.00 54.62 216 PRO A CA 1
ATOM 1671 C C . PRO A 1 216 ? -0.134 26.519 -10.226 1.00 54.62 216 PRO A C 1
ATOM 1673 O O . PRO A 1 216 ? -0.181 25.325 -9.950 1.00 54.62 216 PRO A O 1
ATOM 1676 N N . GLN A 1 217 ? -0.648 27.440 -9.405 1.00 46.06 217 GLN A N 1
ATOM 1677 C CA . GLN A 1 217 ? -1.336 27.104 -8.142 1.00 46.06 217 GLN A CA 1
ATOM 1678 C C . GLN A 1 217 ? -2.744 26.520 -8.355 1.00 46.06 217 GLN A C 1
ATOM 1680 O O . GLN A 1 217 ? -3.392 26.079 -7.407 1.00 46.06 217 GLN A O 1
ATOM 1685 N N . ARG A 1 218 ? -3.235 26.541 -9.598 1.00 54.28 218 ARG A N 1
ATOM 1686 C CA . ARG A 1 218 ? -4.522 25.994 -10.031 1.00 54.28 218 ARG A CA 1
ATOM 1687 C C . ARG A 1 218 ? -4.355 25.358 -11.404 1.00 54.28 218 ARG A C 1
ATOM 1689 O O . ARG A 1 218 ? -3.515 25.795 -12.185 1.00 54.28 218 ARG A O 1
ATOM 1696 N N . ASN A 1 219 ? -5.155 24.342 -11.698 1.00 55.41 219 ASN A N 1
ATOM 1697 C CA . ASN A 1 219 ? -5.186 23.757 -13.032 1.00 55.41 219 ASN A CA 1
ATOM 1698 C C . ASN A 1 219 ? -5.802 24.767 -14.015 1.00 55.41 219 ASN A C 1
ATOM 1700 O O . ASN A 1 219 ? -6.830 25.368 -13.700 1.00 55.41 219 ASN A O 1
ATOM 1704 N N . ILE A 1 220 ? -5.156 24.984 -15.160 1.00 58.91 220 ILE A N 1
ATOM 1705 C CA . ILE A 1 220 ? -5.600 25.941 -16.177 1.00 58.91 220 ILE A CA 1
ATOM 1706 C C . ILE A 1 220 ? -6.061 25.144 -17.396 1.00 58.91 220 ILE A C 1
ATOM 1708 O O . ILE A 1 220 ? -5.261 24.458 -18.032 1.00 58.91 220 ILE A O 1
ATOM 1712 N N . GLU A 1 221 ? -7.346 25.245 -17.740 1.00 57.66 221 GLU A N 1
ATOM 1713 C CA . GLU A 1 221 ? -7.880 24.625 -18.952 1.00 57.66 221 GLU A CA 1
ATOM 1714 C C . GLU A 1 221 ? -7.438 25.404 -20.197 1.00 57.66 221 GLU A C 1
ATOM 1716 O O . GLU A 1 221 ? -7.778 26.576 -20.379 1.00 57.66 221 GLU A O 1
ATOM 1721 N N . SER A 1 222 ? -6.696 24.733 -21.083 1.00 58.38 222 SER A N 1
ATOM 1722 C CA . SER A 1 222 ? -6.145 25.313 -22.319 1.00 58.38 222 SER A CA 1
ATOM 1723 C C . SER A 1 222 ? -7.209 25.888 -23.264 1.00 58.38 222 SER A C 1
ATOM 1725 O O . SER A 1 222 ? -6.888 26.743 -24.086 1.00 58.38 222 SER A O 1
ATOM 1727 N N . SER A 1 223 ? -8.460 25.436 -23.163 1.00 58.06 223 SER A N 1
ATOM 1728 C CA . SER A 1 223 ? -9.606 25.912 -23.951 1.00 58.06 223 SER A CA 1
ATOM 1729 C C . SER A 1 223 ? -10.031 27.344 -23.607 1.00 58.06 223 SER A C 1
ATOM 1731 O O . SER A 1 223 ? -10.665 28.004 -24.428 1.00 58.06 223 SER A O 1
ATOM 1733 N N . SER A 1 224 ? -9.664 27.845 -22.421 1.00 54.91 224 SER A N 1
ATOM 1734 C CA . SER A 1 224 ? -10.070 29.170 -21.931 1.00 54.91 224 SER A CA 1
ATOM 1735 C C . SER A 1 224 ? -9.298 30.337 -22.567 1.00 54.91 224 SER A C 1
ATOM 1737 O O . SER A 1 224 ? -9.659 31.494 -22.355 1.00 54.91 224 SER A O 1
ATOM 1739 N N . TYR A 1 225 ? -8.251 30.065 -23.356 1.00 56.97 225 TYR A N 1
ATOM 1740 C CA . TYR A 1 225 ? -7.359 31.083 -23.923 1.00 56.97 225 TYR A CA 1
ATOM 1741 C C . TYR A 1 225 ? -7.357 31.017 -25.455 1.00 56.97 225 TYR A C 1
ATOM 1743 O O . TYR A 1 225 ? -6.571 30.293 -26.067 1.00 56.97 225 TYR A O 1
ATOM 1751 N N . LYS A 1 226 ? -8.236 31.798 -26.097 1.00 47.97 226 LYS A N 1
ATOM 1752 C CA . LYS A 1 226 ? -8.229 31.968 -27.560 1.00 47.97 226 LYS A CA 1
ATOM 1753 C C . LYS A 1 226 ? -6.940 32.683 -27.989 1.00 47.97 226 LYS A C 1
ATOM 1755 O O . LYS A 1 226 ? -6.605 33.724 -27.439 1.00 47.97 226 LYS A O 1
ATOM 1760 N N . GLY A 1 227 ? -6.214 32.113 -28.953 1.00 50.88 227 GLY A N 1
ATOM 1761 C CA . GLY A 1 227 ? -4.961 32.674 -29.487 1.00 50.88 227 GLY A CA 1
ATOM 1762 C C . GLY A 1 227 ? -3.675 32.138 -28.845 1.00 50.88 227 GLY A C 1
ATOM 1763 O O . GLY A 1 227 ? -2.602 32.279 -29.429 1.00 50.88 227 GLY A O 1
ATOM 1764 N N . LEU A 1 228 ? -3.759 31.436 -27.707 1.00 47.22 228 LEU A N 1
ATOM 1765 C CA . LEU A 1 228 ? -2.603 30.772 -27.106 1.00 47.22 228 LEU A CA 1
ATOM 1766 C C . LEU A 1 228 ? -2.348 29.431 -27.812 1.00 47.22 228 LEU A C 1
ATOM 1768 O O . LEU A 1 228 ? -2.788 28.373 -27.365 1.00 47.22 228 LEU A O 1
ATOM 1772 N N . LYS A 1 229 ? -1.626 29.448 -28.937 1.00 46.22 229 LYS A N 1
ATOM 1773 C CA . LYS A 1 229 ? -1.039 28.212 -29.467 1.00 46.22 229 LYS A CA 1
ATOM 1774 C C . LYS A 1 229 ? 0.071 27.804 -28.501 1.00 46.22 229 LYS A C 1
ATOM 1776 O O . LYS A 1 229 ? 1.153 28.386 -28.535 1.00 46.22 229 LYS A O 1
ATOM 1781 N N . ILE A 1 230 ? -0.186 26.826 -27.627 1.00 47.22 230 ILE A N 1
ATOM 1782 C CA . ILE A 1 230 ? 0.895 26.107 -26.943 1.00 47.22 230 ILE A CA 1
ATOM 1783 C C . ILE A 1 230 ? 1.717 25.494 -28.071 1.00 47.22 230 ILE A C 1
ATOM 1785 O O . ILE A 1 230 ? 1.295 24.521 -28.693 1.00 47.22 230 ILE A O 1
ATOM 1789 N N . GLY A 1 231 ? 2.821 26.147 -28.430 1.00 41.59 231 GLY A N 1
ATOM 1790 C CA . GLY A 1 231 ? 3.662 25.692 -29.519 1.00 41.59 231 GLY A CA 1
ATOM 1791 C C . GLY A 1 231 ? 4.090 24.266 -29.213 1.00 41.59 231 GLY A C 1
ATOM 1792 O O . GLY A 1 231 ? 4.815 24.040 -28.246 1.00 41.59 231 GLY A O 1
ATOM 1793 N N . ASN A 1 232 ? 3.631 23.311 -30.023 1.00 38.41 232 ASN A N 1
ATOM 1794 C CA . ASN A 1 232 ? 4.246 21.998 -30.085 1.00 38.41 232 ASN A CA 1
ATOM 1795 C C . ASN A 1 232 ? 5.720 22.240 -30.421 1.00 38.41 232 ASN A C 1
ATOM 1797 O O . ASN A 1 232 ? 6.064 22.578 -31.554 1.00 38.41 232 ASN A O 1
ATOM 1801 N N . THR A 1 233 ? 6.591 22.092 -29.425 1.00 43.81 233 THR A N 1
ATOM 1802 C CA . THR A 1 233 ? 8.053 22.060 -29.542 1.00 43.81 233 THR A CA 1
ATOM 1803 C C . THR A 1 233 ? 8.489 20.790 -30.272 1.00 43.81 233 THR A C 1
ATOM 1805 O O . THR A 1 233 ? 9.249 19.987 -29.746 1.00 43.81 233 THR A O 1
ATOM 1808 N N . ALA A 1 234 ? 7.956 20.564 -31.470 1.00 36.94 234 ALA A N 1
ATOM 1809 C CA . ALA A 1 234 ? 8.361 19.477 -32.348 1.00 36.94 234 ALA A CA 1
ATOM 1810 C C . ALA A 1 234 ? 9.461 19.921 -33.328 1.00 36.94 234 ALA A C 1
ATOM 1812 O O . ALA A 1 234 ? 10.138 19.066 -33.880 1.00 36.94 234 ALA A O 1
ATOM 1813 N N . ASN A 1 235 ? 9.683 21.234 -33.510 1.00 40.25 235 ASN A N 1
ATOM 1814 C CA . ASN A 1 235 ? 10.668 21.756 -34.471 1.00 40.25 235 ASN A CA 1
ATOM 1815 C C . ASN A 1 235 ? 11.762 22.664 -33.882 1.00 40.25 235 ASN A C 1
ATOM 1817 O O . ASN A 1 235 ? 12.616 23.145 -34.620 1.00 40.25 235 ASN A O 1
ATOM 1821 N N . ASP A 1 236 ? 11.799 22.866 -32.563 1.00 40.28 236 ASP A N 1
ATOM 1822 C CA . ASP A 1 236 ? 12.986 23.427 -31.916 1.00 40.28 236 ASP A CA 1
ATOM 1823 C C . ASP A 1 236 ? 13.949 22.269 -31.604 1.00 40.28 236 ASP A C 1
ATOM 1825 O O . ASP A 1 236 ? 13.779 21.561 -30.615 1.00 40.28 236 ASP A O 1
ATOM 1829 N N . GLN A 1 237 ? 14.995 22.091 -32.420 1.00 39.72 237 GLN A N 1
ATOM 1830 C CA . GLN A 1 237 ? 16.096 21.133 -32.185 1.00 39.72 237 GLN A CA 1
ATOM 1831 C C . GLN A 1 237 ? 16.900 21.395 -30.892 1.00 39.72 237 GLN A C 1
ATOM 1833 O O . GLN A 1 237 ? 17.858 20.687 -30.591 1.00 39.72 237 GLN A O 1
ATOM 1838 N N . TYR A 1 238 ? 16.502 22.372 -30.078 1.00 38.84 238 TYR A N 1
ATOM 1839 C CA . TYR A 1 238 ? 16.916 22.448 -28.685 1.00 38.84 238 TYR A CA 1
ATOM 1840 C C . TYR A 1 238 ? 16.063 21.481 -27.863 1.00 38.84 238 TYR A C 1
ATOM 1842 O O . TYR A 1 238 ? 15.157 21.887 -27.133 1.00 38.84 238 TYR A O 1
ATOM 1850 N N . THR A 1 239 ? 16.371 20.185 -27.958 1.00 31.06 239 THR A N 1
ATOM 1851 C CA . THR A 1 239 ? 15.920 19.217 -26.959 1.00 31.06 239 THR A CA 1
ATOM 1852 C C . THR A 1 239 ? 16.371 19.727 -25.600 1.00 31.06 239 THR A C 1
ATOM 1854 O O . THR A 1 239 ? 17.569 19.821 -25.324 1.00 31.06 239 THR A O 1
ATOM 1857 N N . TRP A 1 240 ? 15.414 20.077 -24.748 1.00 34.81 240 TRP A N 1
ATOM 1858 C CA . TRP A 1 240 ? 15.675 20.268 -23.336 1.00 34.81 240 TRP A CA 1
ATOM 1859 C C . TRP A 1 240 ? 16.222 18.941 -22.798 1.00 34.81 240 TRP A C 1
ATOM 1861 O O . TRP A 1 240 ? 15.464 18.042 -22.454 1.00 34.81 240 TRP A O 1
ATOM 1871 N N . SER A 1 241 ? 17.545 18.822 -22.668 1.00 36.94 241 SER A N 1
ATOM 1872 C CA . SER A 1 241 ? 18.190 17.780 -21.858 1.00 36.94 241 SER A CA 1
ATOM 1873 C C . SER A 1 241 ? 17.999 18.025 -20.357 1.00 36.94 241 SER A C 1
ATOM 1875 O O . SER A 1 241 ? 18.630 17.395 -19.520 1.00 36.94 241 SER A O 1
ATOM 1877 N N . HIS A 1 242 ? 17.055 18.891 -20.000 1.00 40.84 242 HIS A N 1
ATOM 1878 C CA . HIS A 1 242 ? 16.276 18.730 -18.796 1.00 40.84 242 HIS A CA 1
ATOM 1879 C C . HIS A 1 242 ? 14.992 17.993 -19.180 1.00 40.84 242 HIS A C 1
ATOM 1881 O O . HIS A 1 242 ? 13.898 18.555 -19.119 1.00 40.84 242 HIS A O 1
ATOM 1887 N N . ALA A 1 243 ? 15.104 16.680 -19.440 1.00 39.03 243 ALA A N 1
ATOM 1888 C CA . ALA A 1 243 ? 14.175 15.799 -18.745 1.00 39.03 243 ALA A CA 1
ATOM 1889 C C . ALA A 1 243 ? 14.199 16.344 -17.324 1.00 39.03 243 ALA A C 1
ATOM 1891 O O . ALA A 1 243 ? 15.275 16.345 -16.721 1.00 39.03 243 ALA A O 1
ATOM 1892 N N . ALA A 1 244 ? 13.109 16.972 -16.866 1.00 41.53 244 ALA A N 1
ATOM 1893 C CA . ALA A 1 244 ? 12.965 17.283 -15.459 1.00 41.53 244 ALA A CA 1
ATOM 1894 C C . ALA A 1 244 ? 13.388 15.984 -14.800 1.00 41.53 244 ALA A C 1
ATOM 1896 O O . ALA A 1 244 ? 12.716 14.972 -15.022 1.00 41.53 244 ALA A O 1
ATOM 1897 N N . GLN A 1 245 ? 14.590 15.945 -14.203 1.00 41.16 245 GLN A N 1
ATOM 1898 C CA . GLN A 1 245 ? 15.037 14.733 -13.556 1.00 41.16 245 GLN A CA 1
ATOM 1899 C C . GLN A 1 245 ? 13.943 14.576 -12.537 1.00 41.16 245 GLN A C 1
ATOM 1901 O O . GLN A 1 245 ? 13.856 15.401 -11.624 1.00 41.16 245 GLN A O 1
ATOM 1906 N N . ARG A 1 246 ? 13.033 13.618 -12.789 1.00 40.97 246 ARG A N 1
ATOM 1907 C CA . ARG A 1 246 ? 12.047 13.200 -11.811 1.00 40.97 246 ARG A CA 1
ATOM 1908 C C . ARG A 1 246 ? 12.894 13.106 -10.560 1.00 40.97 246 ARG A C 1
ATOM 1910 O O . ARG A 1 246 ? 13.898 12.384 -10.642 1.00 40.97 246 ARG A O 1
ATOM 1917 N N . PRO A 1 247 ? 12.637 13.952 -9.542 1.00 42.75 247 PRO A N 1
ATOM 1918 C CA . PRO A 1 247 ? 13.541 14.094 -8.404 1.00 42.75 247 PRO A CA 1
ATOM 1919 C C . PRO A 1 247 ? 13.940 12.686 -8.030 1.00 42.75 247 PRO A C 1
ATOM 1921 O O . PRO A 1 247 ? 12.999 11.923 -7.884 1.00 42.75 247 PRO A O 1
ATOM 1924 N N . LYS A 1 248 ? 15.234 12.308 -8.077 1.00 48.53 248 LYS A N 1
ATOM 1925 C CA . LYS A 1 248 ? 15.661 10.892 -8.079 1.00 48.53 248 LYS A CA 1
ATOM 1926 C C . LYS A 1 248 ? 14.924 10.160 -6.965 1.00 48.53 248 LYS A C 1
ATOM 1928 O O . LYS A 1 248 ? 15.326 10.223 -5.805 1.00 48.53 248 LYS A O 1
ATOM 1933 N N . LEU A 1 249 ? 13.795 9.553 -7.322 1.00 57.81 249 LEU A N 1
ATOM 1934 C CA . LEU A 1 249 ? 12.913 8.961 -6.345 1.00 57.81 249 LEU A CA 1
ATOM 1935 C C . LEU A 1 249 ? 13.621 7.678 -5.943 1.00 57.81 249 LEU A C 1
ATOM 1937 O O . LEU A 1 249 ? 14.255 7.047 -6.802 1.00 57.81 249 LEU A O 1
ATOM 1941 N N . PRO A 1 250 ? 13.552 7.289 -4.664 1.00 65.81 250 PRO A N 1
ATOM 1942 C CA . PRO A 1 250 ? 13.976 5.961 -4.279 1.00 65.81 250 PRO A CA 1
ATOM 1943 C C . PRO A 1 250 ? 13.382 4.958 -5.277 1.00 65.81 250 PRO A C 1
ATOM 1945 O O . PRO A 1 250 ? 12.193 5.070 -5.601 1.00 65.81 250 PRO A O 1
ATOM 1948 N N . PRO A 1 251 ? 14.192 4.038 -5.826 1.00 68.75 251 PRO A N 1
ATOM 1949 C CA . PRO A 1 251 ? 13.695 3.075 -6.794 1.00 68.75 251 PRO A CA 1
ATOM 1950 C C . PRO A 1 251 ? 12.518 2.327 -6.172 1.00 68.75 251 PRO A C 1
ATOM 1952 O O . PRO A 1 251 ? 12.585 1.915 -5.009 1.00 68.75 251 PRO A O 1
ATOM 1955 N N . ILE A 1 252 ? 11.431 2.193 -6.933 1.00 76.81 252 ILE A N 1
ATOM 1956 C CA . ILE A 1 252 ? 10.240 1.482 -6.473 1.00 76.81 252 ILE A CA 1
ATOM 1957 C C . ILE A 1 252 ? 10.663 0.043 -6.176 1.00 76.81 252 ILE A C 1
ATOM 1959 O O . ILE A 1 252 ? 11.088 -0.687 -7.071 1.00 76.81 252 ILE A O 1
ATOM 1963 N N . LYS A 1 253 ? 10.594 -0.350 -4.903 1.00 78.62 253 LYS A N 1
ATOM 1964 C CA . LYS A 1 253 ? 10.928 -1.707 -4.473 1.00 78.62 253 LYS A CA 1
ATOM 1965 C C . LYS A 1 253 ? 9.715 -2.597 -4.686 1.00 78.62 253 LYS A C 1
ATOM 1967 O O . LYS A 1 253 ? 8.671 -2.359 -4.087 1.00 78.62 253 LYS A O 1
ATOM 1972 N N . ILE A 1 254 ? 9.868 -3.619 -5.517 1.00 86.69 254 ILE A N 1
ATOM 1973 C CA . ILE A 1 254 ? 8.880 -4.690 -5.647 1.00 86.69 254 ILE A CA 1
ATOM 1974 C C . ILE A 1 254 ? 9.030 -5.613 -4.433 1.00 86.69 254 ILE A C 1
ATOM 1976 O O . ILE A 1 254 ? 10.147 -6.011 -4.092 1.00 86.69 254 ILE A O 1
ATOM 1980 N N . GLY A 1 255 ? 7.918 -5.899 -3.751 1.00 87.31 255 GLY A N 1
ATOM 1981 C CA . GLY A 1 255 ? 7.877 -6.892 -2.678 1.00 87.31 255 GLY A CA 1
ATOM 1982 C C . GLY A 1 255 ? 8.096 -8.301 -3.228 1.00 87.31 255 GLY A C 1
ATOM 1983 O O . GLY A 1 255 ? 7.778 -8.574 -4.386 1.00 87.31 255 GLY A O 1
ATOM 1984 N N . LYS A 1 256 ? 8.652 -9.200 -2.413 1.00 92.62 256 LYS A N 1
ATOM 1985 C CA . LYS A 1 256 ? 8.709 -10.613 -2.791 1.00 92.62 256 LYS A CA 1
ATOM 1986 C C . LYS A 1 256 ? 7.307 -11.211 -2.784 1.00 92.62 256 LYS A C 1
ATOM 1988 O O . LYS A 1 256 ? 6.466 -10.797 -1.994 1.00 92.62 256 LYS A O 1
ATOM 1993 N N . PHE A 1 257 ? 7.076 -12.177 -3.662 1.00 95.56 257 PHE A N 1
ATOM 1994 C CA . PHE A 1 257 ? 5.809 -12.877 -3.787 1.00 95.56 257 PHE A CA 1
ATOM 1995 C C . PHE A 1 257 ? 5.975 -14.341 -3.394 1.00 95.56 257 PHE A C 1
ATOM 1997 O O . PHE A 1 257 ? 6.696 -15.097 -4.047 1.00 95.56 257 PHE A O 1
ATOM 2004 N N . SER A 1 258 ? 5.292 -14.729 -2.319 1.00 93.25 258 SER A N 1
ATOM 2005 C CA . SER A 1 258 ? 5.371 -16.065 -1.720 1.00 93.25 258 SER A CA 1
ATOM 2006 C C . SER A 1 258 ? 4.333 -17.056 -2.266 1.00 93.25 258 SER A C 1
ATOM 2008 O O . SER A 1 258 ? 4.505 -18.269 -2.127 1.00 93.25 258 SER A O 1
ATOM 2010 N N . GLY A 1 259 ? 3.268 -16.552 -2.906 1.00 90.06 259 GLY A N 1
ATOM 2011 C CA . GLY A 1 259 ? 2.111 -17.337 -3.365 1.00 90.06 259 GLY A CA 1
ATOM 2012 C C . GLY A 1 259 ? 0.774 -16.932 -2.737 1.00 90.06 259 GLY A C 1
ATOM 2013 O O . GLY A 1 259 ? -0.261 -17.508 -3.064 1.00 90.06 259 GLY A O 1
ATOM 2014 N N . GLN A 1 260 ? 0.766 -15.934 -1.856 1.00 87.38 260 GLN A N 1
ATOM 2015 C CA . GLN A 1 260 ? -0.438 -15.427 -1.204 1.00 87.38 260 GLN A CA 1
ATOM 2016 C C . GLN A 1 260 ? -1.397 -14.765 -2.221 1.00 87.38 260 GLN A C 1
ATOM 2018 O O . GLN A 1 260 ? -1.064 -13.747 -2.827 1.00 87.38 260 GLN A O 1
ATOM 2023 N N . LEU A 1 261 ? -2.611 -15.306 -2.412 1.00 86.44 261 LEU A N 1
ATOM 2024 C CA . LEU A 1 261 ? -3.526 -14.833 -3.471 1.00 86.44 261 LEU A CA 1
ATOM 2025 C C . LEU A 1 261 ? -3.929 -13.358 -3.302 1.00 86.44 261 LEU A C 1
ATOM 2027 O O . LEU A 1 261 ? -4.071 -12.652 -4.299 1.00 86.44 261 LEU A O 1
ATOM 2031 N N . THR A 1 262 ? -4.069 -12.871 -2.065 1.00 84.12 262 THR A N 1
ATOM 2032 C CA . THR A 1 262 ? -4.374 -11.455 -1.780 1.00 84.12 262 THR A CA 1
ATOM 2033 C C . THR A 1 262 ? -3.277 -10.487 -2.244 1.00 84.12 262 THR A C 1
ATOM 2035 O O . THR A 1 262 ? -3.573 -9.333 -2.548 1.00 84.12 262 THR A O 1
ATOM 2038 N N . GLU A 1 263 ? -2.027 -10.944 -2.360 1.00 88.12 263 GLU A N 1
ATOM 2039 C CA . GLU A 1 263 ? -0.877 -10.128 -2.781 1.00 88.12 263 GLU A CA 1
ATOM 2040 C C . GLU A 1 263 ? -0.645 -10.162 -4.299 1.00 88.12 263 GLU A C 1
ATOM 2042 O O . GLU A 1 263 ? 0.001 -9.265 -4.849 1.00 88.12 263 GLU A O 1
ATOM 2047 N N . TRP A 1 264 ? -1.197 -11.170 -4.989 1.00 91.31 264 TRP A N 1
ATOM 2048 C CA . TRP A 1 264 ? -0.945 -11.431 -6.409 1.00 91.31 264 TRP A CA 1
ATOM 2049 C C . TRP A 1 264 ? -1.180 -10.205 -7.290 1.00 91.31 264 TRP A C 1
ATOM 2051 O O . TRP A 1 264 ? -0.319 -9.854 -8.093 1.00 91.31 264 TRP A O 1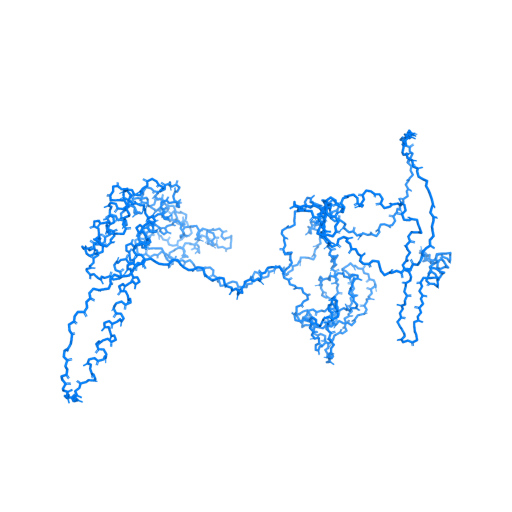
ATOM 2061 N N . LYS A 1 265 ? -2.324 -9.526 -7.128 1.00 88.44 265 LYS A N 1
ATOM 2062 C CA . LYS A 1 265 ? -2.691 -8.380 -7.973 1.00 88.44 265 LYS A CA 1
ATOM 2063 C C . LYS A 1 265 ? -1.663 -7.253 -7.870 1.00 88.44 265 LYS A C 1
ATOM 2065 O O . LYS A 1 265 ? -1.196 -6.757 -8.891 1.00 88.44 265 LYS A O 1
ATOM 2070 N N . SER A 1 266 ? -1.278 -6.888 -6.646 1.00 89.50 266 SER A N 1
ATOM 2071 C CA . SER A 1 266 ? -0.298 -5.824 -6.408 1.00 89.50 266 SER A CA 1
ATOM 2072 C C . SER A 1 266 ? 1.080 -6.204 -6.950 1.00 89.50 266 SER A C 1
ATOM 2074 O O . SER A 1 266 ? 1.694 -5.410 -7.666 1.00 89.50 266 SER A O 1
ATOM 2076 N N . PHE A 1 267 ? 1.536 -7.431 -6.677 1.00 94.00 267 PHE A N 1
ATOM 2077 C CA . PHE A 1 267 ? 2.804 -7.939 -7.193 1.00 94.00 267 PHE A CA 1
ATOM 2078 C C . PHE A 1 267 ? 2.836 -7.940 -8.726 1.00 94.00 267 PHE A C 1
ATOM 2080 O O . PHE A 1 267 ? 3.756 -7.381 -9.324 1.00 94.00 267 PHE A O 1
ATOM 2087 N N . TYR A 1 268 ? 1.824 -8.534 -9.362 1.00 92.88 268 TYR A N 1
ATOM 2088 C CA . TYR A 1 268 ? 1.751 -8.679 -10.811 1.00 92.88 268 TYR A CA 1
ATOM 2089 C C . TYR A 1 268 ? 1.708 -7.317 -11.507 1.00 92.88 268 TYR A C 1
ATOM 2091 O O . TYR A 1 268 ? 2.476 -7.087 -12.438 1.00 92.88 268 TYR A O 1
ATOM 2099 N N . GLU A 1 269 ? 0.879 -6.380 -11.036 1.00 91.44 269 GLU A N 1
ATOM 2100 C CA . GLU A 1 269 ? 0.793 -5.033 -11.611 1.00 91.44 269 GLU A CA 1
ATOM 2101 C C . GLU A 1 269 ? 2.124 -4.274 -11.499 1.00 91.44 269 GLU A C 1
ATOM 2103 O O . GLU A 1 269 ? 2.584 -3.682 -12.483 1.00 91.44 269 GLU A O 1
ATOM 2108 N N . MET A 1 270 ? 2.788 -4.337 -10.339 1.00 92.12 270 MET A N 1
ATOM 2109 C CA . MET A 1 270 ? 4.096 -3.707 -10.139 1.00 92.12 270 MET A CA 1
ATOM 2110 C C . MET A 1 270 ? 5.187 -4.341 -11.003 1.00 92.12 270 MET A C 1
ATOM 2112 O O . MET A 1 270 ? 5.940 -3.625 -11.667 1.00 92.12 270 MET A O 1
ATOM 2116 N N . PHE A 1 271 ? 5.269 -5.672 -11.020 1.00 94.25 271 PHE A N 1
ATOM 2117 C CA . PHE A 1 271 ? 6.245 -6.405 -11.821 1.00 94.25 271 PHE A CA 1
ATOM 2118 C C . PHE A 1 271 ? 6.052 -6.129 -13.314 1.00 94.25 271 PHE A C 1
ATOM 2120 O O . PHE A 1 271 ? 7.016 -5.848 -14.031 1.00 94.25 271 PHE A O 1
ATOM 2127 N N . VAL A 1 272 ? 4.800 -6.140 -13.783 1.00 93.31 272 VAL A N 1
ATOM 2128 C CA . VAL A 1 272 ? 4.485 -5.859 -15.182 1.00 93.31 272 VAL A CA 1
ATOM 2129 C C . VAL A 1 272 ? 4.892 -4.436 -15.559 1.00 93.31 272 VAL A C 1
ATOM 2131 O O . VAL A 1 272 ? 5.487 -4.222 -16.615 1.00 93.31 272 VAL A O 1
ATOM 2134 N N . HIS A 1 273 ? 4.591 -3.457 -14.706 1.00 90.62 273 HIS A N 1
ATOM 2135 C CA . HIS A 1 273 ? 4.891 -2.056 -14.983 1.00 90.62 273 HIS A CA 1
ATOM 2136 C C . HIS A 1 273 ? 6.394 -1.747 -14.977 1.00 90.62 273 HIS A C 1
ATOM 2138 O O . HIS A 1 273 ? 6.855 -0.991 -15.828 1.00 90.62 273 HIS A O 1
ATOM 2144 N N . ILE A 1 274 ? 7.145 -2.315 -14.030 1.00 89.06 274 ILE A N 1
ATOM 2145 C CA . ILE A 1 274 ? 8.555 -1.967 -13.806 1.00 89.06 274 ILE A CA 1
ATOM 2146 C C . ILE A 1 274 ? 9.499 -2.815 -14.666 1.00 89.06 274 ILE A C 1
ATOM 2148 O O . ILE A 1 274 ? 10.505 -2.292 -15.133 1.00 89.06 274 ILE A O 1
ATOM 2152 N N . ILE A 1 275 ? 9.200 -4.105 -14.863 1.00 91.44 275 ILE A N 1
ATOM 2153 C CA . ILE A 1 275 ? 10.134 -5.069 -15.472 1.00 91.44 275 ILE A CA 1
ATOM 2154 C C . ILE A 1 275 ? 9.607 -5.581 -16.812 1.00 91.44 275 ILE A C 1
ATOM 2156 O O . ILE A 1 275 ? 10.297 -5.472 -17.821 1.00 91.44 275 ILE A O 1
ATOM 2160 N N . HIS A 1 276 ? 8.385 -6.126 -16.854 1.00 91.94 276 HIS A N 1
ATOM 2161 C CA . HIS A 1 276 ? 7.862 -6.757 -18.077 1.00 91.94 276 HIS A CA 1
ATOM 2162 C C . HIS A 1 276 ? 7.763 -5.773 -19.252 1.00 91.94 276 HIS A C 1
ATOM 2164 O O . HIS A 1 276 ? 8.113 -6.118 -20.380 1.00 91.94 276 HIS A O 1
ATOM 2170 N N . LYS A 1 277 ? 7.300 -4.544 -18.977 1.00 90.81 277 LYS A N 1
ATOM 2171 C CA . LYS A 1 277 ? 7.116 -3.473 -19.966 1.00 90.81 277 LYS A CA 1
ATOM 2172 C C . LYS A 1 277 ? 8.379 -2.657 -20.259 1.00 90.81 277 LYS A C 1
ATOM 2174 O O . LYS A 1 277 ? 8.302 -1.759 -21.094 1.00 90.81 277 LYS A O 1
ATOM 2179 N N . ASP A 1 278 ? 9.510 -2.916 -19.597 1.00 87.50 278 ASP A N 1
ATOM 2180 C CA . ASP A 1 278 ? 10.753 -2.193 -19.884 1.00 87.50 278 ASP A CA 1
ATOM 2181 C C . ASP A 1 278 ? 11.363 -2.703 -21.204 1.00 87.50 278 ASP A C 1
ATOM 2183 O O . ASP A 1 278 ? 11.773 -3.866 -21.272 1.00 87.50 278 ASP A O 1
ATOM 2187 N N . PRO A 1 279 ? 11.451 -1.867 -22.259 1.00 86.19 279 PRO A N 1
ATOM 2188 C CA . PRO A 1 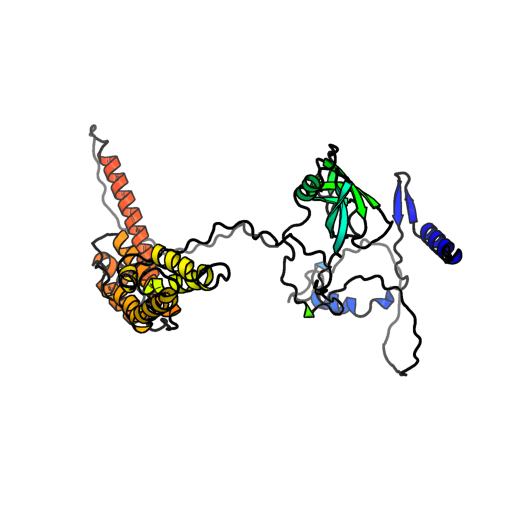279 ? 11.984 -2.287 -23.554 1.00 86.19 279 PRO A CA 1
ATOM 2189 C C . PRO A 1 279 ? 13.502 -2.517 -23.540 1.00 86.19 279 PRO A C 1
ATOM 2191 O O . PRO A 1 279 ? 14.046 -3.014 -24.520 1.00 86.19 279 PRO A O 1
ATOM 2194 N N . ARG A 1 280 ? 14.203 -2.136 -22.464 1.00 86.12 280 ARG A N 1
ATOM 2195 C CA . ARG A 1 280 ? 15.662 -2.281 -22.343 1.00 86.12 280 ARG A CA 1
ATOM 2196 C C . ARG A 1 280 ? 16.089 -3.648 -21.814 1.00 86.12 280 ARG A C 1
ATOM 2198 O O . ARG A 1 280 ? 17.272 -3.958 -21.879 1.00 86.12 280 ARG A O 1
ATOM 2205 N N . LEU A 1 281 ? 15.154 -4.418 -21.257 1.00 87.00 281 LEU A N 1
ATOM 2206 C CA . LEU A 1 281 ? 15.424 -5.730 -20.679 1.00 87.00 281 LEU A CA 1
ATOM 2207 C C . LEU A 1 281 ? 15.044 -6.830 -21.668 1.00 87.00 281 LEU A C 1
ATOM 2209 O O . LEU A 1 281 ? 13.933 -6.842 -22.205 1.00 87.00 281 LEU A O 1
ATOM 2213 N N . HIS A 1 282 ? 15.943 -7.789 -21.856 1.00 90.12 282 HIS A N 1
ATOM 2214 C CA . HIS A 1 282 ? 15.671 -9.004 -22.617 1.00 90.12 282 HIS A CA 1
ATOM 2215 C C . HIS A 1 282 ? 14.901 -10.008 -21.757 1.00 90.12 282 HIS A C 1
ATOM 2217 O O . HIS A 1 282 ? 14.970 -9.983 -20.527 1.00 90.12 282 HIS A O 1
ATOM 2223 N N . ASP A 1 283 ? 14.198 -10.946 -22.386 1.00 89.81 283 ASP A N 1
ATOM 2224 C CA . ASP A 1 283 ? 13.340 -11.894 -21.666 1.00 89.81 283 ASP A CA 1
ATOM 2225 C C . ASP A 1 283 ? 14.117 -12.802 -20.699 1.00 89.81 283 ASP A C 1
ATOM 2227 O O . ASP A 1 283 ? 13.620 -13.118 -19.619 1.00 89.81 283 ASP A O 1
ATOM 2231 N N . THR A 1 284 ? 15.379 -13.127 -21.001 1.00 90.31 284 THR A N 1
ATOM 2232 C CA . THR A 1 284 ? 16.277 -13.830 -20.066 1.00 90.31 284 THR A CA 1
ATOM 2233 C C . THR A 1 284 ? 16.527 -13.012 -18.792 1.00 90.31 284 THR A C 1
ATOM 2235 O O . THR A 1 284 ? 16.478 -13.546 -17.683 1.00 90.31 284 THR A O 1
ATOM 2238 N N . GLU A 1 285 ? 16.751 -11.700 -18.926 1.00 88.12 285 GLU A N 1
ATOM 2239 C CA . GLU A 1 285 ? 16.954 -10.792 -17.790 1.00 88.12 285 GLU A CA 1
ATOM 2240 C C . GLU A 1 285 ? 15.656 -10.640 -16.993 1.00 88.12 285 GLU A C 1
ATOM 2242 O O . GLU A 1 285 ? 15.658 -10.768 -15.768 1.00 88.12 285 GLU A O 1
ATOM 2247 N N . LYS A 1 286 ? 14.524 -10.458 -17.685 1.00 92.25 286 LYS A N 1
ATOM 2248 C CA . LYS A 1 286 ? 13.200 -10.395 -17.054 1.00 92.25 286 LYS A CA 1
ATOM 2249 C C . LYS A 1 286 ? 12.876 -11.670 -16.282 1.00 92.25 286 LYS A C 1
ATOM 2251 O O . LYS A 1 286 ? 12.287 -11.580 -15.204 1.00 92.25 286 LYS A O 1
ATOM 2256 N N . PHE A 1 287 ? 13.264 -12.842 -16.788 1.00 93.50 287 PHE A N 1
ATOM 2257 C CA . PHE A 1 287 ? 13.031 -14.098 -16.084 1.00 93.50 287 PHE A CA 1
ATOM 2258 C C . PHE A 1 287 ? 13.928 -14.246 -14.853 1.00 93.50 287 PHE A C 1
ATOM 2260 O O . PHE A 1 287 ? 13.445 -14.622 -13.785 1.00 93.50 287 PHE A O 1
ATOM 2267 N N . SER A 1 288 ? 15.204 -13.872 -14.956 1.00 89.81 288 SER A N 1
ATOM 2268 C CA . SER A 1 288 ? 16.102 -13.825 -13.796 1.00 89.81 288 SER A CA 1
ATOM 2269 C C . SER A 1 288 ? 15.550 -12.906 -12.697 1.00 89.81 288 SER A C 1
ATOM 2271 O O . SER A 1 288 ? 15.459 -13.302 -11.530 1.00 89.81 288 SER A O 1
ATOM 2273 N N . TYR A 1 289 ? 15.061 -11.717 -13.074 1.00 92.06 289 TYR A N 1
ATOM 2274 C CA . TYR A 1 289 ? 14.386 -10.823 -12.137 1.00 92.06 289 TYR A CA 1
ATOM 2275 C C . TYR A 1 289 ? 13.124 -11.447 -11.546 1.00 92.06 289 TYR A C 1
ATOM 2277 O O . TYR A 1 289 ? 12.976 -11.431 -10.325 1.00 92.06 289 TYR A O 1
ATOM 2285 N N . LEU A 1 290 ? 12.247 -12.037 -12.364 1.00 93.06 290 LEU A N 1
ATOM 2286 C CA . LEU A 1 290 ? 11.051 -12.732 -11.883 1.00 93.06 290 LEU A CA 1
ATOM 2287 C C . LEU A 1 290 ? 11.420 -13.760 -10.804 1.00 93.06 290 LEU A C 1
ATOM 2289 O O . LEU A 1 290 ? 10.908 -13.679 -9.693 1.00 93.06 290 LEU A O 1
ATOM 2293 N N . LEU A 1 291 ? 12.381 -14.648 -11.073 1.00 91.50 291 LEU A N 1
ATOM 2294 C CA . LEU A 1 291 ? 12.835 -15.665 -10.116 1.00 91.50 291 LEU A CA 1
ATOM 2295 C C . LEU A 1 291 ? 13.423 -15.081 -8.823 1.00 91.50 291 LEU A C 1
ATOM 2297 O O . LEU A 1 291 ? 13.330 -15.723 -7.776 1.00 91.50 291 LEU A O 1
ATOM 2301 N N . SER A 1 292 ? 14.019 -13.886 -8.876 1.00 92.00 292 SER A N 1
ATOM 2302 C CA . SER A 1 292 ? 1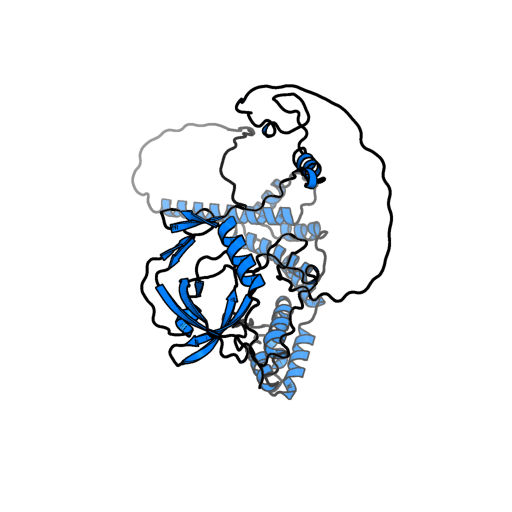4.554 -13.195 -7.694 1.00 92.00 292 SER A CA 1
ATOM 2303 C C . SER A 1 292 ? 13.462 -12.635 -6.772 1.00 92.00 292 SER A C 1
ATOM 2305 O O . SER A 1 292 ? 13.677 -12.529 -5.561 1.00 92.00 292 SER A O 1
ATOM 2307 N N . TYR A 1 293 ? 12.287 -12.317 -7.329 1.00 94.38 293 TYR A N 1
ATOM 2308 C CA . TYR A 1 293 ? 11.137 -11.809 -6.580 1.00 94.38 293 TYR A CA 1
ATOM 2309 C C . TYR A 1 293 ? 10.173 -12.904 -6.124 1.00 94.38 293 TYR A C 1
ATOM 2311 O O . TYR A 1 293 ? 9.340 -12.643 -5.261 1.00 94.38 293 TYR A O 1
ATOM 2319 N N . LEU A 1 294 ? 10.281 -14.121 -6.654 1.00 95.06 294 LEU A N 1
ATOM 2320 C CA . LEU A 1 294 ? 9.479 -15.253 -6.200 1.00 95.06 294 LEU A CA 1
ATOM 2321 C C . LEU A 1 294 ? 10.132 -15.953 -5.005 1.00 95.06 294 LEU A C 1
ATOM 2323 O O . LEU A 1 294 ? 11.331 -16.238 -4.993 1.00 95.06 294 LEU A O 1
ATOM 2327 N N . GLU A 1 295 ? 9.316 -16.319 -4.026 1.00 94.94 295 GLU A N 1
ATOM 2328 C CA . GLU A 1 295 ? 9.703 -17.169 -2.903 1.00 94.94 295 GLU A CA 1
ATOM 2329 C C . GLU A 1 295 ? 8.602 -18.185 -2.577 1.00 94.94 295 GLU A C 1
ATOM 2331 O O . GLU A 1 295 ? 7.550 -18.198 -3.215 1.00 94.94 295 GLU A O 1
ATOM 2336 N N . GLY A 1 296 ? 8.868 -19.087 -1.630 1.00 93.19 296 GLY A N 1
ATOM 2337 C CA . GLY A 1 296 ? 7.882 -20.065 -1.169 1.00 93.19 296 GLY A CA 1
ATOM 2338 C C . GLY A 1 296 ? 7.256 -20.901 -2.293 1.00 93.19 296 GLY A C 1
ATOM 2339 O O . GLY A 1 296 ? 7.951 -21.410 -3.177 1.00 93.19 296 GLY A O 1
ATOM 2340 N N . GLU A 1 297 ? 5.929 -21.038 -2.244 1.00 91.44 297 GLU A N 1
ATOM 2341 C CA . GLU A 1 297 ? 5.146 -21.829 -3.197 1.00 91.44 297 GLU A CA 1
ATOM 2342 C C . GLU A 1 297 ? 5.219 -21.243 -4.610 1.00 91.44 297 GLU A C 1
ATOM 2344 O O . GLU A 1 297 ? 5.375 -21.995 -5.574 1.00 91.44 297 GLU A O 1
ATOM 2349 N N . ALA A 1 298 ? 5.187 -19.912 -4.737 1.00 93.31 298 ALA A N 1
ATOM 2350 C CA . ALA A 1 298 ? 5.209 -19.240 -6.034 1.00 93.31 298 ALA A CA 1
ATOM 2351 C C . ALA A 1 298 ? 6.484 -19.541 -6.828 1.00 93.31 298 ALA A C 1
ATOM 2353 O O . ALA A 1 298 ? 6.423 -19.773 -8.036 1.00 93.31 298 ALA A O 1
ATOM 2354 N N . LYS A 1 299 ? 7.637 -19.620 -6.151 1.00 93.06 299 LYS A N 1
ATOM 2355 C CA . LYS A 1 299 ? 8.890 -20.046 -6.792 1.00 93.06 299 LYS A CA 1
ATOM 2356 C C . LYS A 1 299 ? 8.832 -21.508 -7.239 1.00 93.06 299 LYS A C 1
ATOM 2358 O O . LYS A 1 299 ? 9.327 -21.835 -8.314 1.00 93.06 299 LYS A O 1
ATOM 2363 N N . GLY A 1 300 ? 8.191 -22.371 -6.449 1.00 91.75 300 GLY A N 1
ATOM 2364 C CA . GLY A 1 300 ? 7.985 -23.783 -6.778 1.00 91.75 300 GLY A CA 1
ATOM 2365 C C . GLY A 1 300 ? 7.200 -23.999 -8.077 1.00 91.75 300 GLY A C 1
ATOM 2366 O O . GLY A 1 300 ? 7.509 -24.923 -8.825 1.00 91.75 300 GLY A O 1
ATOM 2367 N N . VAL A 1 301 ? 6.246 -23.114 -8.397 1.00 91.62 301 VAL A N 1
ATOM 2368 C CA . VAL A 1 301 ? 5.432 -23.193 -9.629 1.00 91.62 301 VAL A CA 1
ATOM 2369 C C . VAL A 1 301 ? 6.290 -23.185 -10.889 1.00 91.62 301 VAL A C 1
ATOM 2371 O O . VAL A 1 301 ? 5.998 -23.913 -11.831 1.00 91.62 301 VAL A O 1
ATOM 2374 N N . VAL A 1 302 ? 7.349 -22.378 -10.902 1.00 92.88 302 VAL A N 1
ATOM 2375 C CA . VAL A 1 302 ? 8.198 -22.155 -12.082 1.00 92.88 302 VAL A CA 1
ATOM 2376 C C . VAL A 1 302 ? 9.576 -22.806 -11.953 1.00 92.88 302 VAL A C 1
ATOM 2378 O O . VAL A 1 302 ? 10.393 -22.682 -12.856 1.00 92.88 302 VAL A O 1
ATOM 2381 N N . ALA A 1 303 ? 9.839 -23.532 -10.861 1.00 88.38 303 ALA A N 1
ATOM 2382 C CA . ALA A 1 303 ? 11.148 -24.120 -10.567 1.00 88.38 303 ALA A CA 1
ATOM 2383 C C . ALA A 1 303 ? 11.617 -25.162 -11.601 1.00 88.38 303 ALA A C 1
ATOM 2385 O O . ALA A 1 303 ? 12.812 -25.414 -11.715 1.00 88.38 303 ALA A O 1
ATOM 2386 N N . HIS A 1 304 ? 10.684 -25.765 -12.342 1.00 88.50 304 HIS A N 1
ATOM 2387 C CA . HIS A 1 304 ? 10.970 -26.745 -13.392 1.00 88.50 304 HIS A CA 1
ATOM 2388 C C . HIS A 1 304 ? 11.397 -26.103 -14.724 1.00 88.50 304 HIS A C 1
ATOM 2390 O O . HIS A 1 304 ? 11.846 -26.810 -15.622 1.00 88.50 304 HIS A O 1
ATOM 2396 N N . LEU A 1 305 ? 11.246 -24.783 -14.869 1.00 89.44 305 LEU A N 1
ATOM 2397 C CA . LEU A 1 305 ? 11.618 -24.054 -16.076 1.00 89.44 305 LEU A CA 1
ATOM 2398 C C . LEU A 1 305 ? 13.066 -23.571 -15.976 1.00 89.44 305 LEU A C 1
ATOM 2400 O O . LEU A 1 305 ? 13.469 -22.965 -14.982 1.00 89.44 305 LEU A O 1
ATOM 2404 N N . SER A 1 306 ? 13.853 -23.806 -17.024 1.00 84.00 306 SER A N 1
ATOM 2405 C CA . SER A 1 306 ? 15.213 -23.268 -17.104 1.00 84.00 306 SER A CA 1
ATOM 2406 C C . SER A 1 306 ? 15.168 -21.748 -17.285 1.00 84.00 306 SER A C 1
ATOM 2408 O O . SER A 1 306 ? 14.351 -21.297 -18.086 1.00 84.00 306 SER A O 1
ATOM 2410 N N . PRO A 1 307 ? 16.038 -20.962 -16.615 1.00 81.25 307 PRO A N 1
ATOM 2411 C CA . PRO A 1 307 ? 16.050 -19.495 -16.645 1.00 81.25 307 PRO A CA 1
ATOM 2412 C C . PRO A 1 307 ? 16.572 -18.938 -17.984 1.00 81.25 307 PRO A C 1
ATOM 2414 O O . PRO A 1 307 ? 17.573 -18.230 -18.042 1.00 81.25 307 PRO A O 1
ATOM 2417 N N . THR A 1 308 ? 15.903 -19.293 -19.075 1.00 83.81 308 THR A N 1
ATOM 2418 C CA . THR A 1 308 ? 16.166 -18.867 -20.450 1.00 83.81 308 THR A CA 1
ATOM 2419 C C . THR A 1 308 ? 15.007 -18.003 -20.942 1.00 83.81 308 THR A C 1
ATOM 2421 O O . THR A 1 308 ? 13.871 -18.171 -20.493 1.00 83.81 308 THR A O 1
ATOM 2424 N N . GLY A 1 309 ? 15.274 -17.071 -21.862 1.00 80.88 309 GLY A N 1
ATOM 2425 C CA . GLY A 1 309 ? 14.254 -16.155 -22.387 1.00 80.88 309 GLY A CA 1
ATOM 2426 C C . GLY A 1 309 ? 13.017 -16.865 -22.945 1.00 80.88 309 GLY A C 1
ATOM 2427 O O . GLY A 1 309 ? 11.901 -16.434 -22.675 1.00 80.88 309 GLY A O 1
ATOM 2428 N N . ASP A 1 310 ? 13.201 -18.014 -23.600 1.00 88.56 310 ASP A N 1
ATOM 2429 C CA . ASP A 1 310 ? 12.114 -18.800 -24.205 1.00 88.56 310 ASP A CA 1
ATOM 2430 C C . ASP A 1 310 ? 11.053 -19.259 -23.188 1.00 88.56 310 ASP A C 1
ATOM 2432 O O . ASP A 1 310 ? 9.873 -19.384 -23.514 1.00 88.56 310 ASP A O 1
ATOM 2436 N N . HIS A 1 311 ? 11.451 -19.478 -21.931 1.00 90.75 311 HIS A N 1
ATOM 2437 C CA . HIS A 1 311 ? 10.547 -19.916 -20.867 1.00 90.75 311 HIS A CA 1
ATOM 2438 C C . HIS A 1 311 ? 9.939 -18.762 -20.064 1.00 90.75 311 HIS A C 1
ATOM 2440 O O . HIS A 1 311 ? 9.041 -19.003 -19.256 1.00 90.75 311 HIS A O 1
ATOM 2446 N N . TYR A 1 312 ? 10.378 -17.517 -20.274 1.00 93.31 312 TYR A N 1
ATOM 2447 C CA . TYR A 1 312 ? 9.897 -16.360 -19.514 1.00 93.31 312 TYR A CA 1
ATOM 2448 C C . TYR A 1 312 ? 8.381 -16.180 -19.631 1.00 93.31 312 TYR A C 1
ATOM 2450 O O . TYR A 1 312 ? 7.673 -16.083 -18.624 1.00 93.31 312 TYR A O 1
ATOM 2458 N N . GLN A 1 313 ? 7.875 -16.171 -20.866 1.00 92.44 313 GLN A N 1
ATOM 2459 C CA . GLN A 1 313 ? 6.454 -15.965 -21.118 1.00 92.44 313 GLN A CA 1
ATOM 2460 C C . GLN A 1 313 ? 5.623 -17.124 -20.553 1.00 92.44 313 GLN A C 1
ATOM 2462 O O . GLN A 1 313 ? 4.587 -16.897 -19.930 1.00 92.44 313 GLN A O 1
ATOM 2467 N N . ALA A 1 314 ? 6.114 -18.361 -20.688 1.00 92.38 314 ALA A N 1
ATOM 2468 C CA . ALA A 1 314 ? 5.478 -19.539 -20.104 1.00 92.38 314 ALA A CA 1
ATOM 2469 C C . ALA A 1 314 ? 5.434 -19.469 -18.565 1.00 92.38 314 ALA A C 1
ATOM 2471 O O . ALA A 1 314 ? 4.409 -19.789 -17.964 1.00 92.38 314 ALA A O 1
ATOM 2472 N N . ALA A 1 315 ? 6.508 -18.998 -17.924 1.00 93.69 315 ALA A N 1
ATOM 2473 C CA . ALA A 1 315 ? 6.573 -18.816 -16.476 1.00 93.69 315 ALA A CA 1
ATOM 2474 C C . ALA A 1 315 ? 5.544 -17.787 -15.978 1.00 93.69 315 ALA A C 1
ATOM 2476 O O . ALA A 1 315 ? 4.834 -18.046 -15.003 1.00 93.69 315 ALA A O 1
ATOM 2477 N N . LEU A 1 316 ? 5.422 -16.641 -16.659 1.00 94.25 316 LEU A N 1
ATOM 2478 C CA . LEU A 1 316 ? 4.421 -15.623 -16.325 1.00 94.25 316 LEU A CA 1
ATOM 2479 C C . LEU A 1 316 ? 2.988 -16.137 -16.490 1.00 94.25 316 LEU A C 1
ATOM 2481 O O . LEU A 1 316 ? 2.160 -15.909 -15.607 1.00 94.25 316 LEU A O 1
ATOM 2485 N N . GLU A 1 317 ? 2.697 -16.847 -17.580 1.00 93.69 317 GLU A N 1
ATOM 2486 C CA . GLU A 1 317 ? 1.371 -17.425 -17.815 1.00 93.69 317 GLU A CA 1
ATOM 2487 C C . GLU A 1 317 ? 1.024 -18.512 -16.790 1.00 93.69 317 GLU A C 1
ATOM 2489 O O . GLU A 1 317 ? -0.110 -18.565 -16.315 1.00 93.69 317 GLU A O 1
ATOM 2494 N N . LEU A 1 318 ? 1.986 -19.340 -16.367 1.00 93.19 318 LEU A N 1
ATOM 2495 C CA . LEU A 1 318 ? 1.771 -20.326 -15.300 1.00 93.19 318 LEU A CA 1
ATOM 2496 C C . LEU A 1 318 ? 1.412 -19.667 -13.965 1.00 93.19 318 LEU A C 1
ATOM 2498 O O . LEU A 1 318 ? 0.461 -20.094 -13.304 1.00 93.19 318 LEU A O 1
ATOM 2502 N N . LEU A 1 319 ? 2.146 -18.622 -13.575 1.00 94.44 319 LEU A N 1
ATOM 2503 C CA . LEU A 1 319 ? 1.861 -17.868 -12.353 1.00 94.44 319 LEU A CA 1
ATOM 2504 C C . LEU A 1 319 ? 0.490 -17.200 -12.433 1.00 94.44 319 LEU A C 1
ATOM 2506 O O . LEU A 1 319 ? -0.309 -17.333 -11.509 1.00 94.44 319 LEU A O 1
ATOM 2510 N N . LYS A 1 320 ? 0.182 -16.558 -13.563 1.00 93.69 320 LYS A N 1
ATOM 2511 C CA . LYS A 1 320 ? -1.117 -15.928 -13.795 1.00 93.69 320 LYS A CA 1
ATOM 2512 C C . LYS A 1 320 ? -2.252 -16.938 -13.741 1.00 93.69 320 LYS A C 1
ATOM 2514 O O . LYS A 1 320 ? -3.207 -16.736 -13.004 1.00 93.69 320 LYS A O 1
ATOM 2519 N N . LYS A 1 321 ? -2.127 -18.074 -14.422 1.00 91.19 321 LYS A N 1
ATOM 2520 C CA . LYS A 1 321 ? -3.135 -19.140 -14.399 1.00 91.19 321 LYS A CA 1
ATOM 2521 C C . LYS A 1 321 ? -3.398 -19.673 -12.988 1.00 91.19 321 LYS A C 1
ATOM 2523 O O . LYS A 1 321 ? -4.533 -20.028 -12.680 1.00 91.19 321 LYS A O 1
ATOM 2528 N N . ARG A 1 322 ? -2.368 -19.755 -12.138 1.00 89.44 322 ARG A N 1
ATOM 2529 C CA . ARG A 1 322 ? -2.507 -20.265 -10.766 1.00 89.44 322 ARG A CA 1
ATOM 2530 C C . ARG A 1 322 ? -3.060 -19.219 -9.797 1.00 89.44 322 ARG A C 1
ATOM 2532 O O . ARG A 1 322 ? -3.915 -19.561 -8.982 1.00 89.44 322 ARG A O 1
ATOM 2539 N N . TYR A 1 323 ? -2.576 -17.980 -9.874 1.00 90.38 323 TYR A N 1
ATOM 2540 C CA . TYR A 1 323 ? -2.807 -16.960 -8.848 1.00 90.38 323 TYR A CA 1
ATOM 2541 C C . TYR A 1 323 ? -3.806 -15.863 -9.248 1.00 90.38 323 TYR A C 1
ATOM 2543 O O . TYR A 1 323 ? -4.390 -15.241 -8.362 1.00 90.38 323 TYR A O 1
ATOM 2551 N N . ASP A 1 324 ? -4.106 -15.674 -10.539 1.00 88.56 324 ASP A N 1
ATOM 2552 C CA . ASP A 1 324 ? -5.146 -14.748 -11.025 1.00 88.56 324 ASP A CA 1
ATOM 2553 C C . ASP A 1 324 ? -6.554 -15.356 -10.890 1.00 88.56 324 ASP A C 1
ATOM 2555 O O . ASP A 1 324 ? -7.329 -15.491 -11.839 1.00 88.56 324 ASP A O 1
ATOM 2559 N N . ASN A 1 325 ? -6.879 -15.796 -9.675 1.00 85.94 325 ASN A N 1
ATOM 2560 C CA . ASN A 1 325 ? -8.112 -16.496 -9.358 1.00 85.94 325 ASN A CA 1
ATOM 2561 C C . ASN A 1 325 ? -9.011 -15.624 -8.480 1.00 85.94 325 ASN A C 1
ATOM 2563 O O . ASN A 1 325 ? -8.970 -15.707 -7.251 1.00 85.94 325 ASN A O 1
ATOM 2567 N N . LYS A 1 326 ? -9.884 -14.836 -9.120 1.00 85.19 326 LYS A N 1
ATOM 2568 C CA . LYS A 1 326 ? -10.862 -13.979 -8.424 1.00 85.19 326 LYS A CA 1
ATOM 2569 C C . LYS A 1 326 ? -11.668 -14.747 -7.374 1.00 85.19 326 LYS A C 1
ATOM 2571 O O . LYS A 1 326 ? -11.820 -14.263 -6.259 1.00 85.19 326 LYS A O 1
ATOM 2576 N N . ARG A 1 327 ? -12.123 -15.964 -7.704 1.00 88.00 327 ARG A N 1
ATOM 2577 C CA . ARG A 1 327 ? -12.874 -16.829 -6.780 1.00 88.00 327 ARG A CA 1
ATOM 2578 C C . ARG A 1 327 ? -12.039 -17.161 -5.544 1.00 88.00 327 ARG A C 1
ATOM 2580 O O . ARG A 1 327 ? -12.523 -17.027 -4.427 1.00 88.00 327 ARG A O 1
ATOM 2587 N N . GLY A 1 328 ? -10.791 -17.581 -5.747 1.00 87.75 328 GLY A N 1
ATOM 2588 C CA . GLY A 1 328 ? -9.862 -17.914 -4.667 1.00 87.75 328 GLY A CA 1
ATOM 2589 C C . GLY A 1 328 ? -9.612 -16.733 -3.729 1.00 87.75 328 GLY A C 1
ATOM 2590 O O . GLY A 1 328 ? -9.734 -16.885 -2.518 1.00 87.75 328 GLY A O 1
ATOM 2591 N N . VAL A 1 329 ? -9.359 -15.546 -4.290 1.00 88.00 329 VAL A N 1
ATOM 2592 C CA . VAL A 1 329 ? -9.152 -14.312 -3.513 1.00 88.00 329 VAL A CA 1
ATOM 2593 C C . VAL A 1 329 ? -10.407 -13.943 -2.711 1.00 88.00 329 VAL A C 1
ATOM 2595 O O . VAL A 1 329 ? -10.301 -13.615 -1.532 1.00 88.00 329 VAL A O 1
ATOM 2598 N N . THR A 1 330 ? -11.604 -14.049 -3.304 1.00 90.00 330 THR A N 1
ATOM 2599 C CA . THR A 1 330 ? -12.869 -13.796 -2.590 1.00 90.00 330 THR A CA 1
ATOM 2600 C C . THR A 1 330 ? -13.020 -14.708 -1.374 1.00 90.00 330 THR A C 1
ATOM 2602 O O . THR A 1 330 ? -13.239 -14.220 -0.267 1.00 90.00 330 THR A O 1
ATOM 2605 N N . PHE A 1 331 ? -12.865 -16.024 -1.552 1.00 91.88 331 PHE A N 1
ATOM 2606 C CA . PHE A 1 331 ? -12.975 -16.961 -0.431 1.00 91.88 331 PHE A CA 1
ATOM 2607 C C . PHE A 1 331 ? -11.876 -16.755 0.610 1.00 91.88 331 PHE A C 1
ATOM 2609 O O . PHE A 1 331 ? -12.132 -16.940 1.794 1.00 91.88 331 PHE A O 1
ATOM 2616 N N . GLN A 1 332 ? -10.683 -16.314 0.210 1.00 90.50 332 GLN A N 1
ATOM 2617 C CA . GLN A 1 332 ? -9.627 -16.000 1.164 1.00 90.50 332 GLN A CA 1
ATOM 2618 C C . GLN A 1 332 ? -10.002 -14.832 2.085 1.00 90.50 332 GLN A C 1
ATOM 2620 O O . GLN A 1 332 ? -9.815 -14.946 3.295 1.00 90.50 332 GLN A O 1
ATOM 2625 N N . TYR A 1 333 ? -10.593 -13.755 1.554 1.00 92.38 333 TYR 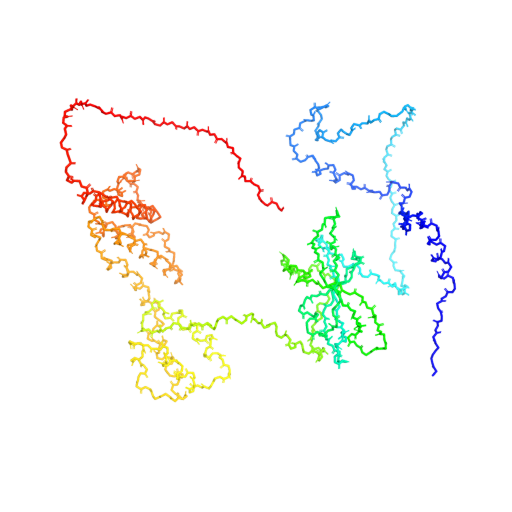A N 1
ATOM 2626 C CA . TYR A 1 333 ? -11.110 -12.668 2.393 1.00 92.38 333 TYR A CA 1
ATOM 2627 C C . TYR A 1 333 ? -12.215 -13.147 3.334 1.00 92.38 333 TYR A C 1
ATOM 2629 O O . TYR A 1 333 ? -12.174 -12.844 4.525 1.00 92.38 333 TYR A O 1
ATOM 2637 N N . VAL A 1 334 ? -13.166 -13.944 2.842 1.00 93.31 334 VAL A N 1
ATOM 2638 C CA . VAL A 1 334 ? -14.221 -14.530 3.688 1.00 93.31 334 VAL A CA 1
ATOM 2639 C C . VAL A 1 334 ? -13.617 -15.364 4.828 1.00 93.31 334 VAL A C 1
ATOM 2641 O O . VAL A 1 334 ? -14.005 -15.211 5.989 1.00 93.31 334 VAL A O 1
ATOM 2644 N N . ASN A 1 335 ? -12.617 -16.191 4.522 1.00 93.75 335 ASN A N 1
ATOM 2645 C CA . ASN A 1 335 ? -11.954 -17.050 5.499 1.00 93.75 335 ASN A CA 1
ATOM 2646 C C . ASN A 1 335 ? -11.165 -16.257 6.549 1.00 93.75 335 ASN A C 1
ATOM 2648 O O . ASN A 1 335 ? -11.128 -16.673 7.703 1.00 93.75 335 ASN A O 1
ATOM 2652 N N . ILE A 1 336 ? -10.614 -15.081 6.219 1.00 93.50 336 ILE A N 1
ATOM 2653 C CA . ILE A 1 336 ? -9.957 -14.207 7.210 1.00 93.50 336 ILE A CA 1
ATOM 2654 C C . ILE A 1 336 ? -10.900 -13.895 8.386 1.00 93.50 336 ILE A C 1
ATOM 2656 O O . ILE A 1 336 ? -10.471 -13.921 9.546 1.00 93.50 336 ILE A O 1
ATOM 2660 N N . LEU A 1 337 ? -12.195 -13.671 8.125 1.00 94.25 337 LEU A N 1
ATOM 2661 C CA . LEU A 1 337 ? -13.190 -13.484 9.185 1.00 94.25 337 LEU A CA 1
ATOM 2662 C C . LEU A 1 337 ? -13.573 -14.800 9.867 1.00 94.25 337 LEU A C 1
ATOM 2664 O O . LEU A 1 337 ? -13.535 -14.885 11.097 1.00 94.25 337 LEU A O 1
ATOM 2668 N N . LEU A 1 338 ? -13.926 -15.829 9.091 1.00 95.12 338 LEU A N 1
ATOM 2669 C CA . LEU A 1 338 ? -14.423 -17.100 9.634 1.00 95.12 338 LEU A CA 1
ATOM 2670 C C . LEU A 1 338 ? -13.383 -17.809 10.513 1.00 95.12 338 LEU A C 1
ATOM 2672 O O . LEU A 1 338 ? -13.700 -18.242 11.628 1.00 95.12 338 LEU A O 1
ATOM 2676 N N . ASP A 1 339 ? -12.128 -17.823 10.073 1.00 95.12 339 ASP A N 1
ATOM 2677 C CA . ASP A 1 339 ? -11.012 -18.513 10.725 1.00 95.12 339 ASP A CA 1
ATOM 2678 C C . ASP A 1 339 ? -10.310 -17.633 11.768 1.00 95.12 339 ASP A C 1
ATOM 2680 O O . ASP A 1 339 ? -9.269 -17.983 12.328 1.00 95.12 339 ASP A O 1
ATOM 2684 N N . SER A 1 340 ? -10.887 -16.472 12.089 1.00 94.50 340 SER A N 1
ATOM 2685 C CA . SER A 1 340 ? -10.358 -15.613 13.140 1.00 94.50 340 SER A CA 1
ATOM 2686 C C . SER A 1 340 ? -10.266 -16.333 14.487 1.00 94.50 340 SER A C 1
ATOM 2688 O O . SER A 1 340 ? -11.228 -16.960 14.944 1.00 94.50 340 SER A O 1
ATOM 2690 N N . LYS A 1 341 ? -9.103 -16.205 15.143 1.00 95.00 341 LYS A N 1
ATOM 2691 C CA . LYS A 1 341 ? -8.861 -16.676 16.513 1.00 95.00 341 LYS A CA 1
ATOM 2692 C C . LYS A 1 341 ? -9.873 -16.035 17.470 1.00 95.00 341 LYS A C 1
ATOM 2694 O O . LYS A 1 341 ? -10.160 -14.844 17.362 1.00 95.00 341 LYS A O 1
ATOM 2699 N N . LYS A 1 342 ? -10.381 -16.822 18.422 1.00 96.12 342 LYS A N 1
ATOM 2700 C CA . LYS A 1 342 ? -11.166 -16.302 19.546 1.00 96.12 342 LYS A CA 1
ATOM 2701 C C . LYS A 1 342 ? -10.275 -15.448 20.455 1.00 96.12 342 LYS A C 1
ATOM 2703 O O . LYS A 1 342 ? -9.153 -15.844 20.766 1.00 96.12 342 LYS A O 1
ATOM 2708 N N . VAL A 1 343 ? -10.791 -14.300 20.874 1.00 96.19 343 VAL A N 1
ATOM 2709 C CA . VAL A 1 343 ? -10.112 -13.350 21.755 1.00 96.19 343 VAL A CA 1
ATOM 2710 C C . VAL A 1 343 ? -9.929 -13.951 23.138 1.00 96.19 343 VAL A C 1
ATOM 2712 O O . VAL A 1 343 ? -10.870 -14.472 23.742 1.00 96.19 343 VAL A O 1
ATOM 2715 N N . GLU A 1 344 ? -8.708 -13.852 23.652 1.00 95.00 344 GLU A N 1
ATOM 2716 C CA . GLU A 1 344 ? -8.419 -14.165 25.045 1.00 95.00 344 GLU A CA 1
ATOM 2717 C C . GLU A 1 344 ? -8.897 -13.057 25.988 1.00 95.00 344 GLU A C 1
ATOM 2719 O O . GLU A 1 344 ? -8.908 -11.869 25.655 1.00 95.00 344 GLU A O 1
ATOM 2724 N N . PHE A 1 345 ? -9.248 -13.448 27.214 1.00 93.75 345 PHE A N 1
ATOM 2725 C CA . PHE A 1 345 ? -9.758 -12.531 28.228 1.00 93.75 345 PHE A CA 1
ATOM 2726 C C . PHE A 1 345 ? -8.828 -11.327 28.438 1.00 93.75 345 PHE A C 1
ATOM 2728 O O . PHE A 1 345 ? -7.636 -11.480 28.715 1.00 93.75 345 PHE A O 1
ATOM 2735 N N . ARG A 1 346 ? -9.386 -10.114 28.315 1.00 89.31 346 ARG A N 1
ATOM 2736 C CA . ARG A 1 346 ? -8.669 -8.833 28.481 1.00 89.31 346 ARG A CA 1
ATOM 2737 C C . ARG A 1 346 ? -7.412 -8.694 27.606 1.00 89.31 346 ARG A C 1
ATOM 2739 O O . ARG A 1 346 ? -6.465 -7.972 27.949 1.00 89.31 346 ARG A O 1
ATOM 2746 N N . ASN A 1 347 ? -7.392 -9.342 26.442 1.00 92.44 347 ASN A N 1
ATOM 2747 C CA . ASN A 1 347 ? -6.268 -9.264 25.520 1.00 92.44 347 ASN A CA 1
ATOM 2748 C C . ASN A 1 347 ? -6.456 -8.156 24.468 1.00 92.44 347 ASN A C 1
ATOM 2750 O O . ASN A 1 347 ? -7.065 -8.346 23.420 1.00 92.44 347 ASN A O 1
ATOM 2754 N N . ALA A 1 348 ? -5.856 -6.990 24.732 1.00 94.00 348 ALA A N 1
ATOM 2755 C CA . ALA A 1 348 ? -5.878 -5.851 23.811 1.00 94.00 348 ALA A CA 1
ATOM 2756 C C . ALA A 1 348 ? -5.336 -6.167 22.402 1.00 94.00 348 ALA A C 1
ATOM 2758 O O . ALA A 1 348 ? -5.810 -5.568 21.438 1.00 94.00 348 ALA A O 1
ATOM 2759 N N . LYS A 1 349 ? -4.351 -7.073 22.274 1.00 95.62 349 LYS A N 1
ATOM 2760 C CA . LYS A 1 349 ? -3.754 -7.432 20.976 1.00 95.62 349 LYS A CA 1
ATOM 2761 C C . LYS A 1 349 ? -4.731 -8.240 20.126 1.00 95.62 349 LYS A C 1
ATOM 2763 O O . LYS A 1 349 ? -4.861 -7.979 18.937 1.00 95.62 349 LYS A O 1
ATOM 2768 N N . ASP A 1 350 ? -5.455 -9.164 20.748 1.00 96.50 350 ASP A N 1
ATOM 2769 C CA . ASP A 1 350 ? -6.454 -9.975 20.053 1.00 96.50 350 ASP A CA 1
ATOM 2770 C C . ASP A 1 350 ? -7.649 -9.113 19.595 1.00 96.50 350 ASP A C 1
ATOM 2772 O O . ASP A 1 350 ? -8.151 -9.298 18.489 1.00 96.50 350 ASP A O 1
ATOM 2776 N N . ILE A 1 351 ? -8.061 -8.122 20.403 1.00 96.50 351 ILE A N 1
ATOM 2777 C CA . ILE A 1 351 ? -9.137 -7.177 20.046 1.00 96.50 351 ILE A CA 1
ATOM 2778 C C . ILE A 1 351 ? -8.774 -6.339 18.812 1.00 96.50 351 ILE A C 1
ATOM 2780 O O . ILE A 1 351 ? -9.584 -6.236 17.891 1.00 96.50 351 ILE A O 1
ATOM 2784 N N . ILE A 1 352 ? -7.571 -5.748 18.769 1.00 97.00 352 ILE A N 1
ATOM 2785 C CA . ILE A 1 352 ? -7.157 -4.952 17.601 1.00 97.00 352 ILE A CA 1
ATOM 2786 C C . ILE A 1 352 ? -6.953 -5.836 16.369 1.00 97.00 352 ILE A C 1
ATOM 2788 O O . ILE A 1 352 ? -7.373 -5.463 15.283 1.00 97.00 352 ILE A O 1
ATOM 2792 N N . ALA A 1 353 ? -6.435 -7.056 16.543 1.00 96.38 353 ALA A N 1
ATOM 2793 C CA . ALA A 1 353 ? -6.310 -8.003 15.443 1.00 96.38 353 ALA A CA 1
ATOM 2794 C C . ALA A 1 353 ? -7.674 -8.365 14.828 1.00 96.38 353 ALA A C 1
ATOM 2796 O O . ALA A 1 353 ? -7.776 -8.475 13.610 1.00 96.38 353 ALA A O 1
ATOM 2797 N N . LEU A 1 354 ? -8.738 -8.524 15.629 1.00 96.31 354 LEU A N 1
ATOM 2798 C CA . LEU A 1 354 ? -10.092 -8.702 15.086 1.00 96.31 354 LEU A CA 1
ATOM 2799 C C . LEU A 1 354 ? -10.573 -7.469 14.318 1.00 96.31 354 LEU A C 1
ATOM 2801 O O . LEU A 1 354 ? -11.134 -7.613 13.235 1.00 96.31 354 LEU A O 1
ATOM 2805 N N . HIS A 1 355 ? -10.350 -6.271 14.860 1.00 97.06 355 HIS A N 1
ATOM 2806 C CA . HIS A 1 355 ? -10.698 -5.025 14.177 1.00 97.06 355 HIS A CA 1
ATOM 2807 C C . HIS A 1 355 ? -10.010 -4.919 12.806 1.00 97.06 355 HIS A C 1
ATOM 2809 O O . HIS A 1 355 ? -10.656 -4.603 11.804 1.00 97.06 355 HIS A O 1
ATOM 2815 N N . ASP A 1 356 ? -8.719 -5.236 12.746 1.00 96.00 356 ASP A N 1
ATOM 2816 C CA . ASP A 1 356 ? -7.930 -5.154 11.520 1.00 96.00 356 ASP A CA 1
ATOM 2817 C C . ASP A 1 356 ? -8.404 -6.169 10.474 1.00 96.00 356 ASP A C 1
ATOM 2819 O O . ASP A 1 356 ? -8.505 -5.827 9.299 1.00 96.00 356 ASP A O 1
ATOM 2823 N N . LYS A 1 357 ? -8.828 -7.367 10.894 1.00 95.75 357 LYS A N 1
ATOM 2824 C CA . LYS A 1 357 ? -9.418 -8.370 9.992 1.00 95.75 357 LYS A CA 1
ATOM 2825 C C . LYS A 1 357 ? -10.750 -7.941 9.384 1.00 95.75 357 LYS A C 1
ATOM 2827 O O . LYS A 1 357 ? -11.009 -8.250 8.223 1.00 95.75 357 LYS A O 1
ATOM 2832 N N . ILE A 1 358 ? -11.586 -7.206 10.125 1.00 95.81 358 ILE A N 1
ATOM 2833 C CA . ILE A 1 358 ? -12.817 -6.610 9.573 1.00 95.81 358 ILE A CA 1
ATOM 2834 C C . ILE A 1 358 ? -12.467 -5.610 8.467 1.00 95.81 358 ILE A C 1
ATOM 2836 O O . ILE A 1 358 ? -13.101 -5.610 7.408 1.00 95.81 358 ILE A O 1
ATOM 2840 N N . ASN A 1 359 ? -11.443 -4.781 8.687 1.00 94.94 359 ASN A N 1
ATOM 2841 C CA . ASN A 1 359 ? -10.972 -3.831 7.680 1.00 94.94 359 ASN A CA 1
ATOM 2842 C C . ASN A 1 359 ? -10.368 -4.531 6.463 1.00 94.94 359 ASN A C 1
ATOM 2844 O O . ASN A 1 359 ? -10.692 -4.156 5.339 1.00 94.94 359 ASN A O 1
ATOM 2848 N N . GLU A 1 360 ? -9.539 -5.552 6.675 1.00 93.62 360 GLU A N 1
ATOM 2849 C CA . GLU A 1 360 ? -8.927 -6.344 5.607 1.00 93.62 360 GLU A CA 1
ATOM 2850 C C . GLU A 1 360 ? -9.992 -7.007 4.728 1.00 93.62 360 GLU A C 1
ATOM 2852 O O . GLU A 1 360 ? -9.965 -6.855 3.507 1.00 93.62 360 GLU A O 1
ATOM 2857 N N . PHE A 1 361 ? -10.985 -7.654 5.343 1.00 94.12 361 PHE A N 1
ATOM 2858 C CA . PHE A 1 361 ? -12.135 -8.210 4.638 1.00 94.12 361 PHE A CA 1
ATOM 2859 C C . PHE A 1 361 ? -12.890 -7.140 3.839 1.00 94.12 361 PHE A C 1
ATOM 2861 O O . PHE A 1 361 ? -13.102 -7.292 2.636 1.00 94.12 361 PHE A O 1
ATOM 2868 N N . SER A 1 362 ? -13.268 -6.037 4.489 1.00 93.62 362 SER A N 1
ATOM 2869 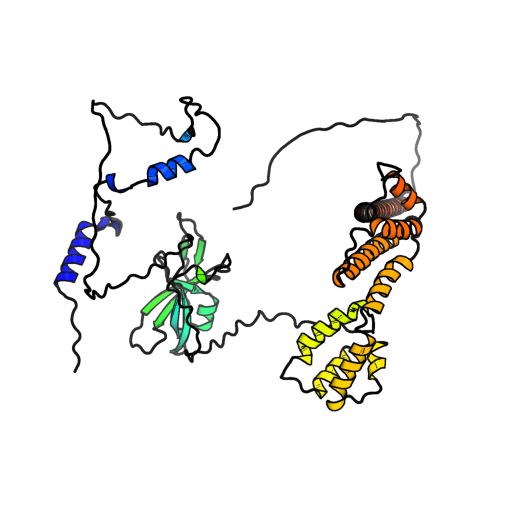C CA . SER A 1 362 ? -14.092 -4.991 3.873 1.00 93.62 362 SER A CA 1
ATOM 2870 C C . SER A 1 362 ? -13.375 -4.315 2.704 1.00 93.62 362 SER A C 1
ATOM 2872 O O . SER A 1 362 ? -13.966 -4.102 1.645 1.00 93.62 362 SER A O 1
ATOM 2874 N N . ALA A 1 363 ? -12.091 -3.991 2.873 1.00 91.38 363 ALA A N 1
ATOM 2875 C CA . ALA A 1 363 ? -11.260 -3.413 1.824 1.00 91.38 363 ALA A CA 1
ATOM 2876 C C . ALA A 1 363 ? -11.030 -4.410 0.679 1.00 91.38 363 ALA A C 1
ATOM 2878 O O . ALA A 1 363 ? -11.153 -4.040 -0.489 1.00 91.38 363 ALA A O 1
ATOM 2879 N N . GLY A 1 364 ? -10.766 -5.678 1.008 1.00 90.12 364 GLY A N 1
ATOM 2880 C CA . GLY A 1 364 ? -10.593 -6.761 0.047 1.00 90.12 364 GLY A CA 1
ATOM 2881 C C . GLY A 1 364 ? -11.816 -6.956 -0.845 1.00 90.12 364 GLY A C 1
ATOM 2882 O O . GLY A 1 364 ? -11.704 -6.895 -2.070 1.00 90.12 364 GLY A O 1
ATOM 2883 N N . MET A 1 365 ? -13.002 -7.086 -0.250 1.00 91.12 365 MET A N 1
ATOM 2884 C CA . MET A 1 365 ? -14.263 -7.256 -0.980 1.00 91.12 365 MET A CA 1
ATOM 2885 C C . MET A 1 365 ? -14.588 -6.049 -1.871 1.00 91.12 365 MET A C 1
ATOM 2887 O O . MET A 1 365 ? -14.926 -6.232 -3.044 1.00 91.12 365 MET A O 1
ATOM 2891 N N . LYS A 1 366 ? -14.385 -4.821 -1.370 1.00 91.00 366 LYS A N 1
ATOM 2892 C CA . LYS A 1 366 ? -14.538 -3.591 -2.170 1.00 91.00 366 LYS A CA 1
ATOM 2893 C C . LYS A 1 366 ? -13.566 -3.546 -3.350 1.00 91.00 366 LYS A C 1
ATOM 2895 O O . LYS A 1 366 ? -13.961 -3.173 -4.450 1.00 91.00 366 LYS A O 1
ATOM 2900 N N . SER A 1 367 ? -12.313 -3.969 -3.159 1.00 87.56 367 SER A N 1
ATOM 2901 C CA . SER A 1 367 ? -11.299 -3.992 -4.228 1.00 87.56 367 SER A CA 1
ATOM 2902 C C . SER A 1 367 ? -11.627 -4.965 -5.372 1.00 87.56 367 SER A C 1
ATOM 2904 O O . SER A 1 367 ? -11.145 -4.791 -6.495 1.00 87.56 367 SER A O 1
ATOM 2906 N N . LEU A 1 368 ? -12.463 -5.973 -5.093 1.00 87.00 368 LEU A N 1
ATOM 2907 C CA . LEU A 1 368 ? -12.991 -6.929 -6.067 1.00 87.00 368 LEU A CA 1
ATOM 2908 C C . LEU A 1 368 ? -14.303 -6.463 -6.723 1.00 87.00 368 LEU A C 1
ATOM 2910 O O . LEU A 1 368 ? -14.768 -7.118 -7.654 1.00 87.00 368 LEU A O 1
ATOM 2914 N N . GLY A 1 369 ? -14.871 -5.339 -6.273 1.00 88.25 369 GLY A N 1
ATOM 2915 C CA . GLY A 1 369 ? -16.102 -4.755 -6.808 1.00 88.25 369 GLY A CA 1
ATOM 2916 C C . GLY A 1 369 ? -17.390 -5.192 -6.107 1.00 88.25 369 GLY A C 1
ATOM 2917 O O . GLY A 1 369 ? -18.467 -4.913 -6.625 1.00 88.25 369 GLY A O 1
ATOM 2918 N N . TYR A 1 370 ? -17.316 -5.861 -4.951 1.00 89.06 370 TYR A N 1
ATOM 2919 C CA . TYR A 1 370 ? -18.507 -6.193 -4.163 1.00 89.06 370 TYR A CA 1
ATOM 2920 C C . TYR A 1 370 ? -18.917 -5.022 -3.262 1.00 89.06 370 TYR A C 1
ATOM 2922 O O . TYR A 1 370 ? -18.069 -4.403 -2.613 1.00 89.06 370 TYR A O 1
ATOM 2930 N N . SER A 1 371 ? -20.225 -4.755 -3.175 1.00 89.00 371 SER A N 1
ATOM 2931 C CA . SER A 1 371 ? -20.775 -3.900 -2.119 1.00 89.00 371 SER A CA 1
ATOM 2932 C C . SER A 1 371 ? -20.868 -4.694 -0.816 1.00 89.00 371 SER A C 1
ATOM 2934 O O . SER A 1 371 ? -21.367 -5.819 -0.802 1.00 89.00 371 SER A O 1
ATOM 2936 N N . VAL A 1 372 ? -20.372 -4.103 0.269 1.00 86.38 372 VAL A N 1
ATOM 2937 C CA . VAL A 1 372 ? -20.395 -4.675 1.628 1.00 86.38 372 VAL A CA 1
ATOM 2938 C C . VAL A 1 372 ? -21.388 -3.958 2.547 1.00 86.38 372 VAL A C 1
ATOM 2940 O O . VAL A 1 372 ? -21.366 -4.174 3.751 1.00 86.38 372 VAL A O 1
ATOM 2943 N N . GLU A 1 373 ? -22.248 -3.097 1.998 1.00 85.38 373 GLU A N 1
ATOM 2944 C CA . GLU A 1 373 ? -23.178 -2.265 2.780 1.00 85.38 373 GLU A CA 1
ATOM 2945 C C . GLU A 1 373 ? -24.213 -3.108 3.542 1.00 85.38 373 GLU A C 1
ATOM 2947 O O . GLU A 1 373 ? -24.461 -2.857 4.715 1.00 85.38 373 GLU A O 1
ATOM 2952 N N . ASP A 1 374 ? -24.717 -4.183 2.933 1.00 88.31 374 ASP A N 1
ATOM 2953 C CA . ASP A 1 374 ? -25.735 -5.052 3.544 1.00 88.31 374 ASP A CA 1
ATOM 2954 C C . ASP A 1 374 ? -25.153 -6.207 4.382 1.00 88.31 374 ASP A C 1
ATOM 2956 O O . ASP A 1 374 ? -25.868 -7.118 4.803 1.00 88.31 374 ASP A O 1
ATOM 2960 N N . TRP A 1 375 ? -23.835 -6.225 4.607 1.00 92.44 375 TRP A N 1
ATOM 2961 C CA . TRP A 1 375 ? -23.150 -7.364 5.234 1.00 92.44 375 TRP A CA 1
ATOM 2962 C C . TRP A 1 375 ? -23.041 -7.235 6.756 1.00 92.44 375 TRP A C 1
ATOM 2964 O O . TRP A 1 375 ? -22.526 -8.145 7.410 1.00 92.44 375 TRP A O 1
ATOM 2974 N N . ASP A 1 376 ? -23.566 -6.149 7.327 1.00 94.25 376 ASP A N 1
ATOM 2975 C CA . ASP A 1 376 ? -23.550 -5.862 8.763 1.00 94.25 376 ASP A CA 1
ATOM 2976 C C . ASP A 1 376 ? -24.006 -7.046 9.638 1.00 94.25 376 ASP A C 1
ATOM 2978 O O . ASP A 1 376 ? -23.228 -7.458 10.504 1.00 94.25 376 ASP A O 1
ATOM 2982 N N . PRO A 1 377 ? -25.168 -7.696 9.399 1.00 94.75 377 PRO A N 1
ATOM 2983 C CA . PRO A 1 377 ? -25.614 -8.807 10.245 1.00 94.75 377 PRO A CA 1
ATOM 2984 C C . PRO A 1 377 ? -24.652 -10.002 10.213 1.00 94.75 377 PRO A C 1
ATOM 2986 O O . PRO A 1 377 ? -24.447 -10.680 11.221 1.00 94.75 377 PRO A O 1
ATOM 2989 N N . VAL A 1 378 ? -24.041 -10.256 9.052 1.00 95.31 378 VAL A N 1
ATOM 2990 C CA . VAL A 1 378 ? -23.120 -11.379 8.843 1.00 95.31 378 VAL A CA 1
ATOM 2991 C C . VAL A 1 378 ? -21.786 -11.101 9.531 1.00 95.31 378 VAL A C 1
ATOM 2993 O O . VAL A 1 378 ? -21.299 -11.938 10.291 1.00 95.31 378 VAL A O 1
ATOM 2996 N N . ILE A 1 379 ? -21.207 -9.918 9.306 1.00 95.69 379 ILE A N 1
ATOM 2997 C CA . ILE A 1 379 ? -19.918 -9.526 9.887 1.00 95.69 379 ILE A CA 1
ATOM 2998 C C . ILE A 1 379 ? -20.038 -9.455 11.409 1.00 95.69 379 ILE A C 1
ATOM 3000 O O . ILE A 1 379 ? -19.245 -10.081 12.117 1.00 95.69 379 ILE A O 1
ATOM 3004 N N . VAL A 1 380 ? -21.050 -8.749 11.921 1.00 95.94 380 VAL A N 1
ATOM 3005 C CA . VAL A 1 380 ? -21.276 -8.622 13.364 1.00 95.94 380 VAL A CA 1
ATOM 3006 C C . VAL A 1 380 ? -21.527 -9.995 13.979 1.00 95.94 380 VAL A C 1
ATOM 3008 O O . VAL A 1 380 ? -20.835 -10.359 14.929 1.00 95.94 380 VAL A O 1
ATOM 3011 N N . GLY A 1 381 ? -22.416 -10.803 13.392 1.00 95.56 381 GLY A N 1
ATOM 3012 C CA . GLY A 1 381 ? -22.728 -12.150 13.876 1.00 95.56 381 GLY A CA 1
ATOM 3013 C C . GLY A 1 381 ? -21.514 -13.085 13.948 1.00 95.56 381 GLY A C 1
ATOM 3014 O O . GLY A 1 381 ? -21.397 -13.877 14.887 1.00 95.56 381 GLY A O 1
ATOM 3015 N N . ILE A 1 382 ? -20.571 -12.981 13.006 1.00 96.69 382 ILE A N 1
ATOM 3016 C CA . ILE A 1 382 ? -19.309 -13.734 13.056 1.00 96.69 382 ILE A CA 1
ATOM 3017 C C . ILE A 1 382 ? -18.418 -13.213 14.187 1.00 96.69 382 ILE A C 1
ATOM 3019 O O . ILE A 1 382 ? -17.916 -14.008 14.985 1.00 96.69 382 ILE A O 1
ATOM 3023 N N . ILE A 1 383 ? -18.214 -11.897 14.273 1.00 97.12 383 ILE A N 1
ATOM 3024 C CA . ILE A 1 383 ? -17.225 -11.301 15.178 1.00 97.12 383 ILE A CA 1
ATOM 3025 C C . ILE A 1 383 ? -17.640 -11.401 16.645 1.00 97.12 383 ILE A C 1
ATOM 3027 O O . ILE A 1 383 ? -16.792 -11.729 17.474 1.00 97.12 383 ILE A O 1
ATOM 3031 N N . ILE A 1 384 ? -18.917 -11.207 16.989 1.00 96.06 384 ILE A N 1
ATOM 3032 C CA . ILE A 1 384 ? -19.379 -11.322 18.385 1.00 96.06 384 ILE A CA 1
ATOM 3033 C C . ILE A 1 384 ? -19.088 -12.713 18.969 1.00 96.06 384 ILE A C 1
ATOM 3035 O O . ILE A 1 384 ? -18.717 -12.838 20.134 1.00 96.06 384 ILE A O 1
ATOM 3039 N N . ARG A 1 385 ? -19.130 -13.766 18.136 1.00 96.62 385 ARG A N 1
ATOM 3040 C CA . ARG A 1 385 ? -18.782 -15.145 18.530 1.00 96.62 385 ARG A CA 1
ATOM 3041 C C . ARG A 1 385 ? -17.288 -15.327 18.807 1.00 96.62 385 ARG A C 1
ATOM 3043 O O . ARG A 1 385 ? -16.897 -16.308 19.443 1.00 96.62 385 ARG A O 1
ATOM 3050 N N . LYS A 1 386 ? -16.446 -14.422 18.302 1.00 96.69 386 LYS A N 1
ATOM 3051 C CA . LYS A 1 386 ? -14.994 -14.415 18.514 1.00 96.69 386 LYS A CA 1
ATOM 3052 C C . LYS A 1 386 ? -14.579 -13.587 19.729 1.00 96.69 386 LYS A C 1
ATOM 3054 O O . LYS A 1 386 ? -13.430 -13.715 20.140 1.00 96.69 386 LYS A O 1
ATOM 3059 N N . LEU A 1 387 ? -15.464 -12.779 20.315 1.00 97.12 387 LEU A N 1
ATOM 3060 C CA . LEU A 1 387 ? -15.151 -11.982 21.502 1.00 97.12 387 LEU A CA 1
ATOM 3061 C C . LEU A 1 387 ? -15.062 -12.837 22.774 1.00 97.12 387 LEU A C 1
ATOM 3063 O O . LEU A 1 387 ? -15.664 -13.909 22.890 1.00 97.12 387 LEU A O 1
ATOM 3067 N N . ASP A 1 388 ? -14.293 -12.346 23.745 1.00 96.31 388 ASP A N 1
ATOM 3068 C CA . ASP A 1 388 ? -14.349 -12.842 25.116 1.00 96.31 388 ASP A CA 1
ATOM 3069 C C . ASP A 1 388 ? -15.638 -12.362 25.808 1.00 96.31 388 ASP A C 1
ATOM 3071 O O . ASP A 1 388 ? -16.247 -11.374 25.395 1.00 96.31 388 ASP A O 1
ATOM 3075 N N . GLY A 1 389 ? -16.056 -13.047 26.876 1.00 95.38 389 GLY A N 1
ATOM 3076 C CA . GLY A 1 389 ? -17.341 -12.771 27.528 1.00 95.38 389 GLY A CA 1
ATOM 3077 C C . GLY A 1 389 ? -17.477 -11.353 28.099 1.00 95.38 389 GLY A C 1
ATOM 3078 O O . GLY A 1 389 ? -18.573 -10.801 28.073 1.00 95.38 389 GLY A O 1
ATOM 3079 N N . GLU A 1 390 ? -16.387 -10.737 28.576 1.00 95.06 390 GLU A N 1
ATOM 3080 C CA . GLU A 1 390 ? -16.430 -9.362 29.093 1.00 95.06 390 GLU A CA 1
ATOM 3081 C C . GLU A 1 390 ? -16.582 -8.362 27.946 1.00 95.06 390 GLU A C 1
ATOM 3083 O O . GLU A 1 390 ? -17.421 -7.468 28.017 1.00 95.06 390 GLU A O 1
ATOM 3088 N N . SER A 1 391 ? -15.808 -8.524 26.870 1.00 96.62 391 SER A N 1
ATOM 3089 C CA . SER A 1 391 ? -15.919 -7.635 25.710 1.00 96.62 391 SER A CA 1
ATOM 3090 C C . SER A 1 391 ? -17.258 -7.794 24.983 1.00 96.62 391 SER A C 1
ATOM 3092 O O . SER A 1 391 ? -17.808 -6.788 24.552 1.00 96.62 391 SER A O 1
ATOM 3094 N N . LEU A 1 392 ? -17.816 -9.008 24.892 1.00 96.94 392 LEU A N 1
ATOM 3095 C CA . LEU A 1 392 ? -19.162 -9.216 24.346 1.00 96.94 392 LEU A CA 1
ATOM 3096 C C . LEU A 1 392 ? -20.215 -8.497 25.190 1.00 96.94 392 LEU A C 1
ATOM 3098 O O . LEU A 1 392 ? -20.993 -7.716 24.661 1.00 96.94 392 LEU A O 1
ATOM 3102 N N . ARG A 1 393 ? -20.198 -8.694 26.512 1.00 96.19 393 ARG A N 1
ATOM 3103 C CA . ARG A 1 393 ? -21.135 -8.023 27.418 1.00 96.19 393 ARG A CA 1
ATOM 3104 C C . ARG A 1 393 ? -21.074 -6.499 27.280 1.00 96.19 393 ARG A C 1
ATOM 3106 O O . ARG A 1 393 ? -22.111 -5.860 27.175 1.00 96.19 393 ARG A O 1
ATOM 3113 N N . LEU A 1 394 ? -19.870 -5.926 27.269 1.00 96.00 394 LEU A N 1
ATOM 3114 C CA . LEU A 1 394 ? -19.680 -4.479 27.124 1.00 96.00 394 LEU A CA 1
ATOM 3115 C C . LEU A 1 394 ? -20.128 -3.959 25.753 1.00 96.00 394 LEU A C 1
ATOM 3117 O O . LEU A 1 394 ? -20.517 -2.799 25.644 1.00 96.00 394 LEU A O 1
ATOM 3121 N N . PHE A 1 395 ? -20.038 -4.786 24.710 1.00 96.31 395 PHE A N 1
ATOM 3122 C CA . PHE A 1 395 ? -20.570 -4.441 23.399 1.00 96.31 395 PHE A CA 1
ATOM 3123 C C . PHE A 1 395 ? -22.096 -4.387 23.435 1.00 96.31 395 PHE A C 1
ATOM 3125 O O . PHE A 1 395 ? -22.656 -3.365 23.047 1.00 96.31 395 PHE A O 1
ATOM 3132 N N . GLU A 1 396 ? -22.749 -5.416 23.979 1.00 94.25 396 GLU A N 1
ATOM 3133 C CA . GLU A 1 396 ? -24.210 -5.454 24.130 1.00 94.25 396 GLU A CA 1
ATOM 3134 C C . GLU A 1 396 ? -24.726 -4.282 24.983 1.00 94.25 396 GLU A C 1
ATOM 3136 O O . GLU A 1 396 ? -25.671 -3.601 24.602 1.00 94.25 396 GLU A O 1
ATOM 3141 N N . GLU A 1 397 ? -24.044 -3.957 26.088 1.00 93.88 397 GLU A N 1
ATOM 3142 C CA . GLU A 1 397 ? -24.367 -2.791 26.930 1.00 93.88 397 GLU A CA 1
ATOM 3143 C C . GLU A 1 397 ? -24.174 -1.443 26.205 1.00 93.88 397 GLU A C 1
ATOM 3145 O O . GLU A 1 397 ? -24.725 -0.428 26.629 1.00 93.88 397 GLU A O 1
ATOM 3150 N N . SER A 1 398 ? -23.381 -1.405 25.129 1.00 92.69 398 SER A N 1
ATOM 3151 C CA . SER A 1 398 ? -23.157 -0.187 24.341 1.00 92.69 398 SER A CA 1
ATOM 3152 C C . SER A 1 398 ? -24.237 0.072 23.287 1.00 92.69 398 SER A C 1
ATOM 3154 O O . SER A 1 398 ? -24.291 1.175 22.733 1.00 92.69 398 SER A O 1
ATOM 3156 N N . ILE A 1 399 ? -25.090 -0.917 23.007 1.00 92.25 399 ILE A N 1
ATOM 3157 C CA . ILE A 1 399 ? -26.190 -0.801 22.052 1.00 92.25 399 ILE A CA 1
ATOM 3158 C C . ILE A 1 399 ? -27.372 -0.115 22.751 1.00 92.25 399 ILE A C 1
ATOM 3160 O O . ILE A 1 399 ? -27.844 -0.562 23.792 1.00 92.25 399 ILE A O 1
ATOM 3164 N N . LEU A 1 400 ? -27.851 0.994 22.175 1.00 87.94 400 LEU A N 1
ATOM 3165 C CA . LEU A 1 400 ? -28.939 1.791 22.759 1.00 87.94 400 LEU A CA 1
ATOM 3166 C C . LEU A 1 400 ? -30.304 1.099 22.659 1.00 87.94 400 LEU A C 1
ATOM 3168 O O . LEU A 1 400 ? -31.086 1.150 23.603 1.00 87.94 400 LEU A O 1
ATOM 3172 N N . ASP A 1 401 ? -30.589 0.490 21.507 1.00 90.88 401 ASP A N 1
ATOM 3173 C CA . ASP A 1 401 ? -31.811 -0.271 21.250 1.00 90.88 401 ASP A CA 1
ATOM 3174 C C . ASP A 1 401 ? -31.480 -1.772 21.252 1.00 90.88 401 ASP A C 1
ATOM 3176 O O . ASP A 1 401 ? -30.847 -2.240 20.304 1.00 90.88 401 ASP A O 1
ATOM 3180 N N . PRO A 1 402 ? -31.917 -2.541 22.268 1.00 87.06 402 PRO A N 1
ATOM 3181 C CA . PRO A 1 402 ? -31.622 -3.972 22.387 1.00 87.06 402 PRO A CA 1
ATOM 3182 C C . PRO A 1 402 ? -32.126 -4.837 21.225 1.00 87.06 402 PRO A C 1
ATOM 3184 O O . PRO A 1 402 ? -31.747 -6.000 21.120 1.00 87.06 402 PRO A O 1
ATOM 3187 N N . THR A 1 403 ? -33.024 -4.310 20.391 1.00 88.75 403 THR A N 1
ATOM 3188 C CA . THR A 1 403 ? -33.605 -5.028 19.251 1.00 88.75 403 THR A CA 1
ATOM 3189 C C . THR A 1 403 ? -32.996 -4.626 17.912 1.00 88.75 403 THR A C 1
ATOM 3191 O O . THR A 1 403 ? -33.206 -5.313 16.910 1.00 88.75 403 THR A O 1
ATOM 3194 N N . ALA A 1 404 ? -32.223 -3.538 17.880 1.00 89.69 404 ALA A N 1
ATOM 3195 C CA . ALA A 1 404 ? -31.585 -3.065 16.666 1.00 89.69 404 ALA A CA 1
ATOM 3196 C C . ALA A 1 404 ? -30.418 -3.974 16.266 1.00 89.69 404 ALA A C 1
ATOM 3198 O O . ALA A 1 404 ? -29.616 -4.396 17.099 1.00 89.69 404 ALA A O 1
ATOM 3199 N N . VAL A 1 405 ? -30.285 -4.231 14.962 1.00 89.44 405 VAL A N 1
ATOM 3200 C CA . VAL A 1 405 ? -29.115 -4.929 14.420 1.00 89.44 405 VAL A CA 1
ATOM 3201 C C . VAL A 1 405 ? -27.927 -3.961 14.423 1.00 89.44 405 VAL A C 1
ATOM 3203 O O . VAL A 1 405 ? -28.014 -2.912 13.778 1.00 89.44 405 VAL A O 1
ATOM 3206 N N . PRO A 1 406 ? -26.821 -4.275 15.118 1.00 93.88 406 PRO A N 1
ATOM 3207 C CA . PRO A 1 406 ? -25.666 -3.391 15.146 1.00 93.88 406 PRO A CA 1
ATOM 3208 C C . PRO A 1 406 ? -24.996 -3.309 13.779 1.00 93.88 406 PRO A C 1
ATOM 3210 O O . PRO A 1 406 ? -24.930 -4.298 13.047 1.00 93.88 406 PRO A O 1
ATOM 3213 N N . THR A 1 407 ? -24.435 -2.147 13.464 1.00 94.94 407 THR A N 1
ATOM 3214 C CA . THR A 1 407 ? -23.683 -1.955 12.221 1.00 94.94 407 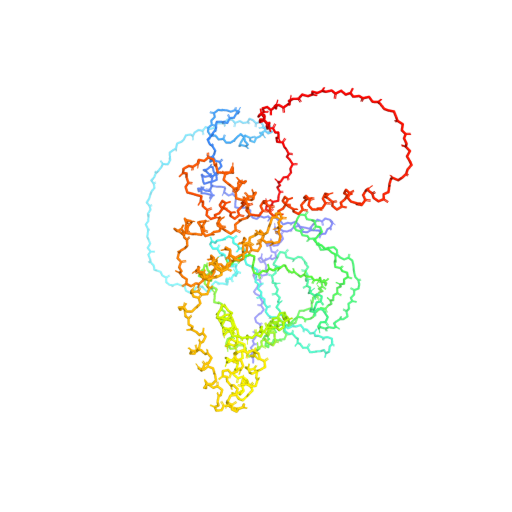THR A CA 1
ATOM 3215 C C . THR A 1 407 ? -22.223 -2.364 12.383 1.00 94.94 407 THR A C 1
ATOM 3217 O O . THR A 1 407 ? -21.650 -2.304 13.481 1.00 94.94 407 THR A O 1
ATOM 3220 N N . THR A 1 408 ? -21.556 -2.708 11.277 1.00 94.81 408 THR A N 1
ATOM 3221 C CA . THR A 1 408 ? -20.113 -2.998 11.289 1.00 94.81 408 THR A CA 1
ATOM 3222 C C . THR A 1 408 ? -19.323 -1.803 11.822 1.00 94.81 408 THR A C 1
ATOM 3224 O O . THR A 1 408 ? -18.374 -1.973 12.586 1.00 94.81 408 THR A O 1
ATOM 3227 N N . GLN A 1 409 ? -19.747 -0.577 11.502 1.00 94.44 409 GLN A N 1
ATOM 3228 C CA . GLN A 1 409 ? -19.093 0.644 11.975 1.00 94.44 409 GLN A CA 1
ATOM 3229 C C . GLN A 1 409 ? -19.200 0.819 13.500 1.00 94.44 409 GLN A C 1
ATOM 3231 O O . GLN A 1 409 ? -18.227 1.228 14.147 1.00 94.44 409 GLN A O 1
ATOM 3236 N N . GLN A 1 410 ? -20.357 0.500 14.090 1.00 95.06 410 GLN A N 1
ATOM 3237 C CA . GLN A 1 410 ? -20.539 0.515 15.545 1.00 95.06 410 GLN A CA 1
ATOM 3238 C C . GLN A 1 410 ? -19.609 -0.497 16.217 1.00 95.06 410 GLN A C 1
ATOM 3240 O O . GLN A 1 410 ? -18.893 -0.145 17.158 1.00 95.06 410 GLN A O 1
ATOM 3245 N N . LEU A 1 411 ? -19.550 -1.719 15.684 1.00 96.56 411 LEU A N 1
ATOM 3246 C CA . LEU A 1 411 ? -18.658 -2.765 16.172 1.00 96.56 411 LEU A CA 1
ATOM 3247 C C . LEU A 1 411 ? -17.180 -2.358 16.068 1.00 96.56 411 LEU A C 1
ATOM 3249 O O . LEU A 1 411 ? -16.448 -2.459 17.049 1.00 96.56 411 LEU A O 1
ATOM 3253 N N . GLN A 1 412 ? -16.729 -1.840 14.924 1.00 96.75 412 GLN A N 1
ATOM 3254 C CA . GLN A 1 412 ? -15.346 -1.377 14.752 1.00 96.75 412 GLN A CA 1
ATOM 3255 C C . GLN A 1 412 ? -14.984 -0.268 15.744 1.00 96.75 412 GLN A C 1
ATOM 3257 O O . GLN A 1 412 ? -13.930 -0.312 16.385 1.00 96.75 412 GLN A O 1
ATOM 3262 N N . THR A 1 413 ? -15.894 0.691 15.930 1.00 96.94 413 THR A N 1
ATOM 3263 C CA . THR A 1 413 ? -15.730 1.773 16.906 1.00 96.94 413 THR A CA 1
ATOM 3264 C C . THR A 1 413 ? -15.611 1.224 18.326 1.00 96.94 413 THR A C 1
ATOM 3266 O O . THR A 1 413 ? -14.761 1.676 19.098 1.00 96.94 413 THR A O 1
ATOM 3269 N N . PHE A 1 414 ? -16.437 0.238 18.681 1.00 97.75 414 PHE A N 1
ATOM 3270 C CA . PHE A 1 414 ? -16.358 -0.441 19.969 1.00 97.75 414 PHE A CA 1
ATOM 3271 C C . PHE A 1 414 ? -15.013 -1.157 20.157 1.00 97.75 414 PHE A C 1
ATOM 3273 O O . PHE A 1 414 ? -14.361 -0.948 21.181 1.00 97.75 414 PHE A O 1
ATOM 3280 N N . LEU A 1 415 ? -14.560 -1.947 19.177 1.00 97.38 415 LEU A N 1
ATOM 3281 C CA . LEU A 1 415 ? -13.302 -2.699 19.270 1.00 97.38 415 LEU A CA 1
ATOM 3282 C C . LEU A 1 415 ? -12.096 -1.772 19.466 1.00 97.38 415 LEU A C 1
ATOM 3284 O O . LEU A 1 415 ? -11.265 -2.029 20.339 1.00 97.38 415 LEU A O 1
ATOM 3288 N N . LEU A 1 416 ? -12.032 -0.655 18.733 1.00 97.25 416 LEU A N 1
ATOM 3289 C CA . LEU A 1 416 ? -10.987 0.357 18.919 1.00 97.25 416 LEU A CA 1
ATOM 3290 C C . LEU A 1 416 ? -11.026 0.967 20.324 1.00 97.25 416 LEU A C 1
ATOM 3292 O O . LEU A 1 416 ? -10.004 1.005 21.015 1.00 97.25 416 LEU A O 1
ATOM 3296 N N . LYS A 1 417 ? -12.207 1.391 20.793 1.00 96.56 417 LYS A N 1
ATOM 3297 C CA . LYS A 1 417 ? -12.374 1.919 22.158 1.00 96.56 417 LYS A CA 1
ATOM 3298 C C . LYS A 1 417 ? -11.927 0.895 23.204 1.00 96.56 417 LYS A C 1
ATOM 3300 O O . LYS A 1 417 ? -11.169 1.228 24.115 1.00 96.56 417 LYS A O 1
ATOM 3305 N N . ARG A 1 418 ? -12.341 -0.365 23.053 1.00 95.12 418 ARG A N 1
ATOM 3306 C CA . ARG A 1 418 ? -12.000 -1.464 23.961 1.00 95.12 418 ARG A CA 1
ATOM 3307 C C . ARG A 1 418 ? -10.498 -1.752 23.980 1.00 95.12 418 ARG A C 1
ATOM 3309 O O . ARG A 1 418 ? -9.942 -1.932 25.064 1.00 95.12 418 ARG A O 1
ATOM 3316 N N . HIS A 1 419 ? -9.837 -1.747 22.821 1.00 96.38 419 HIS A N 1
ATOM 3317 C CA . HIS A 1 419 ? -8.383 -1.878 22.710 1.00 96.38 419 HIS A CA 1
ATOM 3318 C C . HIS A 1 419 ? -7.653 -0.791 23.511 1.00 96.38 419 HIS A C 1
ATOM 3320 O O . HIS A 1 419 ? -6.778 -1.107 24.323 1.00 96.38 419 HIS A O 1
ATOM 3326 N N . HIS A 1 420 ? -8.045 0.477 23.339 1.00 94.62 420 HIS A N 1
ATOM 3327 C CA . HIS A 1 420 ? -7.450 1.590 24.079 1.00 94.62 420 HIS A CA 1
ATOM 3328 C C . HIS A 1 420 ? -7.639 1.439 25.591 1.00 94.62 420 HIS A C 1
ATOM 3330 O O . HIS A 1 420 ? -6.659 1.519 26.329 1.00 94.62 420 HIS A O 1
ATOM 3336 N N . VAL A 1 421 ? -8.859 1.132 26.049 1.00 94.31 421 VAL A N 1
ATOM 3337 C CA . VAL A 1 421 ? -9.149 0.915 27.477 1.00 94.31 421 VAL A CA 1
ATOM 3338 C C . VAL A 1 421 ? -8.271 -0.194 28.060 1.00 94.31 421 VAL A C 1
ATOM 3340 O O . VAL A 1 421 ? -7.650 -0.004 29.105 1.00 94.31 421 VAL A O 1
ATOM 3343 N N . LEU A 1 422 ? -8.162 -1.340 27.383 1.00 91.81 422 LEU A N 1
ATOM 3344 C CA . LEU A 1 422 ? -7.342 -2.456 27.860 1.00 91.81 422 LEU A CA 1
ATOM 3345 C C . LEU A 1 422 ? -5.849 -2.109 27.924 1.00 91.81 422 LEU A C 1
ATOM 3347 O O . LEU A 1 422 ? -5.168 -2.535 28.856 1.00 91.81 422 LEU A O 1
ATOM 3351 N N . ASN A 1 423 ? -5.334 -1.322 26.978 1.00 91.06 423 ASN A N 1
ATOM 3352 C CA . ASN A 1 423 ? -3.950 -0.849 27.030 1.00 91.06 423 ASN A CA 1
ATOM 3353 C C . ASN A 1 423 ? -3.715 0.125 28.190 1.00 91.06 423 ASN A C 1
ATOM 3355 O O . ASN A 1 423 ? -2.714 -0.004 28.896 1.00 91.06 423 ASN A O 1
ATOM 3359 N N . THR A 1 424 ? -4.641 1.056 28.434 1.00 90.50 424 THR A N 1
ATOM 3360 C CA . THR A 1 424 ? -4.552 1.992 29.563 1.00 90.50 424 THR A CA 1
ATOM 3361 C C . THR A 1 424 ? -4.576 1.256 30.902 1.00 90.50 424 THR A C 1
ATOM 3363 O O . THR A 1 424 ? -3.769 1.556 31.781 1.00 90.50 424 THR A O 1
ATOM 3366 N N . LEU A 1 425 ? -5.438 0.247 31.051 1.00 86.56 425 LEU A N 1
ATOM 3367 C CA . LEU A 1 425 ? -5.510 -0.564 32.270 1.00 86.56 425 LEU A CA 1
ATOM 3368 C C . LEU A 1 425 ? -4.244 -1.411 32.475 1.00 86.56 425 LEU A C 1
ATOM 3370 O O . LEU A 1 425 ? -3.709 -1.434 33.580 1.00 86.56 425 LEU A O 1
ATOM 3374 N N . LYS A 1 426 ? -3.688 -2.018 31.415 1.00 78.81 426 LYS A N 1
ATOM 3375 C CA . LYS A 1 426 ? -2.395 -2.728 31.491 1.00 78.81 426 LYS A CA 1
ATOM 3376 C C . LYS A 1 426 ? -1.248 -1.805 31.914 1.00 78.81 426 LYS A C 1
ATOM 3378 O O . LYS A 1 426 ? -0.401 -2.210 32.713 1.00 78.81 426 LYS A O 1
ATOM 3383 N N . ALA A 1 427 ? -1.218 -0.568 31.415 1.00 64.50 427 ALA A N 1
ATOM 3384 C CA . ALA A 1 427 ? -0.237 0.430 31.840 1.00 64.50 427 ALA A CA 1
ATOM 3385 C C . ALA A 1 427 ? -0.430 0.816 33.318 1.00 64.50 427 ALA A C 1
ATOM 3387 O O . ALA A 1 427 ? 0.550 0.926 34.055 1.00 64.50 427 ALA A O 1
ATOM 3388 N N . GLY A 1 428 ? -1.682 0.943 33.771 1.00 59.75 428 GLY A N 1
ATOM 3389 C CA . GLY A 1 428 ? -2.037 1.177 35.173 1.00 59.75 428 GLY A CA 1
ATOM 3390 C C . GLY A 1 428 ? -1.562 0.059 36.106 1.00 59.75 428 GLY A C 1
ATOM 3391 O O . GLY A 1 428 ? -0.884 0.338 37.094 1.00 59.75 428 GLY A O 1
ATOM 3392 N N . ASP A 1 429 ? -1.813 -1.204 35.754 1.00 60.53 429 ASP A N 1
ATOM 3393 C CA . ASP A 1 429 ? -1.359 -2.376 36.520 1.00 60.53 429 ASP A CA 1
ATOM 3394 C C . ASP A 1 429 ? 0.171 -2.495 36.573 1.00 60.53 429 ASP A C 1
ATOM 3396 O O . ASP A 1 429 ? 0.742 -2.873 37.600 1.00 60.53 429 ASP A O 1
ATOM 3400 N N . SER A 1 430 ? 0.856 -2.126 35.488 1.00 58.44 430 SER A N 1
ATOM 3401 C CA . SER A 1 430 ? 2.325 -2.082 35.433 1.00 58.44 430 SER A CA 1
ATOM 3402 C C . SER A 1 430 ? 2.886 -1.013 36.380 1.00 58.44 430 SER A C 1
ATOM 3404 O O . SER A 1 430 ? 3.853 -1.260 37.099 1.00 58.44 430 SER A O 1
ATOM 3406 N N . ASN A 1 431 ? 2.224 0.145 36.454 1.00 54.56 431 ASN A N 1
ATOM 3407 C CA . ASN A 1 431 ? 2.588 1.241 37.355 1.00 54.56 431 ASN A CA 1
ATOM 3408 C C . ASN A 1 431 ? 2.291 0.908 38.833 1.00 54.56 431 ASN A C 1
ATOM 3410 O O . ASN A 1 431 ? 3.025 1.317 39.733 1.00 54.56 431 ASN A O 1
ATOM 3414 N N . ILE A 1 432 ? 1.245 0.117 39.102 1.00 54.94 432 ILE A N 1
ATOM 3415 C CA . ILE A 1 432 ? 0.920 -0.387 40.447 1.00 54.94 432 ILE A CA 1
ATOM 3416 C C . ILE A 1 432 ? 1.926 -1.461 40.889 1.00 54.94 432 ILE A C 1
ATOM 3418 O O . ILE A 1 432 ? 2.354 -1.448 42.045 1.00 54.94 432 ILE A O 1
ATOM 3422 N N . LYS A 1 433 ? 2.362 -2.355 39.990 1.00 51.91 433 LYS A N 1
ATOM 3423 C CA . LYS A 1 433 ? 3.430 -3.328 40.285 1.00 51.91 433 LYS A CA 1
ATOM 3424 C C . LYS A 1 433 ? 4.779 -2.645 40.538 1.00 51.91 433 LYS A C 1
ATOM 3426 O O . LYS A 1 433 ? 5.448 -3.020 41.493 1.00 51.91 433 LYS A O 1
ATOM 3431 N N . ALA A 1 434 ? 5.115 -1.591 39.788 1.00 51.44 434 ALA A N 1
ATOM 3432 C CA . ALA A 1 434 ? 6.314 -0.779 40.028 1.00 51.44 434 ALA A CA 1
ATOM 3433 C C . ALA A 1 434 ? 6.275 -0.010 41.367 1.00 51.44 434 ALA A C 1
ATOM 3435 O O . ALA A 1 434 ? 7.312 0.212 41.986 1.00 51.44 434 ALA A O 1
ATOM 3436 N N . LYS A 1 435 ? 5.081 0.359 41.858 1.00 47.97 435 LYS A N 1
ATOM 3437 C CA . LYS A 1 435 ? 4.905 0.966 43.192 1.00 47.97 435 LYS A CA 1
ATOM 3438 C C . LYS A 1 435 ? 4.880 -0.047 44.341 1.00 47.97 435 LYS A C 1
ATOM 3440 O O . LYS A 1 435 ? 5.175 0.334 45.470 1.00 47.97 435 LYS A O 1
ATOM 3445 N N . LYS A 1 436 ? 4.552 -1.320 44.088 1.00 48.03 436 LYS A N 1
ATOM 3446 C CA . LYS A 1 436 ? 4.558 -2.382 45.115 1.00 48.03 436 LYS A CA 1
ATOM 3447 C C . LYS A 1 436 ? 5.949 -2.940 45.429 1.00 48.03 436 LYS A C 1
ATOM 3449 O O . LYS A 1 436 ? 6.105 -3.548 46.477 1.00 48.03 436 LYS A O 1
ATOM 3454 N N . THR A 1 437 ? 6.960 -2.690 44.599 1.00 42.16 437 THR A N 1
ATOM 3455 C CA . THR A 1 437 ? 8.357 -3.066 44.887 1.00 42.16 437 THR A CA 1
ATOM 3456 C C . THR A 1 437 ? 9.128 -2.022 45.700 1.00 42.16 437 THR A C 1
ATOM 3458 O O . THR A 1 437 ? 10.332 -2.166 45.868 1.00 42.16 437 THR A O 1
ATOM 3461 N N . ASN A 1 438 ? 8.474 -0.971 46.211 1.00 44.84 438 ASN A N 1
ATOM 3462 C CA . ASN A 1 438 ? 9.159 0.078 46.972 1.00 44.84 438 ASN A CA 1
ATOM 3463 C C . ASN A 1 438 ? 8.362 0.552 48.197 1.00 44.84 438 ASN A C 1
ATOM 3465 O O . ASN A 1 438 ? 8.100 1.746 48.361 1.00 44.84 438 ASN A O 1
ATOM 3469 N N . LYS A 1 439 ? 7.912 -0.391 49.036 1.00 38.81 439 LYS A N 1
ATOM 3470 C CA . LYS A 1 439 ? 7.334 -0.044 50.339 1.00 38.81 439 LYS A CA 1
ATOM 3471 C C . LYS A 1 439 ? 7.437 -1.176 51.365 1.00 38.81 439 LYS A C 1
ATOM 3473 O O . LYS A 1 439 ? 6.427 -1.753 51.744 1.00 38.81 439 LYS A O 1
ATOM 3478 N N . ASP A 1 440 ? 8.651 -1.409 51.852 1.00 38.19 440 ASP A N 1
ATOM 3479 C CA . ASP A 1 440 ? 8.839 -1.848 53.235 1.00 38.19 440 ASP A CA 1
ATOM 3480 C C . ASP A 1 440 ? 9.169 -0.627 54.107 1.00 38.19 440 ASP A C 1
ATOM 3482 O O . ASP A 1 440 ? 9.860 0.296 53.677 1.00 38.19 440 ASP A O 1
ATOM 3486 N N . ASN A 1 441 ? 8.649 -0.653 55.336 1.00 36.50 441 ASN A N 1
ATOM 3487 C CA . ASN A 1 441 ? 8.784 0.312 56.437 1.00 36.50 441 ASN A CA 1
ATOM 3488 C C . ASN A 1 441 ? 7.984 1.624 56.364 1.00 36.50 441 ASN A C 1
ATOM 3490 O O . ASN A 1 441 ? 8.490 2.678 55.988 1.00 36.50 441 ASN A O 1
ATOM 3494 N N . LYS A 1 442 ? 6.752 1.593 56.890 1.00 33.53 442 LYS A N 1
ATOM 3495 C CA . LYS A 1 442 ? 6.450 2.022 58.278 1.00 33.53 442 LYS A CA 1
ATOM 3496 C C . LYS A 1 442 ? 4.937 2.005 58.513 1.00 33.53 442 LYS A C 1
ATOM 3498 O O . LYS A 1 442 ? 4.179 2.652 57.792 1.00 33.53 442 LYS A O 1
ATOM 3503 N N . GLU A 1 443 ? 4.518 1.286 59.549 1.00 36.53 443 GLU A N 1
ATOM 3504 C CA . GLU A 1 443 ? 3.201 1.431 60.169 1.00 36.53 443 GLU A CA 1
ATOM 3505 C C . GLU A 1 443 ? 2.993 2.859 60.688 1.00 36.53 443 GLU A C 1
ATOM 3507 O O . GLU A 1 443 ? 3.918 3.469 61.224 1.00 36.53 443 GLU A O 1
ATOM 3512 N N . THR A 1 444 ? 1.759 3.368 60.605 1.00 33.47 444 THR A N 1
ATOM 3513 C CA . THR A 1 444 ? 1.009 3.848 61.783 1.00 33.47 444 THR A CA 1
ATOM 3514 C C . THR A 1 444 ? -0.432 4.252 61.431 1.00 33.47 444 THR A C 1
ATOM 3516 O O . THR A 1 444 ? -0.682 5.065 60.553 1.00 33.47 444 THR A O 1
ATOM 3519 N N . SER A 1 445 ? -1.358 3.685 62.213 1.00 29.89 445 SER A N 1
ATOM 3520 C CA . SER A 1 445 ? -2.604 4.261 62.750 1.00 29.89 445 SER A CA 1
ATOM 3521 C C . SER A 1 445 ? -3.758 4.735 61.835 1.00 29.89 445 SER A C 1
ATOM 3523 O O . SER A 1 445 ? -3.757 5.827 61.284 1.00 29.89 445 SER A O 1
ATOM 3525 N N . ARG A 1 446 ? -4.820 3.908 61.842 1.00 33.19 446 ARG A N 1
ATOM 3526 C CA . ARG A 1 446 ? -6.262 4.200 62.066 1.00 33.19 446 ARG A CA 1
ATOM 3527 C C . ARG A 1 446 ? -6.873 5.521 61.538 1.00 33.19 446 ARG A C 1
ATOM 3529 O O . ARG A 1 446 ? -6.613 6.582 62.091 1.00 33.19 446 ARG A O 1
ATOM 3536 N N . LYS A 1 447 ? -7.933 5.412 60.718 1.00 30.53 447 LYS A N 1
ATOM 3537 C CA . LYS A 1 447 ? -9.371 5.461 61.115 1.00 30.53 447 LYS A CA 1
ATOM 3538 C C . LYS A 1 447 ? -10.286 5.333 59.879 1.00 30.53 447 LYS A C 1
ATOM 3540 O O . LYS A 1 447 ? -9.967 5.832 58.808 1.00 30.53 447 LYS A O 1
ATOM 3545 N N . ALA A 1 448 ? -11.402 4.627 60.053 1.00 34.56 448 ALA A N 1
ATOM 3546 C CA . ALA A 1 448 ? -12.431 4.349 59.050 1.00 34.56 448 ALA A CA 1
ATOM 3547 C C . ALA A 1 448 ? -13.389 5.534 58.838 1.00 34.56 448 ALA A C 1
ATOM 3549 O O . ALA A 1 448 ? -13.623 6.263 59.793 1.00 34.56 448 ALA A O 1
ATOM 3550 N N . PHE A 1 449 ? -14.017 5.633 57.658 1.00 25.58 449 PHE A N 1
ATOM 3551 C CA . PHE A 1 449 ? -15.408 6.087 57.505 1.00 25.58 449 PHE A CA 1
ATOM 3552 C C . PHE A 1 449 ? -16.055 5.471 56.251 1.00 25.58 449 PHE A C 1
ATOM 3554 O O . PHE A 1 449 ? -15.418 5.299 55.215 1.00 25.58 449 PHE A O 1
ATOM 3561 N N . HIS A 1 450 ? -17.318 5.087 56.424 1.00 27.75 450 HIS A N 1
ATOM 3562 C CA . HIS A 1 450 ? -18.243 4.470 55.473 1.00 27.75 450 HIS A CA 1
ATOM 3563 C C . HIS A 1 450 ? -18.950 5.528 54.597 1.00 27.75 450 HIS A C 1
ATOM 3565 O O . HIS A 1 450 ? -19.031 6.684 55.002 1.00 27.75 450 HIS A O 1
ATOM 3571 N N . ALA A 1 451 ? -19.599 5.048 53.520 1.00 26.80 451 ALA A N 1
ATOM 3572 C CA . ALA A 1 451 ? -20.639 5.705 52.697 1.00 26.80 451 ALA A CA 1
ATOM 3573 C C . ALA A 1 451 ? -20.109 6.705 51.633 1.00 26.80 451 ALA A C 1
ATOM 3575 O O . ALA A 1 451 ? -19.099 7.356 51.841 1.00 26.80 451 ALA A O 1
ATOM 3576 N N . THR A 1 452 ? -20.680 6.878 50.434 1.00 27.91 452 THR A N 1
ATOM 3577 C CA . THR A 1 452 ? -22.037 6.602 49.925 1.00 27.91 452 THR A CA 1
ATOM 3578 C C . THR A 1 452 ? -22.030 6.692 48.389 1.00 27.91 452 THR A C 1
ATOM 3580 O O . THR A 1 452 ? -21.130 7.299 47.810 1.00 27.91 452 THR A O 1
ATOM 3583 N N . ASN A 1 453 ? -23.065 6.138 47.749 1.00 32.78 453 ASN A N 1
ATOM 3584 C CA . ASN A 1 453 ? -23.514 6.469 46.392 1.00 32.78 453 ASN A CA 1
ATOM 3585 C C . ASN A 1 453 ? -23.313 7.951 46.034 1.00 32.78 453 ASN A C 1
ATOM 3587 O O . ASN A 1 453 ? -23.791 8.824 46.756 1.00 32.78 453 ASN A O 1
ATOM 3591 N N . ILE A 1 454 ? -22.731 8.216 44.863 1.00 27.12 454 ILE A N 1
ATOM 3592 C CA . ILE A 1 454 ? -22.903 9.485 44.152 1.00 27.12 454 ILE A CA 1
ATOM 3593 C C . ILE A 1 454 ? -23.310 9.147 42.717 1.00 27.12 454 ILE A C 1
ATOM 3595 O O . ILE A 1 454 ? -22.478 8.899 41.849 1.00 27.12 454 ILE A O 1
ATOM 3599 N N . GLN A 1 455 ? -24.621 9.126 42.485 1.00 30.69 455 GLN A N 1
ATOM 3600 C CA . GLN A 1 455 ? -25.166 9.548 41.201 1.00 30.69 455 GLN A CA 1
ATOM 3601 C C . GLN A 1 455 ? -24.993 11.066 41.123 1.00 30.69 455 GLN A C 1
ATOM 3603 O O . GLN A 1 455 ? -25.418 11.768 42.038 1.00 30.69 455 GLN A O 1
ATOM 3608 N N . PHE A 1 456 ? -24.435 11.577 40.026 1.00 23.95 456 PHE A N 1
ATOM 3609 C CA . PHE A 1 456 ? -24.776 12.920 39.574 1.00 23.95 456 PHE A CA 1
ATOM 3610 C C . PHE A 1 456 ? -25.051 12.941 38.073 1.00 23.95 456 PHE A C 1
ATOM 3612 O O . PHE A 1 456 ? -24.292 12.438 37.248 1.00 23.95 456 PHE A O 1
ATOM 3619 N N . LEU A 1 457 ? -26.222 13.511 37.816 1.00 24.28 457 LEU A N 1
ATOM 3620 C CA . LEU A 1 457 ? -26.892 13.858 36.580 1.00 24.28 457 LEU A CA 1
ATOM 3621 C C . LEU A 1 457 ? -26.014 14.616 35.573 1.00 24.28 457 LEU A C 1
ATOM 3623 O O . LEU A 1 457 ? -25.143 15.405 35.930 1.00 24.28 457 LEU A O 1
ATOM 3627 N N . HIS A 1 458 ? -26.397 14.437 34.309 1.00 28.27 458 HIS A N 1
ATOM 3628 C CA . HIS A 1 458 ? -26.264 15.367 33.188 1.00 28.27 458 HIS A CA 1
ATOM 3629 C C . HIS A 1 458 ? -26.124 16.852 33.574 1.00 28.27 458 HIS A C 1
ATOM 3631 O O . HIS A 1 458 ? -26.988 17.400 34.257 1.00 28.27 458 HIS A O 1
ATOM 3637 N N . LEU A 1 459 ? -25.140 17.534 32.979 1.00 23.22 459 LEU A N 1
ATOM 3638 C CA . LEU A 1 459 ? -25.191 18.978 32.745 1.00 23.22 459 LEU A CA 1
ATOM 3639 C C . LEU A 1 459 ? -24.417 19.347 31.474 1.00 23.22 459 LEU A C 1
ATOM 3641 O O . LEU A 1 459 ? -23.202 19.191 31.375 1.00 23.22 459 LEU A O 1
ATOM 3645 N N . TYR A 1 460 ? -25.177 19.841 30.497 1.00 25.22 460 TYR A N 1
ATOM 3646 C CA . TYR A 1 460 ? -24.708 20.680 29.401 1.00 25.22 460 TYR A CA 1
ATOM 3647 C C . TYR A 1 460 ? -24.044 21.938 29.972 1.00 25.22 460 TYR A C 1
ATOM 3649 O O . TYR A 1 460 ? -24.642 22.595 30.821 1.00 25.22 460 TYR A O 1
ATOM 3657 N N . PHE A 1 461 ? -22.896 22.345 29.429 1.00 22.81 461 PHE A N 1
ATOM 3658 C CA . PHE A 1 461 ? -22.500 23.752 29.438 1.00 22.81 461 PHE A CA 1
ATOM 3659 C C . PHE A 1 461 ? -21.808 24.140 28.130 1.00 22.81 461 PHE A C 1
ATOM 3661 O O . PHE A 1 461 ? -20.789 23.581 27.731 1.00 22.81 461 PHE A O 1
ATOM 3668 N N . LEU A 1 462 ? -22.408 25.140 27.485 1.00 24.73 462 LEU A N 1
ATOM 3669 C CA . LEU A 1 462 ? -21.760 26.060 26.568 1.00 24.73 462 LEU A CA 1
ATOM 3670 C C . LEU A 1 462 ? -20.598 26.774 27.275 1.00 24.73 462 LEU A C 1
ATOM 3672 O O . LEU A 1 462 ? -20.826 27.439 28.279 1.00 24.73 462 LEU A O 1
ATOM 3676 N N . SER A 1 463 ? -19.417 26.813 26.664 1.00 24.41 463 SER A N 1
ATOM 3677 C CA . SER A 1 463 ? -18.649 28.061 26.598 1.00 24.41 463 SER A CA 1
ATOM 3678 C C . SER A 1 463 ? -17.725 28.071 25.377 1.00 24.41 463 SER A C 1
ATOM 3680 O O . SER A 1 463 ? -16.812 27.271 25.202 1.00 24.41 463 SER A O 1
ATOM 3682 N N . ARG A 1 464 ? -18.038 29.010 24.481 1.00 25.75 464 ARG A N 1
ATOM 3683 C CA . ARG A 1 464 ? -17.176 29.519 23.413 1.00 25.75 464 ARG A CA 1
ATOM 3684 C C . ARG A 1 464 ? -15.884 30.069 24.023 1.00 25.75 464 ARG A C 1
ATOM 3686 O O . ARG A 1 464 ? -15.979 30.790 25.010 1.00 25.75 464 ARG A O 1
ATOM 3693 N N . ALA A 1 465 ? -14.748 29.893 23.344 1.00 25.50 465 ALA A N 1
ATOM 3694 C CA . ALA A 1 465 ? -14.055 31.001 22.668 1.00 25.50 465 ALA A CA 1
ATOM 3695 C C . ALA A 1 465 ? -12.626 30.638 22.203 1.00 25.50 465 ALA A C 1
ATOM 3697 O O . ALA A 1 465 ? -11.781 30.249 22.996 1.00 25.50 465 ALA A O 1
ATOM 3698 N N . LEU A 1 466 ? -12.373 30.940 20.920 1.00 24.75 466 LEU A N 1
ATOM 3699 C CA . LEU A 1 466 ? -11.165 31.614 20.415 1.00 24.75 466 LEU A CA 1
ATOM 3700 C C . LEU A 1 466 ? -9.849 30.812 20.305 1.00 24.75 466 LEU A C 1
ATOM 3702 O O . LEU A 1 466 ? -8.969 30.936 21.141 1.00 24.75 466 LEU A O 1
ATOM 3706 N N . TRP A 1 467 ? -9.645 30.140 19.165 1.00 23.11 467 TRP A N 1
ATOM 3707 C CA . TRP A 1 467 ? -8.747 30.614 18.086 1.00 23.11 467 TRP A CA 1
ATOM 3708 C C . TRP A 1 467 ? -8.768 29.616 16.915 1.00 23.11 467 TRP A C 1
ATOM 3710 O O . TRP A 1 467 ? -8.183 28.540 16.961 1.00 23.11 467 TRP A O 1
ATOM 3720 N N . THR A 1 468 ? -9.472 29.969 15.841 1.00 23.48 468 THR A N 1
ATOM 3721 C CA . THR A 1 468 ? -9.368 29.312 14.530 1.00 23.48 468 THR A CA 1
ATOM 3722 C C . THR A 1 468 ? -9.704 30.356 13.474 1.00 23.48 468 THR A C 1
ATOM 3724 O O . THR A 1 468 ? -10.854 30.773 13.352 1.00 23.48 468 THR A O 1
ATOM 3727 N N . ARG A 1 469 ? -8.686 30.815 12.743 1.00 24.08 469 ARG A N 1
ATOM 3728 C CA . ARG A 1 469 ? -8.808 31.420 11.409 1.00 24.08 469 ARG A CA 1
ATOM 3729 C C . ARG A 1 469 ? -7.429 31.426 10.739 1.00 24.08 469 ARG A C 1
ATOM 3731 O O . ARG A 1 469 ? -6.680 32.388 10.819 1.00 24.08 469 ARG A O 1
ATOM 3738 N N . MET A 1 470 ? -7.104 30.296 10.119 1.00 22.31 470 MET A N 1
ATOM 3739 C CA . MET A 1 470 ? -6.286 30.239 8.904 1.00 22.31 470 MET A CA 1
ATOM 3740 C C . MET A 1 470 ? -7.246 29.964 7.734 1.00 22.31 470 MET A C 1
ATOM 3742 O O . MET A 1 470 ? -8.332 29.435 7.971 1.00 22.31 470 MET A O 1
ATOM 3746 N N . VAL A 1 471 ? -6.815 30.300 6.513 1.00 22.84 471 VAL A N 1
ATOM 3747 C CA . VAL A 1 471 ? -7.560 30.451 5.241 1.00 22.84 471 VAL A CA 1
ATOM 3748 C C . VAL A 1 471 ? -8.151 31.871 5.118 1.00 22.84 471 VAL A C 1
ATOM 3750 O O . VAL A 1 471 ? -9.039 32.236 5.884 1.00 22.84 471 VAL A O 1
ATOM 3753 N N . PHE A 1 472 ? -7.673 32.763 4.243 1.00 29.39 472 PHE A N 1
ATOM 3754 C CA . PHE A 1 472 ? -7.010 32.618 2.935 1.00 29.39 472 PHE A CA 1
ATOM 3755 C C . PHE A 1 472 ? -5.606 33.216 2.871 1.00 29.39 472 PHE A C 1
ATOM 3757 O O . PHE A 1 472 ? -5.385 34.253 3.536 1.00 29.39 472 PHE A O 1
#